Protein AF-A0A022PLZ6-F1 (afdb_monomer_lite)

Structure (mmCIF, N/CA/C/O backbone):
data_AF-A0A022PLZ6-F1
#
_entry.id   AF-A0A022PLZ6-F1
#
loop_
_atom_site.group_PDB
_atom_site.id
_atom_site.type_symbol
_atom_site.label_atom_id
_atom_site.label_alt_id
_atom_site.label_comp_id
_atom_site.label_asym_id
_atom_site.label_entity_id
_atom_site.label_seq_id
_atom_site.pdbx_PDB_ins_code
_atom_site.Cartn_x
_atom_site.Cartn_y
_atom_site.Cartn_z
_atom_site.occupancy
_atom_site.B_iso_or_equiv
_atom_site.auth_seq_id
_atom_site.auth_comp_id
_atom_site.auth_asym_id
_atom_site.auth_atom_id
_atom_site.pdbx_PDB_model_num
ATOM 1 N N . MET A 1 1 ? 21.314 16.191 17.295 1.00 29.58 1 MET A N 1
ATOM 2 C CA . MET A 1 1 ? 21.373 14.885 17.996 1.00 29.58 1 MET A CA 1
ATOM 3 C C . MET A 1 1 ? 20.676 13.773 17.200 1.00 29.58 1 MET A C 1
ATOM 5 O O . MET A 1 1 ? 21.286 12.736 16.998 1.00 29.58 1 MET A O 1
ATOM 9 N N . LEU A 1 2 ? 19.482 14.010 16.636 1.00 33.75 2 LEU A N 1
ATOM 10 C CA . LEU A 1 2 ? 18.759 13.066 15.755 1.00 33.75 2 LEU A CA 1
ATOM 11 C C . LEU A 1 2 ? 19.460 12.714 14.431 1.00 33.75 2 LEU A C 1
ATOM 13 O O . LEU A 1 2 ? 19.417 11.564 14.008 1.00 33.75 2 LEU A O 1
ATOM 17 N N . ALA A 1 3 ? 20.177 13.658 13.814 1.00 29.23 3 ALA A N 1
ATOM 18 C CA . ALA A 1 3 ? 20.990 13.370 12.628 1.00 29.23 3 ALA A CA 1
ATOM 19 C C . ALA A 1 3 ? 22.129 12.364 12.913 1.00 29.23 3 ALA A C 1
ATOM 21 O O . ALA A 1 3 ? 22.448 11.554 12.054 1.00 29.23 3 ALA A O 1
ATOM 22 N N . ARG A 1 4 ? 22.681 12.347 14.142 1.00 31.06 4 ARG A N 1
ATOM 23 C CA . ARG A 1 4 ? 23.749 11.413 14.559 1.00 31.06 4 ARG A CA 1
ATOM 24 C C . ARG A 1 4 ? 23.247 10.000 14.887 1.00 31.06 4 ARG A C 1
ATOM 26 O O . ARG A 1 4 ? 24.014 9.057 14.747 1.00 31.06 4 ARG A O 1
ATOM 33 N N . PHE A 1 5 ? 21.972 9.829 15.256 1.00 41.06 5 PHE A N 1
ATOM 34 C CA . PHE A 1 5 ? 21.363 8.495 15.418 1.00 41.06 5 PHE A CA 1
ATOM 35 C C . PHE A 1 5 ? 21.283 7.721 14.092 1.00 41.06 5 PHE A C 1
ATOM 37 O O . PHE A 1 5 ? 21.258 6.493 14.084 1.00 41.06 5 PHE A O 1
ATOM 44 N N . ARG A 1 6 ? 21.251 8.446 12.968 1.00 48.69 6 ARG A N 1
ATOM 45 C CA . ARG A 1 6 ? 20.926 7.932 11.631 1.00 48.69 6 ARG A CA 1
ATOM 46 C C . ARG A 1 6 ? 22.148 7.641 10.750 1.00 48.69 6 ARG A C 1
ATOM 48 O O . ARG A 1 6 ? 21.986 7.034 9.701 1.00 48.69 6 ARG A O 1
ATOM 55 N N . THR A 1 7 ? 23.356 8.035 11.162 1.00 39.31 7 THR A N 1
ATOM 56 C CA . THR A 1 7 ? 24.593 7.941 10.355 1.00 39.31 7 THR A CA 1
ATOM 57 C C . THR A 1 7 ? 25.567 6.853 10.834 1.00 39.31 7 THR A C 1
ATOM 59 O O . THR A 1 7 ? 26.773 7.010 10.694 1.00 39.31 7 THR A O 1
ATOM 62 N N . GLY A 1 8 ? 25.064 5.760 11.423 1.00 40.28 8 GLY A N 1
ATOM 63 C CA . GLY A 1 8 ? 25.881 4.585 11.786 1.00 40.28 8 GLY A CA 1
ATOM 64 C C . GLY A 1 8 ? 25.737 4.087 13.229 1.00 40.28 8 GLY A C 1
ATOM 65 O O . GLY A 1 8 ? 26.077 2.944 13.496 1.00 40.28 8 GLY A O 1
ATOM 66 N N . VAL A 1 9 ? 25.163 4.886 14.138 1.00 39.28 9 VAL A N 1
ATOM 67 C CA . VAL A 1 9 ? 24.968 4.518 15.564 1.00 39.28 9 VAL A CA 1
ATOM 68 C C . VAL A 1 9 ? 23.685 3.691 15.788 1.00 39.28 9 VAL A C 1
ATOM 70 O O . VAL A 1 9 ? 23.494 3.063 16.825 1.00 39.28 9 VAL A O 1
ATOM 73 N N . GLY A 1 10 ? 22.785 3.639 14.800 1.00 42.06 10 GLY A N 1
ATOM 74 C CA . GLY A 1 10 ? 21.516 2.909 14.898 1.00 42.06 10 GLY A CA 1
ATOM 75 C C . GLY A 1 10 ? 21.668 1.400 15.126 1.00 42.06 10 GLY A C 1
ATOM 76 O O . GLY A 1 10 ? 20.784 0.798 15.727 1.00 42.06 10 GLY A O 1
ATOM 77 N N . SER A 1 11 ? 22.788 0.793 14.719 1.00 48.44 11 SER A N 1
ATOM 78 C CA . SER A 1 11 ? 23.118 -0.622 14.962 1.00 48.44 11 SER A CA 1
ATOM 79 C C . SER A 1 11 ? 23.408 -0.947 16.436 1.00 48.44 11 SER A C 1
ATOM 81 O O . SER A 1 11 ? 23.389 -2.121 16.807 1.00 48.44 11 SER A O 1
ATOM 83 N N . GLU A 1 12 ? 23.602 0.062 17.289 1.00 46.12 12 GLU A N 1
ATOM 84 C CA . GLU A 1 12 ? 23.832 -0.095 18.734 1.00 46.12 12 GLU A CA 1
ATOM 85 C C . GLU A 1 12 ? 22.527 -0.079 19.552 1.00 46.12 12 GLU A C 1
ATOM 87 O O . GLU A 1 12 ? 22.508 -0.485 20.714 1.00 46.12 12 GLU A O 1
ATOM 92 N N . LEU A 1 13 ? 21.403 0.346 18.958 1.00 47.53 13 LEU A N 1
ATOM 93 C CA . LEU A 1 13 ? 20.100 0.347 19.632 1.00 47.53 13 LEU A CA 1
ATOM 94 C C . LEU A 1 13 ? 19.580 -1.082 19.861 1.00 47.53 13 LEU A C 1
ATOM 96 O O . LEU A 1 13 ? 19.747 -1.925 18.980 1.00 47.53 13 LEU A O 1
ATOM 100 N N . PRO A 1 14 ? 18.856 -1.368 20.959 1.00 55.22 14 PRO A N 1
ATOM 101 C CA . PRO A 1 14 ? 18.198 -2.659 21.143 1.00 55.22 14 PRO A CA 1
ATOM 102 C C . PRO A 1 14 ? 17.304 -3.018 19.949 1.00 55.22 14 PRO A C 1
ATOM 104 O O . PRO A 1 14 ? 16.595 -2.165 19.409 1.00 55.22 14 PRO A O 1
ATOM 107 N N . ALA A 1 15 ? 17.303 -4.292 19.548 1.00 57.22 15 ALA A N 1
ATOM 108 C CA . ALA A 1 15 ? 16.588 -4.759 18.356 1.00 57.22 15 ALA A CA 1
ATOM 109 C C . ALA A 1 15 ? 15.089 -4.407 18.365 1.00 57.22 15 ALA A C 1
ATOM 111 O O . ALA A 1 15 ? 14.530 -4.077 17.321 1.00 57.22 15 ALA A O 1
ATOM 112 N N . SER A 1 16 ? 14.457 -4.415 19.540 1.00 54.25 16 SER A N 1
ATOM 113 C CA . SER A 1 16 ? 13.061 -4.013 19.731 1.00 54.25 16 SER A CA 1
ATOM 114 C C . SER A 1 16 ? 12.818 -2.538 19.399 1.00 54.25 16 SER A C 1
ATOM 116 O O . SER A 1 16 ? 11.857 -2.218 18.704 1.00 54.25 16 SER A O 1
ATOM 118 N N . LEU A 1 17 ? 13.713 -1.644 19.827 1.00 55.44 17 LEU A N 1
ATOM 119 C CA . LEU A 1 17 ? 13.616 -0.215 19.535 1.00 55.44 17 LEU A CA 1
ATOM 120 C C . LEU A 1 17 ? 13.912 0.072 18.061 1.00 55.44 17 LEU A C 1
ATOM 122 O O . LEU A 1 17 ? 13.208 0.864 17.446 1.00 55.44 17 LEU A O 1
ATOM 126 N N . ARG A 1 18 ? 14.887 -0.627 17.462 1.00 58.72 18 ARG A N 1
ATOM 127 C CA . ARG A 1 18 ? 15.124 -0.557 16.011 1.00 58.72 18 ARG A CA 1
ATOM 128 C C . ARG A 1 18 ? 13.910 -1.005 15.213 1.00 58.72 18 ARG A C 1
ATOM 130 O O . ARG A 1 18 ? 13.579 -0.364 14.229 1.00 58.72 18 ARG A O 1
ATOM 137 N N . LYS A 1 19 ? 13.232 -2.077 15.636 1.00 59.66 19 LYS A N 1
ATOM 138 C CA . LYS A 1 19 ? 12.006 -2.555 14.985 1.00 59.66 19 LYS A CA 1
ATOM 139 C C . LYS A 1 19 ? 10.910 -1.487 15.047 1.00 59.66 19 LYS A C 1
ATOM 141 O O . LYS A 1 19 ? 10.323 -1.194 14.018 1.00 59.66 19 LYS A O 1
ATOM 146 N N . LEU A 1 20 ? 10.699 -0.849 16.201 1.00 56.50 20 LEU A N 1
ATOM 147 C CA . LEU A 1 20 ? 9.728 0.246 16.354 1.00 56.50 20 LEU A CA 1
ATOM 148 C C . LEU A 1 20 ? 10.084 1.487 15.524 1.00 56.50 20 LEU A C 1
ATOM 150 O O . LEU A 1 20 ? 9.203 2.067 14.898 1.00 56.50 20 LEU A O 1
ATOM 154 N N . ILE A 1 21 ? 11.363 1.870 15.486 1.00 56.78 21 ILE A N 1
ATOM 155 C CA . ILE A 1 21 ? 11.837 2.991 14.666 1.00 56.78 21 ILE A CA 1
ATOM 156 C C . ILE A 1 21 ? 11.712 2.660 13.181 1.00 56.78 21 ILE A C 1
ATOM 158 O O . ILE A 1 21 ? 11.209 3.488 12.447 1.00 56.78 21 ILE A O 1
ATOM 162 N N . ASN A 1 22 ? 12.095 1.463 12.732 1.00 58.28 22 ASN A N 1
ATOM 163 C CA . ASN A 1 22 ? 11.952 1.048 11.333 1.00 58.28 22 ASN A CA 1
ATOM 164 C C . ASN A 1 22 ? 10.491 0.951 10.907 1.00 58.28 22 ASN A C 1
ATOM 166 O O . ASN A 1 22 ? 10.177 1.242 9.758 1.00 58.28 22 ASN A O 1
ATOM 170 N N . ILE A 1 23 ? 9.609 0.542 11.825 1.00 55.66 23 ILE A N 1
ATOM 171 C CA . ILE A 1 23 ? 8.172 0.655 11.613 1.00 55.66 23 ILE A CA 1
ATOM 172 C C . ILE A 1 23 ? 7.880 2.128 11.394 1.00 55.66 23 ILE A C 1
ATOM 174 O O . ILE A 1 23 ? 7.516 2.458 10.287 1.00 55.66 23 ILE A O 1
ATOM 178 N N . ALA A 1 24 ? 8.160 3.021 12.341 1.00 52.56 24 ALA A N 1
ATOM 179 C CA . ALA A 1 24 ? 7.878 4.448 12.192 1.00 52.56 24 ALA A CA 1
ATOM 180 C C . ALA A 1 24 ? 8.507 5.111 10.939 1.00 52.56 24 ALA A C 1
ATOM 182 O O . ALA A 1 24 ? 7.848 5.903 10.275 1.00 52.56 24 ALA A O 1
ATOM 183 N N . ASP A 1 25 ? 9.754 4.807 10.590 1.00 50.97 25 ASP A N 1
ATOM 184 C CA . ASP A 1 25 ? 10.501 5.406 9.475 1.00 50.97 25 ASP A CA 1
ATOM 185 C C . ASP A 1 25 ? 10.100 4.838 8.105 1.00 50.97 25 ASP A C 1
ATOM 187 O O . ASP A 1 25 ? 10.333 5.493 7.094 1.00 50.97 25 ASP A O 1
ATOM 191 N N . GLY A 1 26 ? 9.458 3.665 8.041 1.00 47.34 26 GLY A N 1
ATOM 192 C CA . GLY A 1 26 ? 8.951 3.067 6.797 1.00 47.34 26 GLY A CA 1
ATOM 193 C C . GLY A 1 26 ? 7.733 3.783 6.204 1.00 47.34 26 GLY A C 1
ATOM 194 O O . GLY A 1 26 ? 7.008 3.208 5.389 1.00 47.34 26 GLY A O 1
ATOM 195 N N . PHE A 1 27 ? 7.466 5.006 6.651 1.00 47.34 27 PHE A N 1
ATOM 196 C CA . PHE A 1 27 ? 6.253 5.747 6.402 1.00 47.34 27 PHE A CA 1
ATOM 197 C C . PHE A 1 27 ? 6.604 7.136 5.866 1.00 47.34 27 PHE A C 1
ATOM 199 O O . PHE A 1 27 ? 6.826 8.052 6.643 1.00 47.34 27 PHE A O 1
ATOM 206 N N . GLY A 1 28 ? 6.544 7.276 4.541 1.00 41.19 28 GLY A N 1
ATOM 207 C CA . GLY A 1 28 ? 6.331 8.554 3.875 1.00 41.19 28 GLY A CA 1
ATOM 208 C C . GLY A 1 28 ? 7.548 9.217 3.284 1.00 41.19 28 GLY A C 1
ATOM 209 O O . GLY A 1 28 ? 8.694 8.845 3.507 1.00 41.19 28 GLY A O 1
ATOM 210 N N . ASP A 1 29 ? 7.219 10.238 2.512 1.00 39.72 29 ASP A N 1
ATOM 211 C CA . ASP A 1 29 ? 8.111 11.173 1.844 1.00 39.72 29 ASP A CA 1
ATOM 212 C C . ASP A 1 29 ? 9.092 11.853 2.821 1.00 39.72 29 ASP A C 1
ATOM 214 O O . ASP A 1 29 ? 10.206 12.237 2.447 1.00 39.72 29 ASP A O 1
ATOM 218 N N . ALA A 1 30 ? 8.684 11.939 4.095 1.00 46.06 30 ALA A N 1
ATOM 219 C CA . ALA A 1 30 ? 9.448 12.428 5.231 1.00 46.06 30 ALA A CA 1
ATOM 220 C C . ALA A 1 30 ? 9.574 11.340 6.313 1.00 46.06 30 ALA A C 1
ATOM 222 O O . ALA A 1 30 ? 8.644 10.591 6.582 1.00 46.06 30 ALA A O 1
ATOM 223 N N . ARG A 1 31 ? 10.735 11.266 6.971 1.00 50.94 31 ARG A N 1
ATOM 224 C CA . ARG A 1 31 ? 11.023 10.256 8.008 1.00 50.94 31 ARG A CA 1
ATOM 225 C C . ARG A 1 31 ? 10.347 10.606 9.335 1.00 50.94 31 ARG A C 1
ATOM 227 O O . ARG A 1 31 ? 10.295 11.783 9.693 1.00 50.94 31 ARG A O 1
ATOM 234 N N . SER A 1 32 ? 9.928 9.598 10.106 1.00 51.97 32 SER A N 1
ATOM 235 C CA . SER A 1 32 ? 9.328 9.797 11.434 1.00 51.97 32 SER A CA 1
ATOM 236 C C . SER A 1 32 ? 10.272 10.555 12.352 1.00 51.97 32 SER A C 1
ATOM 238 O O . SER A 1 32 ? 11.491 10.392 12.297 1.00 51.97 32 SER A O 1
ATOM 240 N N . CYS A 1 33 ? 9.731 11.395 13.230 1.00 58.16 33 CYS A N 1
ATOM 241 C CA . CYS A 1 33 ? 10.545 12.164 14.166 1.00 58.16 33 CYS A CA 1
ATOM 242 C C . CYS A 1 33 ? 10.365 11.606 15.573 1.00 58.16 33 CYS A C 1
ATOM 244 O O . CYS A 1 33 ? 9.284 11.695 16.144 1.00 58.16 33 CYS A O 1
ATOM 246 N N . LEU A 1 34 ? 11.434 11.067 16.160 1.00 57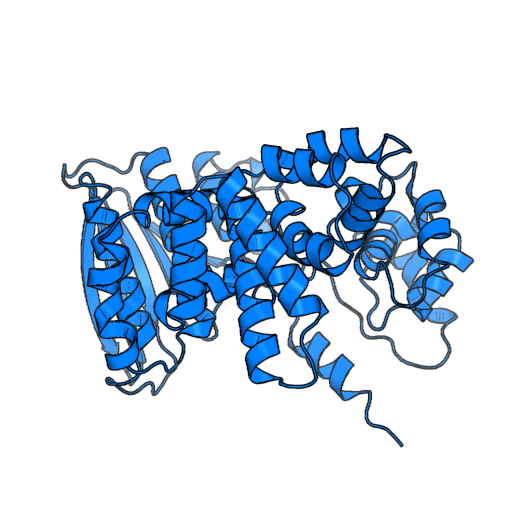.94 34 LEU A N 1
ATOM 247 C CA . LEU A 1 34 ? 11.488 10.833 17.601 1.00 57.94 34 LEU A CA 1
ATOM 248 C C . LEU A 1 34 ? 11.397 12.196 18.303 1.00 57.94 34 LEU A C 1
ATOM 250 O O . LEU A 1 34 ? 12.345 12.979 18.255 1.00 57.94 34 LEU A O 1
ATOM 254 N N . LEU A 1 35 ? 10.254 12.481 18.922 1.00 62.34 35 LEU A N 1
ATOM 255 C CA . LEU A 1 35 ? 9.988 13.746 19.607 1.00 62.34 35 LEU A CA 1
ATOM 256 C C . LEU A 1 35 ? 10.565 13.743 21.020 1.00 62.34 35 LEU A C 1
ATOM 258 O O . LEU A 1 35 ? 11.120 14.742 21.477 1.00 62.34 35 LEU A O 1
ATOM 262 N N . ARG A 1 36 ? 10.466 12.601 21.706 1.00 61.00 36 ARG A N 1
ATOM 263 C CA . ARG A 1 36 ? 10.894 12.460 23.097 1.00 61.00 36 ARG A CA 1
ATOM 264 C C . ARG A 1 36 ? 11.428 11.061 23.362 1.00 61.00 36 ARG A C 1
ATOM 266 O O . ARG A 1 36 ? 10.805 10.066 23.008 1.00 61.00 36 ARG A O 1
ATOM 273 N N . LEU A 1 37 ? 12.563 10.992 24.049 1.00 62.84 37 LEU A N 1
ATOM 274 C CA . LEU A 1 37 ? 13.109 9.753 24.594 1.00 62.84 37 LEU A CA 1
ATOM 275 C C . LEU A 1 37 ? 13.581 10.007 26.021 1.00 62.84 37 LEU A C 1
ATOM 277 O O . LEU A 1 37 ? 14.478 10.810 26.263 1.00 62.84 37 LEU A O 1
ATOM 281 N N . THR A 1 38 ? 12.961 9.322 26.972 1.00 62.72 38 THR A N 1
ATOM 282 C CA . THR A 1 38 ? 13.376 9.291 28.377 1.00 62.72 38 THR A CA 1
ATOM 283 C C . THR A 1 38 ? 13.442 7.839 28.843 1.00 62.72 38 THR A C 1
ATOM 285 O O . THR A 1 38 ? 13.077 6.933 28.099 1.00 62.72 38 THR A O 1
ATOM 288 N N . ARG A 1 39 ? 13.853 7.601 30.095 1.00 55.09 39 ARG A N 1
ATOM 289 C CA . ARG A 1 39 ? 13.890 6.247 30.673 1.00 55.09 39 ARG A CA 1
ATOM 290 C C . ARG A 1 39 ? 12.547 5.505 30.576 1.00 55.09 39 ARG A C 1
ATOM 292 O O . ARG A 1 39 ? 12.553 4.290 30.442 1.00 55.09 39 ARG A O 1
ATOM 299 N N . ASN A 1 40 ? 11.427 6.231 30.634 1.00 65.62 40 ASN A N 1
ATOM 300 C CA . ASN A 1 40 ? 10.088 5.644 30.763 1.00 65.62 40 ASN A CA 1
ATOM 301 C C . ASN A 1 40 ? 9.129 6.032 29.627 1.00 65.62 40 ASN A C 1
ATOM 303 O O . ASN A 1 40 ? 7.996 5.562 29.624 1.00 65.62 40 ASN A O 1
ATOM 307 N N . ILE A 1 41 ? 9.538 6.927 28.721 1.00 70.62 41 ILE A N 1
ATOM 308 C CA . ILE A 1 41 ? 8.674 7.482 27.671 1.00 70.62 41 ILE A CA 1
ATOM 309 C C . ILE A 1 41 ? 9.421 7.495 26.344 1.00 70.62 41 ILE A C 1
ATOM 311 O O . ILE A 1 41 ? 10.537 8.017 26.274 1.00 70.62 41 ILE A O 1
ATOM 315 N N . LEU A 1 42 ? 8.762 6.989 25.307 1.00 69.44 42 LEU A N 1
ATOM 316 C CA . LEU A 1 42 ? 9.154 7.100 23.907 1.00 69.44 42 LEU A CA 1
ATOM 317 C C . LEU A 1 42 ? 8.018 7.793 23.153 1.00 69.44 42 LEU A C 1
ATOM 319 O O . LEU A 1 42 ? 6.893 7.320 23.206 1.00 69.44 42 LEU A O 1
ATOM 323 N N . GLU A 1 43 ? 8.295 8.886 22.453 1.00 71.38 43 GLU A N 1
ATOM 324 C CA . GLU A 1 43 ? 7.298 9.615 21.665 1.00 71.38 43 GLU A CA 1
ATOM 325 C C . GLU A 1 43 ? 7.771 9.769 20.224 1.00 71.38 43 GLU A C 1
ATOM 327 O O . GLU A 1 43 ? 8.881 10.249 19.973 1.00 71.38 43 GLU A O 1
ATOM 332 N N . ILE A 1 44 ? 6.928 9.367 19.280 1.00 68.75 44 ILE A N 1
ATOM 333 C CA . ILE A 1 44 ? 7.212 9.363 17.850 1.00 68.75 44 ILE A CA 1
ATOM 334 C C . ILE A 1 44 ? 6.125 10.171 17.144 1.00 68.75 44 ILE A C 1
ATOM 336 O O . ILE A 1 44 ? 4.947 9.834 17.230 1.00 68.75 44 ILE A O 1
ATOM 340 N N . SER A 1 45 ? 6.528 11.217 16.427 1.00 71.69 45 SER A N 1
ATOM 341 C CA . SER A 1 45 ? 5.669 11.915 15.472 1.00 71.69 45 SER A CA 1
ATOM 342 C C . SER A 1 45 ? 5.518 11.080 14.215 1.00 71.69 45 SER A C 1
ATOM 344 O O . SER A 1 45 ? 6.518 10.595 13.674 1.00 71.69 45 SER A O 1
ATOM 346 N N . LEU A 1 46 ? 4.285 10.957 13.737 1.00 65.56 46 LEU A N 1
ATOM 347 C CA . LEU A 1 46 ? 3.976 10.286 12.489 1.00 65.56 46 LEU A CA 1
ATOM 348 C C . LEU A 1 46 ? 4.093 11.298 11.332 1.00 65.56 46 LEU A C 1
ATOM 350 O O . LEU A 1 46 ? 3.370 12.293 11.307 1.00 65.56 46 LEU A O 1
ATOM 354 N N . PRO A 1 47 ? 5.002 11.073 10.370 1.00 52.94 47 PRO A N 1
ATOM 355 C CA . PRO A 1 47 ? 5.419 12.046 9.367 1.00 52.94 47 PRO A CA 1
ATOM 356 C C . PRO A 1 47 ? 4.470 11.989 8.176 1.00 52.94 47 PRO A C 1
ATOM 358 O O . PRO A 1 47 ? 4.847 11.576 7.087 1.00 52.94 47 PRO A O 1
ATOM 361 N N . PHE A 1 48 ? 3.195 12.281 8.397 1.00 54.16 48 PHE A N 1
ATOM 362 C CA . PHE A 1 48 ? 2.219 11.975 7.359 1.00 54.16 48 PHE A CA 1
ATOM 363 C C . PHE A 1 48 ? 0.987 12.831 7.334 1.00 54.16 48 PHE A C 1
ATOM 365 O O . PHE A 1 48 ? -0.039 12.423 6.809 1.00 54.16 48 PHE A O 1
ATOM 372 N N . VAL A 1 49 ? 1.062 14.017 7.911 1.00 49.34 49 VAL A N 1
ATOM 373 C CA . VAL A 1 49 ? -0.138 14.805 7.997 1.00 49.34 49 VAL A CA 1
ATOM 374 C C . VAL A 1 49 ? 0.202 16.286 8.047 1.00 49.34 49 VAL A C 1
ATOM 376 O O . VAL A 1 49 ? 1.123 16.725 8.726 1.00 49.34 49 VAL A O 1
ATOM 379 N N . VAL A 1 50 ? -0.602 17.068 7.324 1.00 48.41 50 VAL A N 1
ATOM 380 C CA . VAL A 1 50 ? -0.819 18.500 7.602 1.00 48.41 50 VAL A CA 1
ATOM 381 C C . VAL A 1 50 ? -1.338 18.685 9.049 1.00 48.41 50 VAL A C 1
ATOM 383 O O . VAL A 1 50 ? -1.310 19.773 9.612 1.00 48.41 50 VAL A O 1
ATOM 386 N N . HIS A 1 51 ? -1.767 17.578 9.657 1.00 62.19 51 HIS A N 1
ATOM 387 C CA . HIS A 1 51 ? -2.196 17.373 11.029 1.00 62.19 51 HIS A CA 1
ATOM 388 C C . HIS A 1 51 ? -1.101 16.815 11.951 1.00 62.19 51 HIS A C 1
ATOM 390 O O . HIS A 1 51 ? -0.145 16.165 11.527 1.00 62.19 51 HIS A O 1
ATOM 396 N N . LYS A 1 52 ? -1.282 16.994 13.259 1.00 63.44 52 LYS A N 1
ATOM 397 C CA . LYS A 1 52 ? -0.445 16.341 14.266 1.00 63.44 52 LYS A CA 1
ATOM 398 C C . LYS A 1 52 ? -0.961 14.923 14.524 1.00 63.44 52 LYS A C 1
ATOM 400 O O . LYS A 1 52 ? -2.108 14.751 14.929 1.00 63.44 52 LYS A O 1
ATOM 405 N N . ALA A 1 53 ? -0.097 13.927 14.347 1.00 72.00 53 ALA A N 1
ATOM 406 C CA . ALA A 1 53 ? -0.334 12.568 14.819 1.00 72.00 53 ALA A CA 1
ATOM 407 C C . ALA A 1 53 ? 0.909 12.035 15.537 1.00 72.00 53 ALA A C 1
ATOM 409 O O . ALA A 1 53 ? 2.032 12.202 15.052 1.00 72.00 53 ALA A O 1
ATOM 410 N N . SER A 1 54 ? 0.728 11.415 16.702 1.00 75.25 54 SER A N 1
ATOM 411 C CA . SER A 1 54 ? 1.847 10.922 17.507 1.00 75.25 54 SER A CA 1
ATOM 412 C C . SER A 1 54 ? 1.528 9.614 18.230 1.00 75.25 54 SER A C 1
ATOM 414 O O . SER A 1 54 ? 0.381 9.317 18.570 1.00 75.25 54 SER A O 1
ATOM 416 N N . PHE A 1 55 ? 2.574 8.823 18.463 1.00 77.94 55 PHE A N 1
ATOM 417 C CA . PHE A 1 55 ? 2.553 7.693 19.380 1.00 77.94 55 PHE A CA 1
ATOM 418 C C . PHE A 1 55 ? 3.422 8.000 20.587 1.00 77.94 55 PHE A C 1
ATOM 420 O O . PHE A 1 55 ? 4.623 8.222 20.439 1.00 77.94 55 PHE A O 1
ATOM 427 N N . LEU A 1 56 ? 2.838 7.939 21.779 1.00 80.25 56 LEU A N 1
ATOM 428 C CA . LEU A 1 56 ? 3.544 8.024 23.047 1.00 80.25 56 LEU A CA 1
ATOM 429 C C . LEU A 1 56 ? 3.440 6.685 23.775 1.00 80.25 56 LEU A C 1
ATOM 431 O O . LEU A 1 56 ? 2.364 6.229 24.149 1.00 80.25 56 LEU A O 1
ATOM 435 N N . PHE A 1 57 ? 4.586 6.064 24.010 1.00 77.50 57 PHE A N 1
ATOM 436 C CA . PHE A 1 57 ? 4.725 4.781 24.680 1.00 77.50 57 PHE A CA 1
ATOM 437 C C . PHE A 1 57 ? 5.276 4.971 26.088 1.00 77.50 57 PHE A C 1
ATOM 439 O O . PHE A 1 57 ? 6.251 5.701 26.287 1.00 77.50 57 PHE A O 1
ATOM 446 N N . ASN A 1 58 ? 4.726 4.229 27.046 1.00 76.00 58 ASN A N 1
ATOM 447 C CA . ASN A 1 58 ? 5.390 3.914 28.307 1.00 76.00 58 ASN A CA 1
ATOM 448 C C . ASN A 1 58 ? 5.231 2.418 28.643 1.00 76.00 58 ASN A C 1
ATOM 450 O O . ASN A 1 58 ? 4.668 1.648 27.866 1.00 76.00 58 ASN A O 1
ATOM 454 N N . GLU A 1 59 ? 5.747 1.971 29.793 1.00 72.50 59 GLU A N 1
ATOM 455 C CA . GLU A 1 59 ? 5.715 0.544 30.165 1.00 72.50 59 GLU A CA 1
ATOM 456 C C . GLU A 1 59 ? 4.299 -0.049 30.300 1.00 72.50 59 GLU A C 1
ATOM 458 O O . GLU A 1 59 ? 4.146 -1.272 30.234 1.00 72.50 59 GLU A O 1
ATOM 463 N N . LYS A 1 60 ? 3.280 0.789 30.527 1.00 78.06 60 LYS A N 1
ATOM 464 C CA . LYS A 1 60 ? 1.913 0.372 30.876 1.00 78.06 60 LYS A CA 1
ATOM 465 C C . LYS A 1 60 ? 0.866 0.753 29.833 1.00 78.06 60 LYS A C 1
ATOM 467 O O . LYS A 1 60 ? -0.204 0.152 29.813 1.00 78.06 60 LYS A O 1
ATOM 472 N N . GLU A 1 61 ? 1.139 1.743 28.990 1.00 85.62 61 GLU A N 1
ATOM 473 C CA . GLU A 1 61 ? 0.154 2.274 28.055 1.00 85.62 61 GLU A CA 1
ATOM 474 C C . GLU A 1 61 ? 0.783 2.807 26.765 1.00 85.62 61 GLU A C 1
ATOM 476 O O . GLU A 1 61 ? 1.951 3.198 26.719 1.00 85.62 61 GLU A O 1
ATOM 481 N N . LEU A 1 62 ? -0.033 2.787 25.717 1.00 85.38 62 LEU A N 1
ATOM 482 C CA . LEU A 1 62 ? 0.190 3.478 24.459 1.00 85.38 62 LEU A CA 1
ATOM 483 C C . LEU A 1 62 ? -0.848 4.594 24.375 1.00 85.38 62 LEU A C 1
ATOM 485 O O . LEU A 1 62 ? -2.044 4.329 24.462 1.00 85.38 62 LEU A O 1
ATOM 489 N N . ILE A 1 63 ? -0.397 5.831 24.217 1.00 87.56 63 ILE A N 1
ATOM 490 C CA . ILE A 1 63 ? -1.253 6.967 23.897 1.00 87.56 63 ILE A CA 1
ATOM 491 C C . ILE A 1 63 ? -1.062 7.280 22.423 1.00 87.56 63 ILE A C 1
ATOM 493 O O . ILE A 1 63 ? 0.062 7.439 21.947 1.00 87.56 63 ILE A O 1
ATOM 497 N N . VAL A 1 64 ? -2.176 7.361 21.716 1.00 86.62 64 VAL A N 1
ATOM 498 C CA . VAL A 1 64 ? -2.227 7.780 20.325 1.00 86.62 64 VAL A CA 1
ATOM 499 C C . VAL A 1 64 ? -2.933 9.117 20.266 1.00 86.62 64 VAL A C 1
ATOM 501 O O . VAL A 1 64 ? -3.994 9.279 20.865 1.00 86.62 64 VAL A O 1
ATOM 504 N N . GLU A 1 65 ? -2.340 10.061 19.557 1.00 87.19 65 GLU A N 1
ATOM 505 C CA . GLU A 1 65 ? -2.903 11.383 19.317 1.00 87.19 65 GLU A CA 1
ATOM 506 C C . GLU A 1 65 ? -3.150 11.546 17.823 1.00 87.19 65 GLU A C 1
ATOM 508 O O . GLU A 1 65 ? -2.265 11.241 17.019 1.00 87.19 65 GLU A O 1
ATOM 513 N N . PHE A 1 66 ? -4.325 12.055 17.465 1.00 85.62 66 PHE A N 1
ATOM 514 C CA . PHE A 1 66 ? -4.640 12.452 16.101 1.00 85.62 66 PHE A CA 1
ATOM 515 C C . PHE A 1 66 ? -5.478 13.733 16.103 1.00 85.62 66 PHE A C 1
ATOM 517 O O . PHE A 1 66 ? -6.540 13.775 16.724 1.00 85.62 66 PHE A O 1
ATOM 524 N N . ALA A 1 67 ? -5.000 14.771 15.420 1.00 84.06 67 ALA A N 1
ATOM 525 C CA . ALA A 1 67 ? -5.674 16.061 15.311 1.00 84.06 67 ALA A CA 1
ATOM 526 C C . ALA A 1 67 ? -6.362 16.248 13.951 1.00 84.06 67 ALA A C 1
ATOM 528 O O . ALA A 1 67 ? -5.875 15.778 12.926 1.00 84.06 67 ALA A O 1
ATOM 529 N N . GLU A 1 68 ? -7.464 16.990 13.937 1.00 82.50 68 GLU A N 1
ATOM 530 C CA . GLU A 1 68 ? -8.092 17.504 12.720 1.00 82.50 68 GLU A CA 1
ATOM 531 C C . GLU A 1 68 ? -7.364 18.728 12.152 1.00 82.50 68 GLU A C 1
ATOM 533 O O . GLU A 1 68 ? -6.346 19.175 12.691 1.00 82.50 68 GLU A O 1
ATOM 538 N N . LEU A 1 69 ? -7.812 19.231 10.993 1.00 75.06 69 LEU A N 1
ATOM 539 C CA . LEU A 1 69 ? -7.301 20.508 10.480 1.00 75.06 69 LEU A CA 1
ATOM 540 C C . LEU A 1 69 ? -7.800 21.626 11.414 1.00 75.06 69 LEU A C 1
ATOM 542 O O . LEU A 1 69 ? -8.903 21.521 11.964 1.00 75.06 69 LEU A O 1
ATOM 546 N N . PRO A 1 70 ? -7.019 22.706 11.601 1.00 73.75 70 PRO A N 1
ATOM 547 C CA . PRO A 1 70 ? -7.512 23.877 12.310 1.00 73.75 70 PRO A CA 1
ATOM 548 C C . PRO A 1 70 ? -8.819 24.361 11.672 1.00 73.75 70 PRO A C 1
ATOM 550 O O . PRO A 1 70 ? -8.890 24.489 10.450 1.00 73.75 70 PRO A O 1
ATOM 553 N N . ASN A 1 71 ? -9.817 24.673 12.501 1.00 77.81 71 ASN A N 1
ATOM 554 C CA . ASN A 1 71 ? -11.148 25.147 12.100 1.00 77.81 71 ASN A CA 1
ATOM 555 C C . ASN A 1 71 ? -12.110 24.088 11.526 1.00 77.81 71 ASN A C 1
ATOM 557 O O . ASN A 1 71 ? -13.150 24.476 10.996 1.00 77.81 71 ASN A O 1
ATOM 561 N N . ALA A 1 72 ? -11.820 22.786 11.640 1.00 83.00 72 ALA A N 1
ATOM 562 C CA . ALA A 1 72 ? -12.851 21.767 11.425 1.00 83.00 72 ALA A CA 1
ATOM 563 C C . ALA A 1 72 ? -14.027 22.002 12.395 1.00 83.00 72 ALA A C 1
ATOM 565 O O . ALA A 1 72 ? -13.811 22.176 13.601 1.00 83.00 72 ALA A O 1
ATOM 566 N N . SER A 1 73 ? -15.252 22.043 11.863 1.00 86.69 73 SER A N 1
ATOM 567 C CA . SER A 1 73 ? -16.482 22.139 12.657 1.00 86.69 73 SER A CA 1
ATOM 568 C C . SER A 1 73 ? -16.654 20.869 13.499 1.00 86.69 73 SER A C 1
ATOM 570 O O . SER A 1 73 ? -16.028 19.851 13.213 1.00 86.69 73 SER A O 1
ATOM 572 N N . GLU A 1 74 ? -17.468 20.906 14.556 1.00 87.62 74 GLU A N 1
ATOM 573 C CA . GLU A 1 74 ? -17.752 19.688 15.332 1.00 87.62 74 GLU A CA 1
ATOM 574 C C . GLU A 1 74 ? -18.526 18.658 14.499 1.00 87.62 74 GLU A C 1
ATOM 576 O O . GLU A 1 74 ? -18.401 17.458 14.731 1.00 87.62 74 GLU A O 1
ATOM 581 N N . GLU A 1 75 ? -19.291 19.116 13.512 1.00 88.94 75 GLU A N 1
ATOM 582 C CA . GLU A 1 75 ? -20.091 18.300 12.605 1.00 88.94 75 GLU A CA 1
ATOM 583 C C . GLU A 1 75 ? -19.253 17.583 11.532 1.00 88.94 75 GLU A C 1
ATOM 585 O O . GLU A 1 75 ? -19.680 16.537 11.044 1.00 88.94 75 GLU A O 1
ATOM 590 N N . ASP A 1 76 ? -18.048 18.082 11.231 1.00 87.44 76 ASP A N 1
ATOM 591 C CA . ASP A 1 76 ? -17.179 17.607 10.142 1.00 87.44 76 ASP A CA 1
ATOM 592 C C . ASP A 1 76 ? -15.883 16.938 10.649 1.00 87.44 76 ASP A C 1
ATOM 594 O O . ASP A 1 76 ? -14.824 17.015 10.017 1.00 87.44 76 ASP A O 1
ATOM 598 N N . ILE A 1 77 ? -15.945 16.270 11.809 1.00 87.88 77 ILE A N 1
ATOM 599 C CA . ILE A 1 77 ? -14.832 15.483 12.376 1.00 87.88 77 ILE A CA 1
ATOM 600 C C . ILE A 1 77 ? -14.980 13.977 12.118 1.00 87.88 77 ILE A C 1
ATOM 602 O O . ILE A 1 77 ? -14.504 13.158 12.914 1.00 87.88 77 ILE A O 1
ATOM 606 N N . GLY A 1 78 ? -15.605 13.585 11.002 1.00 87.62 78 GLY A N 1
ATOM 607 C CA . GLY A 1 78 ? -15.945 12.193 10.697 1.00 87.62 78 GLY A CA 1
ATOM 608 C C . GLY A 1 78 ? -14.749 11.239 10.763 1.00 87.62 78 GLY A C 1
ATOM 609 O O . GLY A 1 78 ? -14.858 10.116 11.256 1.00 87.62 78 GLY A O 1
ATOM 610 N N . ARG A 1 79 ? -13.548 11.696 10.404 1.00 86.88 79 ARG A N 1
ATOM 611 C CA . ARG A 1 79 ? -12.319 10.908 10.577 1.00 86.88 79 ARG A CA 1
ATOM 612 C C . ARG A 1 79 ? -12.031 10.521 12.028 1.00 86.88 79 ARG A C 1
ATOM 614 O O . ARG A 1 79 ? -11.636 9.381 12.280 1.00 86.88 79 ARG A O 1
ATOM 621 N N . LEU A 1 80 ? -12.237 11.430 12.986 1.00 89.31 80 LEU A N 1
ATOM 622 C CA . LEU A 1 80 ? -12.075 11.114 14.409 1.00 89.31 80 LEU A CA 1
ATOM 623 C C . LEU A 1 80 ? -13.100 10.062 14.846 1.00 89.31 80 LEU A C 1
ATOM 625 O O . LEU A 1 80 ? -12.740 9.149 15.586 1.00 89.31 80 LEU A O 1
ATOM 629 N N . HIS A 1 81 ? -14.339 10.145 14.349 1.00 90.06 81 HIS A N 1
ATOM 630 C CA . HIS A 1 81 ? -15.373 9.134 14.599 1.00 90.06 81 HIS A CA 1
ATOM 631 C C . HIS A 1 81 ? -14.984 7.760 14.044 1.00 90.06 81 HIS A C 1
ATOM 633 O O . HIS A 1 81 ? -15.110 6.755 14.743 1.00 90.06 81 HIS A O 1
ATOM 639 N N . VAL A 1 82 ? -14.454 7.707 12.820 1.00 89.12 82 VAL A N 1
ATOM 640 C CA . VAL A 1 82 ? -13.987 6.463 12.193 1.00 89.12 82 VAL A CA 1
ATOM 641 C C . VAL A 1 82 ? -12.845 5.841 12.997 1.00 89.12 82 VAL A C 1
ATOM 643 O O . VAL A 1 82 ? -12.884 4.647 13.299 1.00 89.12 82 VAL A O 1
ATOM 646 N N . PHE A 1 83 ? -11.848 6.629 13.406 1.00 88.88 83 PHE A N 1
ATOM 647 C CA . PHE A 1 83 ? -10.728 6.123 14.208 1.00 88.88 83 PHE A CA 1
ATOM 648 C C . PHE A 1 83 ? -11.140 5.676 15.602 1.00 88.88 83 PHE A C 1
ATOM 650 O O . PHE A 1 83 ? -10.645 4.653 16.076 1.00 88.88 83 PHE A O 1
ATOM 657 N N . GLU A 1 84 ? -12.053 6.400 16.246 1.00 91.31 84 GLU A N 1
ATOM 658 C CA . GLU A 1 84 ? -12.642 5.983 17.514 1.00 91.31 84 GLU A CA 1
ATOM 659 C C . GLU A 1 84 ? -13.374 4.640 17.355 1.00 91.31 84 GLU A C 1
ATOM 661 O O . GLU A 1 84 ? -13.084 3.697 18.096 1.00 91.31 84 GLU A O 1
ATOM 666 N N . ALA A 1 85 ? -14.237 4.508 16.343 1.00 91.31 85 ALA A N 1
ATOM 667 C CA . ALA A 1 85 ? -14.978 3.282 16.055 1.00 91.31 85 ALA A CA 1
ATOM 668 C C . ALA A 1 85 ? -14.052 2.081 15.807 1.00 91.31 85 ALA A C 1
ATOM 670 O O . ALA A 1 85 ? -14.234 1.015 16.399 1.00 91.31 85 ALA A O 1
ATOM 671 N N . LEU A 1 86 ? -13.027 2.259 14.970 1.00 88.75 86 LEU A N 1
ATOM 672 C CA . LEU A 1 86 ? -12.040 1.222 14.678 1.00 88.75 86 LEU A CA 1
ATOM 673 C C . LEU A 1 86 ? -11.251 0.843 15.932 1.00 88.75 86 LEU A C 1
ATOM 675 O O . LEU A 1 86 ? -11.129 -0.340 16.231 1.00 88.75 86 LEU A O 1
ATOM 679 N N . ALA A 1 87 ? -10.765 1.811 16.712 1.00 88.94 87 ALA A N 1
ATOM 680 C CA . ALA A 1 87 ? -10.017 1.529 17.935 1.00 88.94 87 ALA A CA 1
ATOM 681 C C . ALA A 1 87 ? -10.846 0.750 18.970 1.00 88.94 87 ALA A C 1
ATOM 683 O O . ALA A 1 87 ? -10.331 -0.182 19.593 1.00 88.94 87 ALA A O 1
ATOM 684 N N . LEU A 1 88 ? -12.129 1.090 19.123 1.00 91.31 88 LEU A N 1
ATOM 685 C CA . LEU A 1 88 ? -13.062 0.356 19.983 1.00 91.31 88 LEU A CA 1
ATOM 686 C C . LEU A 1 88 ? -13.276 -1.082 19.489 1.00 91.31 88 LEU A C 1
ATOM 688 O O . LEU A 1 88 ? -13.276 -2.021 20.279 1.00 91.31 88 LEU A O 1
ATOM 692 N N . ARG A 1 89 ? -13.364 -1.292 18.177 1.00 90.62 89 ARG A N 1
ATOM 693 C CA . ARG A 1 89 ? -13.574 -2.629 17.600 1.00 90.62 89 ARG A CA 1
ATOM 694 C C . ARG A 1 89 ? -12.335 -3.509 17.656 1.00 90.62 89 ARG A C 1
ATOM 696 O O . ARG A 1 89 ? -12.437 -4.703 17.927 1.00 90.62 89 ARG A O 1
ATOM 703 N N . ILE A 1 90 ? -11.153 -2.914 17.529 1.00 84.75 90 ILE A N 1
ATOM 704 C CA . ILE A 1 90 ? -9.882 -3.616 17.717 1.00 84.75 90 ILE A CA 1
ATOM 705 C C . ILE A 1 90 ? -9.807 -4.264 19.107 1.00 84.75 90 ILE A C 1
ATOM 707 O O . ILE A 1 90 ? -9.357 -5.407 19.213 1.00 84.75 90 ILE A O 1
ATOM 711 N N . VAL A 1 91 ? -10.256 -3.579 20.167 1.00 86.00 91 VAL A N 1
ATOM 712 C CA . VAL A 1 91 ? -10.231 -4.155 21.525 1.00 86.00 91 VAL A CA 1
ATOM 713 C C . VAL A 1 91 ? -11.308 -5.215 21.748 1.00 86.00 91 VAL A C 1
ATOM 715 O O . VAL A 1 91 ? -11.103 -6.121 22.550 1.00 86.00 91 VAL A O 1
ATOM 718 N N . GLU A 1 92 ? -12.416 -5.170 21.010 1.00 89.50 92 GLU A N 1
ATOM 719 C CA . GLU A 1 92 ? -13.408 -6.251 21.018 1.00 89.50 92 GLU A CA 1
ATOM 720 C C . GLU A 1 92 ? -12.857 -7.524 20.363 1.00 89.50 92 GLU A C 1
ATOM 722 O O . GLU A 1 92 ? -13.068 -8.625 20.869 1.00 89.50 92 GLU A O 1
ATOM 727 N N . TRP A 1 93 ? -12.084 -7.393 19.279 1.00 88.38 93 TRP A N 1
ATOM 728 C CA . TRP A 1 93 ? -11.423 -8.538 18.640 1.00 88.38 93 TRP A CA 1
ATOM 729 C C . TRP A 1 93 ? -10.187 -9.025 19.408 1.00 88.38 93 TRP A C 1
ATOM 731 O O . TRP A 1 93 ? -9.727 -10.147 19.183 1.00 88.38 93 TRP A O 1
ATOM 741 N N . GLN A 1 94 ? -9.615 -8.188 20.278 1.00 85.69 94 GLN A N 1
ATOM 742 C CA . GLN A 1 94 ? -8.443 -8.478 21.108 1.00 85.69 94 GLN A CA 1
ATOM 743 C C . GLN A 1 94 ? -8.718 -8.097 22.576 1.00 85.69 94 GLN A C 1
ATOM 745 O O . GLN A 1 94 ? -8.207 -7.082 23.058 1.00 85.69 94 GLN A O 1
ATOM 750 N N . PRO A 1 95 ? -9.456 -8.932 23.337 1.00 84.12 95 PRO A N 1
ATOM 751 C CA . PRO A 1 95 ? -9.977 -8.585 24.671 1.00 84.12 95 PRO A CA 1
ATOM 752 C C . PRO A 1 95 ? -8.899 -8.404 25.755 1.00 84.12 95 PRO A C 1
ATOM 754 O O . PRO A 1 95 ? -9.185 -8.038 26.897 1.00 84.12 95 PRO A O 1
ATOM 757 N N . ILE A 1 96 ? -7.634 -8.657 25.419 1.00 88.19 96 ILE A N 1
ATOM 758 C CA . ILE A 1 96 ? -6.486 -8.366 26.280 1.00 88.19 96 ILE A CA 1
ATOM 759 C C . ILE A 1 96 ? -6.143 -6.867 26.316 1.00 88.19 96 ILE A C 1
ATOM 761 O O . ILE A 1 96 ? -5.342 -6.431 27.147 1.00 88.19 96 ILE A O 1
ATOM 765 N N . TRP A 1 97 ? -6.737 -6.067 25.430 1.00 89.12 97 TRP A N 1
ATOM 766 C CA . TRP A 1 97 ? -6.558 -4.623 25.358 1.00 89.12 97 TRP A CA 1
ATOM 767 C C . TRP A 1 97 ? -7.797 -3.885 25.864 1.00 89.12 97 TRP A C 1
ATOM 769 O O . TRP A 1 97 ? -8.924 -4.357 25.767 1.00 89.12 97 TRP A O 1
ATOM 779 N N . ARG A 1 98 ? -7.575 -2.693 26.407 1.00 91.12 98 ARG A N 1
ATOM 780 C CA . ARG A 1 98 ? -8.598 -1.713 26.760 1.00 91.12 98 ARG A CA 1
ATOM 781 C C . ARG A 1 98 ? -8.227 -0.404 26.093 1.00 91.12 98 ARG A C 1
ATOM 783 O O . ARG A 1 98 ? -7.079 0.018 26.205 1.00 91.12 98 ARG A O 1
ATOM 790 N N . VAL A 1 99 ? -9.197 0.246 25.460 1.00 92.19 99 VAL A N 1
ATOM 791 C CA . VAL A 1 99 ? -9.047 1.601 24.928 1.00 92.19 99 VAL A CA 1
ATOM 792 C C . VAL A 1 99 ? -9.951 2.557 25.695 1.00 92.19 99 VAL A C 1
ATOM 794 O O . VAL A 1 99 ? -11.073 2.218 26.067 1.00 92.19 99 VAL A O 1
ATOM 797 N N . SER A 1 100 ? -9.439 3.748 25.969 1.00 93.50 100 SER A N 1
ATOM 798 C CA . SER A 1 100 ? -10.187 4.870 26.520 1.00 93.50 100 SER A CA 1
ATOM 799 C C . SER A 1 100 ? -10.023 6.046 25.560 1.00 93.50 100 SER A C 1
ATOM 801 O O . SER A 1 100 ? -8.957 6.675 25.568 1.00 93.50 100 SER A O 1
ATOM 803 N N . PRO A 1 101 ? -11.016 6.294 24.689 1.00 93.62 101 PRO A N 1
ATOM 804 C CA . PRO A 1 101 ? -11.000 7.439 23.797 1.00 93.62 101 PRO A CA 1
ATOM 805 C C . PRO A 1 101 ? -11.348 8.719 24.561 1.00 93.62 101 PRO A C 1
ATOM 807 O O . PRO A 1 101 ? -12.105 8.703 25.532 1.00 93.62 101 PRO A O 1
ATOM 810 N N . ASN A 1 102 ? -10.781 9.837 24.125 1.00 94.50 102 ASN A N 1
ATOM 811 C CA . ASN A 1 102 ? -11.120 11.165 24.609 1.00 94.50 102 ASN A CA 1
ATOM 812 C C . ASN A 1 102 ? -10.956 12.173 23.470 1.00 94.50 102 ASN A C 1
ATOM 814 O O . ASN A 1 102 ? -9.851 12.339 22.952 1.00 94.50 102 ASN A O 1
ATOM 818 N N . ARG A 1 103 ? -12.042 12.849 23.094 1.00 92.38 103 ARG A N 1
ATOM 819 C CA . ARG A 1 103 ? -12.027 13.920 22.093 1.00 92.38 103 ARG A CA 1
ATOM 820 C C . ARG A 1 103 ? -12.001 15.273 22.787 1.00 92.38 103 ARG A C 1
ATOM 822 O O . ARG A 1 103 ? -12.761 15.510 23.719 1.00 92.38 103 ARG A O 1
ATOM 829 N N . VAL A 1 104 ? -11.110 16.153 22.346 1.00 92.62 104 VAL A N 1
ATOM 830 C CA . VAL A 1 104 ? -10.936 17.486 22.931 1.00 92.62 104 VAL A CA 1
ATOM 831 C C . VAL A 1 104 ? -10.781 18.508 21.814 1.00 92.62 104 VAL A C 1
ATOM 833 O O . VAL A 1 104 ? -9.979 18.302 20.908 1.00 92.62 104 VAL A O 1
ATOM 836 N N . CYS A 1 105 ? -11.503 19.624 21.902 1.00 90.81 105 CYS A N 1
ATOM 837 C CA . CYS A 1 105 ? -11.259 20.797 21.069 1.00 90.81 105 CYS A CA 1
ATOM 838 C C . CYS A 1 105 ? -10.389 21.800 21.834 1.00 90.81 105 CYS A C 1
ATOM 840 O O . CYS A 1 105 ? -10.780 22.299 22.891 1.00 90.81 105 CYS A O 1
ATOM 842 N N . GLN A 1 106 ? -9.195 22.087 21.318 1.00 86.94 106 GLN A N 1
ATOM 843 C CA . GLN A 1 106 ? -8.301 23.111 21.859 1.00 86.94 106 GLN A CA 1
ATOM 844 C C . GLN A 1 106 ? -7.946 24.097 20.757 1.00 86.94 106 GLN A C 1
ATOM 846 O O . GLN A 1 106 ? -7.476 23.697 19.698 1.00 86.94 106 GLN A O 1
ATOM 851 N N . LEU A 1 107 ? -8.174 25.390 21.011 1.00 84.50 107 LEU A N 1
ATOM 852 C CA . LEU A 1 107 ? -7.883 26.468 20.057 1.00 84.50 107 LEU A CA 1
ATOM 853 C C . LEU A 1 107 ? -8.482 26.203 18.656 1.00 84.50 107 LEU A C 1
ATOM 855 O O . LEU A 1 107 ? -7.821 26.418 17.645 1.00 84.50 107 LEU A O 1
ATOM 859 N N . GLY A 1 108 ? -9.716 25.685 18.601 1.00 81.62 108 GLY A N 1
ATOM 860 C CA . GLY A 1 108 ? -10.407 25.377 17.341 1.00 81.62 108 GLY A CA 1
ATOM 861 C C . GLY A 1 108 ? -9.859 24.159 16.589 1.00 81.62 108 GLY A C 1
ATOM 862 O O . GLY A 1 108 ? -10.140 23.999 15.405 1.00 81.62 108 GLY A O 1
ATOM 863 N N . THR A 1 109 ? -9.056 23.319 17.247 1.00 86.62 109 THR A N 1
ATOM 864 C CA . THR A 1 109 ? -8.544 22.061 16.690 1.00 86.62 109 THR A CA 1
ATOM 865 C C . THR A 1 109 ? -9.084 20.888 17.497 1.00 86.62 109 THR A C 1
ATOM 867 O O . THR A 1 109 ? -8.761 20.728 18.679 1.00 86.62 109 THR A O 1
ATOM 870 N N . TRP A 1 110 ? -9.895 20.052 16.854 1.00 90.44 110 TRP A N 1
ATOM 871 C CA . TRP A 1 110 ? -10.357 18.794 17.427 1.00 90.44 110 TRP A CA 1
ATOM 872 C C . TRP A 1 110 ? -9.235 17.762 17.437 1.00 90.44 110 TRP A C 1
ATOM 874 O O . TRP A 1 110 ? -8.519 17.598 16.456 1.00 90.44 110 TRP A O 1
ATOM 884 N N . THR A 1 111 ? -9.064 17.069 18.557 1.00 90.38 111 THR A N 1
ATOM 885 C CA . THR A 1 111 ? -8.038 16.037 18.736 1.00 90.38 111 THR A CA 1
ATOM 886 C C . THR A 1 111 ? -8.648 14.815 19.405 1.00 90.38 111 THR A C 1
ATOM 888 O O . THR A 1 111 ? -9.320 14.939 20.430 1.00 90.38 111 THR A O 1
ATOM 891 N N . LEU A 1 112 ? -8.389 13.635 18.847 1.00 91.31 112 LEU A N 1
ATOM 892 C CA . LEU A 1 112 ? -8.693 12.343 19.449 1.00 91.31 112 LEU A CA 1
ATOM 893 C C . LEU A 1 112 ? -7.449 11.809 20.164 1.00 91.31 112 LEU A C 1
ATOM 895 O O . LEU A 1 112 ? -6.403 11.591 19.550 1.00 91.31 112 LEU A O 1
ATOM 899 N N . PHE A 1 113 ? -7.593 11.548 21.459 1.00 92.44 113 PHE A N 1
ATOM 900 C CA . PHE A 1 113 ? -6.633 10.802 22.258 1.00 92.44 113 PHE A CA 1
ATOM 901 C C . PHE A 1 113 ? -7.161 9.390 22.488 1.00 92.44 113 PHE A C 1
ATOM 903 O O . PHE A 1 113 ? -8.230 9.211 23.069 1.00 92.44 113 PHE A O 1
ATOM 910 N N . LEU A 1 114 ? -6.398 8.379 22.083 1.00 92.19 114 LEU A N 1
ATOM 911 C CA . LEU A 1 114 ? -6.680 6.982 22.400 1.00 92.19 114 LEU A CA 1
ATOM 912 C C . LEU A 1 114 ? -5.659 6.504 23.420 1.00 92.19 114 LEU A C 1
ATOM 914 O O . LEU A 1 114 ? -4.484 6.321 23.100 1.00 92.19 114 LEU A O 1
ATOM 918 N N . ARG A 1 115 ? -6.102 6.283 24.655 1.00 93.00 115 ARG A N 1
ATOM 919 C CA . ARG A 1 115 ? -5.277 5.644 25.679 1.00 93.00 115 ARG A CA 1
ATOM 920 C C . ARG A 1 115 ? -5.524 4.145 25.650 1.00 93.00 115 ARG A C 1
ATOM 922 O O . ARG A 1 115 ? -6.626 3.703 25.958 1.00 93.00 115 ARG A O 1
ATOM 929 N N . ILE A 1 116 ? -4.503 3.371 25.311 1.00 90.31 116 ILE A N 1
ATOM 930 C CA . ILE A 1 116 ? -4.583 1.919 25.175 1.00 90.31 116 ILE A CA 1
ATOM 931 C C . ILE A 1 116 ? -3.729 1.261 26.253 1.00 90.31 116 ILE A C 1
ATOM 933 O O . ILE A 1 116 ? -2.567 1.616 26.453 1.00 90.31 116 ILE A O 1
ATOM 937 N N . GLN A 1 117 ? -4.312 0.297 26.956 1.00 89.81 117 GLN A N 1
ATOM 938 C CA . GLN A 1 117 ? -3.704 -0.429 28.070 1.00 89.81 117 GLN A CA 1
ATOM 939 C C . GLN A 1 117 ? -4.022 -1.917 27.967 1.00 89.81 117 GLN A C 1
ATOM 941 O O . GLN A 1 117 ? -4.962 -2.317 27.282 1.00 89.81 117 GLN A O 1
ATOM 946 N N . ARG A 1 118 ? -3.274 -2.749 28.689 1.00 87.81 118 ARG A N 1
ATOM 947 C CA . ARG A 1 118 ? -3.668 -4.146 28.886 1.00 87.81 118 ARG A CA 1
ATOM 948 C C . ARG A 1 118 ? -4.730 -4.264 29.975 1.00 87.81 118 ARG A C 1
ATOM 950 O O . ARG A 1 118 ? -4.654 -3.573 30.991 1.00 87.81 118 ARG A O 1
ATOM 957 N N . THR A 1 119 ? -5.692 -5.164 29.790 1.00 89.50 119 THR A N 1
ATOM 958 C CA . THR A 1 119 ? -6.774 -5.398 30.763 1.00 89.50 119 THR A CA 1
ATOM 959 C C . THR A 1 119 ? -6.287 -6.035 32.064 1.00 89.50 119 THR A C 1
ATOM 961 O O . THR A 1 119 ? -6.867 -5.782 33.116 1.00 89.50 119 THR A O 1
ATOM 964 N N . ASP A 1 120 ? -5.195 -6.796 32.011 1.00 87.81 120 ASP A N 1
ATOM 965 C CA . ASP A 1 120 ? -4.557 -7.441 33.165 1.00 87.81 120 ASP A CA 1
ATOM 966 C C . ASP A 1 120 ? -3.599 -6.523 33.950 1.00 87.81 120 ASP A C 1
ATOM 968 O O . ASP A 1 120 ? -3.017 -6.942 34.949 1.00 87.81 120 ASP A O 1
ATOM 972 N N . GLY A 1 121 ? -3.402 -5.278 33.500 1.00 81.12 121 GLY A N 1
ATOM 973 C CA . GLY A 1 121 ? -2.468 -4.330 34.114 1.00 81.12 121 GLY A CA 1
ATOM 974 C C . GLY A 1 121 ? -0.987 -4.707 33.974 1.00 81.12 121 GLY A C 1
ATOM 975 O O . GLY A 1 121 ? -0.133 -4.042 34.571 1.00 81.12 121 GLY A O 1
ATOM 976 N N . ALA A 1 122 ? -0.661 -5.749 33.201 1.00 82.12 122 ALA A N 1
ATOM 977 C CA . ALA A 1 122 ? 0.713 -6.158 32.953 1.00 82.12 122 ALA A CA 1
ATOM 978 C C . ALA A 1 122 ? 1.432 -5.180 32.008 1.00 82.12 122 ALA A C 1
ATOM 980 O O . ALA A 1 122 ? 0.828 -4.327 31.354 1.00 82.12 122 ALA A O 1
ATOM 981 N N . ARG A 1 123 ? 2.758 -5.317 31.923 1.00 76.81 123 ARG A N 1
ATOM 982 C CA . ARG A 1 123 ? 3.578 -4.567 30.962 1.00 76.81 123 ARG A CA 1
ATOM 983 C C . ARG A 1 123 ? 3.311 -5.027 29.531 1.00 76.81 123 ARG A C 1
ATOM 985 O O . ARG A 1 123 ? 2.961 -6.187 29.294 1.00 76.81 123 ARG A O 1
ATOM 992 N N . TRP A 1 124 ? 3.543 -4.135 28.570 1.00 72.38 124 TRP A N 1
ATOM 993 C CA . TRP A 1 124 ? 3.479 -4.483 27.152 1.00 72.38 124 TRP A CA 1
ATOM 994 C C . TRP A 1 124 ? 4.463 -5.599 26.796 1.00 72.38 124 TRP A C 1
ATOM 996 O O . TRP A 1 124 ? 5.668 -5.485 27.013 1.00 72.38 124 TRP A O 1
ATOM 1006 N N . GLN A 1 125 ? 3.937 -6.665 26.195 1.00 71.94 125 GLN A N 1
ATOM 1007 C CA . GLN A 1 125 ? 4.753 -7.655 25.501 1.00 71.94 125 GLN A CA 1
ATOM 1008 C C . GLN A 1 125 ? 5.120 -7.110 24.122 1.00 71.94 125 GLN A C 1
ATOM 1010 O O . GLN A 1 125 ? 4.271 -6.521 23.450 1.00 71.94 125 GLN A O 1
ATOM 1015 N N . ALA A 1 126 ? 6.365 -7.329 23.692 1.00 67.50 126 ALA A N 1
ATOM 1016 C CA . ALA A 1 126 ? 6.888 -6.753 22.454 1.00 67.50 126 ALA A CA 1
ATOM 1017 C C . ALA A 1 126 ? 6.028 -7.102 21.228 1.00 67.50 126 ALA A C 1
ATOM 1019 O O . ALA A 1 126 ? 5.748 -6.224 20.419 1.00 67.50 126 ALA A O 1
ATOM 1020 N N . GLU A 1 127 ? 5.560 -8.348 21.119 1.00 69.38 127 GLU A N 1
ATOM 1021 C CA . GLU A 1 127 ? 4.758 -8.782 19.970 1.00 69.38 127 GLU A CA 1
ATOM 1022 C C . GLU A 1 127 ? 3.337 -8.204 19.985 1.00 69.38 127 GLU A C 1
ATOM 1024 O O . GLU A 1 127 ? 2.832 -7.767 18.957 1.00 69.38 127 GLU A O 1
ATOM 1029 N N . ALA A 1 128 ? 2.710 -8.115 21.161 1.00 71.50 128 ALA A N 1
ATOM 1030 C CA . ALA A 1 128 ? 1.385 -7.509 21.290 1.00 71.50 128 ALA A CA 1
ATOM 1031 C C . ALA A 1 128 ? 1.420 -6.011 20.949 1.00 71.50 128 ALA A C 1
ATOM 1033 O O . ALA A 1 128 ? 0.537 -5.512 20.256 1.00 71.50 128 ALA A O 1
ATOM 1034 N N . LEU A 1 129 ? 2.463 -5.308 21.401 1.00 72.12 129 LEU A N 1
ATOM 1035 C CA . LEU A 1 129 ? 2.670 -3.902 21.069 1.00 72.12 129 LEU A CA 1
ATOM 1036 C C . LEU A 1 129 ? 2.967 -3.720 19.577 1.00 72.12 129 LEU A C 1
ATOM 1038 O O . LEU A 1 129 ? 2.436 -2.809 18.952 1.00 72.12 129 LEU A O 1
ATOM 1042 N N . HIS A 1 130 ? 3.787 -4.601 19.005 1.00 73.00 130 HIS A N 1
ATOM 1043 C CA . HIS A 1 130 ? 4.099 -4.605 17.581 1.00 73.00 130 HIS A CA 1
ATOM 1044 C C . HIS A 1 130 ? 2.832 -4.738 16.729 1.00 73.00 130 HIS A C 1
ATOM 1046 O O . HIS A 1 130 ? 2.595 -3.905 15.856 1.00 73.00 130 HIS A O 1
ATOM 1052 N N . GLN A 1 131 ? 1.992 -5.726 17.031 1.00 74.25 131 GLN A N 1
ATOM 1053 C CA . GLN A 1 131 ? 0.738 -5.942 16.321 1.00 74.25 131 GLN A CA 1
ATOM 1054 C C . GLN A 1 131 ? -0.209 -4.743 16.452 1.00 74.25 131 GLN A C 1
ATOM 1056 O O . GLN A 1 131 ? -0.774 -4.296 15.456 1.00 74.25 131 GLN A O 1
ATOM 1061 N N . LEU A 1 132 ? -0.348 -4.191 17.661 1.00 76.19 132 LEU A N 1
ATOM 1062 C CA . LEU A 1 132 ? -1.189 -3.023 17.913 1.00 76.19 132 LEU A CA 1
ATOM 1063 C C . LEU A 1 132 ? -0.730 -1.801 17.106 1.00 76.19 132 LEU A C 1
ATOM 1065 O O . LEU A 1 132 ? -1.551 -1.124 16.492 1.00 76.19 132 LEU A O 1
ATOM 1069 N N . VAL A 1 133 ? 0.579 -1.539 17.065 1.00 76.88 133 VAL A N 1
ATOM 1070 C CA . VAL A 1 133 ? 1.143 -0.440 16.269 1.00 76.88 133 VAL A CA 1
ATOM 1071 C C . VAL A 1 133 ? 0.859 -0.645 14.784 1.00 76.88 133 VAL A C 1
ATOM 1073 O O . VAL A 1 133 ? 0.439 0.305 14.132 1.00 76.88 133 VAL A O 1
ATOM 1076 N N . LEU A 1 134 ? 1.031 -1.858 14.246 1.00 76.06 134 LEU A N 1
ATOM 1077 C CA . LEU A 1 134 ? 0.723 -2.147 12.839 1.00 76.06 134 LEU A CA 1
ATOM 1078 C C . LEU A 1 134 ? -0.747 -1.892 12.504 1.00 76.06 134 LEU A C 1
ATOM 1080 O O . LEU A 1 134 ? -1.052 -1.337 11.452 1.00 76.06 134 LEU A O 1
ATOM 1084 N N . TRP A 1 135 ? -1.646 -2.271 13.408 1.00 80.75 135 TRP A N 1
ATOM 1085 C CA . TRP A 1 135 ? -3.080 -2.080 13.237 1.00 80.75 135 TRP A CA 1
ATOM 1086 C C . TRP A 1 135 ? -3.454 -0.606 13.231 1.00 80.75 135 TRP A C 1
ATOM 1088 O O . TRP A 1 135 ? -4.012 -0.131 12.249 1.00 80.75 135 TRP A O 1
ATOM 1098 N N . LEU A 1 136 ? -3.075 0.134 14.276 1.00 77.25 136 LEU A N 1
ATOM 1099 C CA . LEU A 1 136 ? -3.318 1.576 14.368 1.00 77.25 136 LEU A CA 1
ATOM 1100 C C . LEU A 1 136 ? -2.717 2.322 13.178 1.00 77.25 136 LEU A C 1
ATOM 1102 O O . LEU A 1 136 ? -3.308 3.253 12.643 1.00 77.25 136 LEU A O 1
ATOM 1106 N N . ARG A 1 137 ? -1.540 1.887 12.733 1.00 73.31 137 ARG A N 1
ATOM 1107 C CA . ARG A 1 137 ? -0.857 2.497 11.606 1.00 73.31 137 ARG A CA 1
ATOM 1108 C C . ARG A 1 137 ? -1.549 2.228 10.274 1.00 73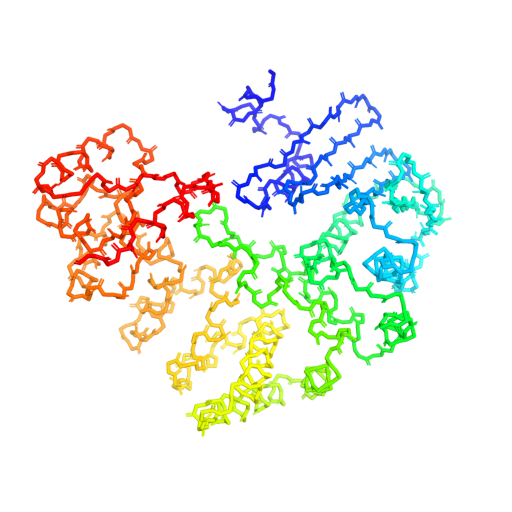.31 137 ARG A C 1
ATOM 1110 O O . ARG A 1 137 ? -1.615 3.146 9.464 1.00 73.31 137 ARG A O 1
ATOM 1117 N N . ALA A 1 138 ? -2.096 1.030 10.065 1.00 76.75 138 ALA A N 1
ATOM 1118 C CA . ALA A 1 138 ? -2.945 0.760 8.910 1.00 76.75 138 ALA A CA 1
ATOM 1119 C C . ALA A 1 138 ? -4.151 1.714 8.874 1.00 76.75 138 ALA A C 1
ATOM 1121 O O . ALA A 1 138 ? -4.485 2.198 7.802 1.00 76.75 138 ALA A O 1
ATOM 1122 N N . LEU A 1 139 ? -4.734 2.061 10.031 1.00 76.50 139 LEU A N 1
ATOM 1123 C CA . LEU A 1 139 ? -5.828 3.040 10.090 1.00 76.50 139 LEU A CA 1
ATOM 1124 C C . LEU A 1 139 ? -5.368 4.443 9.663 1.00 76.50 139 LEU A C 1
ATOM 1126 O O . LEU A 1 139 ? -6.024 5.100 8.857 1.00 76.50 139 LEU A O 1
ATOM 1130 N N . PHE A 1 140 ? -4.224 4.902 10.176 1.00 72.50 140 PHE A N 1
ATOM 1131 C CA . PHE A 1 140 ? -3.733 6.254 9.891 1.00 72.50 140 PHE A CA 1
ATOM 1132 C C . PHE A 1 140 ? -3.186 6.437 8.480 1.00 72.50 140 PHE A C 1
ATOM 1134 O O . PHE A 1 140 ? -3.301 7.526 7.928 1.00 72.50 140 PHE A O 1
ATOM 1141 N N . ASP A 1 141 ? -2.623 5.399 7.865 1.00 70.19 141 ASP A N 1
ATOM 1142 C CA . ASP A 1 141 ? -2.209 5.468 6.457 1.00 70.19 141 ASP A CA 1
ATOM 1143 C C . ASP A 1 141 ? -3.392 5.727 5.518 1.00 70.19 141 ASP A C 1
ATOM 1145 O O . ASP A 1 141 ? -3.214 6.281 4.437 1.00 70.19 141 ASP A O 1
ATOM 1149 N N . THR A 1 142 ? -4.596 5.367 5.959 1.00 69.94 142 THR A N 1
ATOM 1150 C CA . THR A 1 142 ? -5.842 5.558 5.214 1.00 69.94 142 THR A CA 1
ATOM 1151 C C . THR A 1 142 ? -6.638 6.799 5.632 1.00 69.94 142 THR A C 1
ATOM 1153 O O . THR A 1 142 ? -7.809 6.944 5.299 1.00 69.94 142 THR A O 1
ATOM 1156 N N . ALA A 1 143 ? -6.008 7.705 6.389 1.00 65.19 143 ALA A N 1
ATOM 1157 C CA . ALA A 1 143 ? -6.636 8.886 6.984 1.00 65.19 143 ALA A CA 1
ATOM 1158 C C . ALA A 1 143 ? -7.018 9.994 5.993 1.00 65.19 143 ALA A C 1
ATOM 1160 O O . ALA A 1 143 ? -7.773 10.899 6.358 1.00 65.19 143 ALA A O 1
ATOM 1161 N N . TYR A 1 144 ? -6.430 9.995 4.794 1.00 62.72 144 TYR A N 1
ATOM 1162 C CA . TYR A 1 144 ? -6.512 11.133 3.874 1.00 62.72 144 TYR A CA 1
ATOM 1163 C C . TYR A 1 144 ? -7.936 11.385 3.377 1.00 62.72 144 TYR A C 1
ATOM 1165 O O . TYR A 1 144 ? -8.362 12.539 3.309 1.00 62.72 144 TYR A O 1
ATOM 1173 N N . ASP A 1 145 ? -8.691 10.315 3.166 1.00 64.94 145 ASP A N 1
ATOM 1174 C CA . ASP A 1 145 ? -10.006 10.370 2.535 1.00 64.94 145 ASP A CA 1
ATOM 1175 C C . ASP A 1 145 ? -11.158 10.738 3.482 1.00 64.94 145 ASP A C 1
ATOM 1177 O O . ASP A 1 145 ? -12.270 10.967 3.023 1.00 64.94 145 ASP A O 1
ATOM 1181 N N . PHE A 1 146 ? -10.918 10.817 4.796 1.00 71.56 146 PHE A N 1
ATOM 1182 C CA . PHE A 1 146 ? -11.948 11.232 5.764 1.00 71.56 146 PHE A CA 1
ATOM 1183 C C . PHE A 1 146 ? -11.842 12.702 6.182 1.00 71.56 146 PHE A C 1
ATOM 1185 O O . PHE A 1 146 ? -12.540 13.145 7.095 1.00 71.56 146 PHE A O 1
ATOM 1192 N N . SER A 1 147 ? -10.943 13.463 5.558 1.00 68.19 147 SER A N 1
ATOM 1193 C CA . SER A 1 147 ? -10.803 14.889 5.850 1.00 68.19 147 SER A CA 1
ATOM 1194 C C . SER A 1 147 ? -12.095 15.612 5.458 1.00 68.19 147 SER A C 1
ATOM 1196 O O . SER A 1 147 ? -12.491 15.534 4.300 1.00 68.19 147 SER A O 1
ATOM 1198 N N . TYR A 1 148 ? -12.719 16.325 6.402 1.00 72.00 148 TYR A N 1
ATOM 1199 C CA . TYR A 1 148 ? -13.984 17.050 6.196 1.00 72.00 148 TYR A CA 1
ATOM 1200 C C . TYR A 1 148 ? -15.189 16.178 5.827 1.00 72.00 148 TYR A C 1
ATOM 1202 O O . TYR A 1 148 ? -16.135 16.669 5.216 1.00 72.00 148 TYR A O 1
ATOM 1210 N N . VAL A 1 149 ? -15.162 14.890 6.175 1.00 83.56 149 VAL A N 1
ATOM 1211 C CA . VAL A 1 149 ? -16.349 14.044 6.037 1.00 83.56 149 VAL A CA 1
ATOM 1212 C C . VAL A 1 149 ? -17.308 14.343 7.197 1.00 83.56 149 VAL A C 1
ATOM 1214 O O . VAL A 1 149 ? -16.874 14.272 8.356 1.00 83.56 149 VAL A O 1
ATOM 1217 N N . PRO A 1 150 ? -18.585 14.647 6.910 1.00 89.38 150 PRO A N 1
ATOM 1218 C CA . PRO A 1 150 ? -19.612 14.830 7.926 1.00 89.38 150 PRO A CA 1
ATOM 1219 C C . PRO A 1 150 ? -19.769 13.615 8.853 1.00 89.38 150 PRO A C 1
ATOM 1221 O O . PRO A 1 150 ? -19.605 12.459 8.453 1.00 89.38 150 PRO A O 1
ATOM 1224 N N . ASN A 1 151 ? -20.099 13.858 10.122 1.00 91.75 151 ASN A N 1
ATOM 1225 C CA . ASN A 1 151 ? -20.229 12.798 11.128 1.00 91.75 151 ASN A CA 1
ATOM 1226 C C . ASN A 1 151 ? -21.352 11.788 10.812 1.00 91.75 151 ASN A C 1
ATOM 1228 O O . ASN A 1 151 ? -21.267 10.625 11.213 1.00 91.75 151 ASN A O 1
ATOM 1232 N N . ASP A 1 152 ? -22.415 12.214 10.131 1.00 92.19 152 ASP A N 1
ATOM 1233 C CA . ASP A 1 152 ? -23.548 11.367 9.746 1.00 92.19 152 ASP A CA 1
ATOM 1234 C C . ASP A 1 152 ? -23.156 10.332 8.684 1.00 92.19 152 ASP A C 1
ATOM 1236 O O . ASP A 1 152 ? -23.523 9.162 8.827 1.00 92.19 152 ASP A O 1
ATOM 1240 N N . GLU A 1 153 ? -22.321 10.717 7.714 1.00 89.50 153 GLU A N 1
ATOM 1241 C CA . GLU A 1 153 ? -21.775 9.834 6.672 1.00 89.50 153 GLU A CA 1
ATOM 1242 C C . GLU A 1 153 ? -20.913 8.688 7.217 1.00 89.50 153 GLU A C 1
ATOM 1244 O O . GLU A 1 153 ? -20.651 7.721 6.506 1.00 89.50 153 GLU A O 1
ATOM 1249 N N . VAL A 1 154 ? -20.464 8.763 8.473 1.00 90.88 154 VAL A N 1
ATOM 1250 C CA . VAL A 1 154 ? -19.633 7.726 9.111 1.00 90.88 154 VAL A CA 1
ATOM 1251 C C . VAL A 1 154 ? -20.277 7.100 10.346 1.00 90.88 154 VAL A C 1
ATOM 1253 O O . VAL A 1 154 ? -19.678 6.241 10.998 1.00 90.88 154 VAL A O 1
ATOM 1256 N N . SER A 1 155 ? -21.506 7.492 10.676 1.00 91.56 155 SER A N 1
ATOM 1257 C CA . SER A 1 155 ? -22.212 7.034 11.877 1.00 91.56 155 SER A CA 1
ATOM 1258 C C . SER A 1 155 ? -22.438 5.513 11.906 1.00 91.56 155 SER A C 1
ATOM 1260 O O . SER A 1 155 ? -22.412 4.901 12.976 1.00 91.56 155 SER A O 1
ATOM 1262 N N . HIS A 1 156 ? -22.568 4.875 10.738 1.00 90.88 156 HIS A N 1
ATOM 1263 C CA . HIS A 1 156 ? -22.740 3.424 10.588 1.00 90.88 156 HIS A CA 1
ATOM 1264 C C . HIS A 1 156 ? -21.447 2.619 10.759 1.00 90.88 156 HIS A C 1
ATOM 1266 O O . HIS A 1 156 ? -21.505 1.392 10.872 1.00 90.88 156 HIS A O 1
ATOM 1272 N N . VAL A 1 157 ? -20.274 3.264 10.756 1.00 91.38 157 VAL A N 1
ATOM 1273 C CA . VAL A 1 157 ? -18.980 2.567 10.653 1.00 91.38 157 VAL A CA 1
ATOM 1274 C C . VAL A 1 157 ? -18.745 1.628 11.830 1.00 91.38 157 VAL A C 1
ATOM 1276 O O . VAL A 1 157 ? -18.316 0.498 11.609 1.00 91.38 157 VAL A O 1
ATOM 1279 N N . TYR A 1 158 ? -19.061 2.046 13.063 1.00 92.00 158 TYR A N 1
ATOM 1280 C CA . TYR A 1 158 ? -18.882 1.190 14.240 1.00 92.00 158 TYR A CA 1
ATOM 1281 C C . TYR A 1 158 ? -19.693 -0.102 14.130 1.00 92.00 158 TYR A C 1
ATOM 1283 O O . TYR A 1 158 ? -19.152 -1.174 14.389 1.00 92.00 158 TYR A O 1
ATOM 1291 N N . GLU A 1 159 ? -20.966 -0.034 13.741 1.00 91.62 159 GLU A N 1
ATOM 1292 C CA . GLU A 1 159 ? -21.807 -1.222 13.559 1.00 91.62 159 GLU A CA 1
ATOM 1293 C C . GLU A 1 159 ? -21.275 -2.097 12.421 1.00 91.62 159 GLU A C 1
ATOM 1295 O O . GLU A 1 159 ? -20.969 -3.267 12.644 1.00 91.62 159 GLU A O 1
ATOM 1300 N N . MET A 1 160 ? -21.042 -1.495 11.253 1.00 90.56 160 MET A N 1
ATOM 1301 C CA . MET A 1 160 ? -20.564 -2.162 10.042 1.00 90.56 160 MET A CA 1
ATOM 1302 C C . MET A 1 160 ? -19.322 -3.027 10.287 1.00 90.56 160 MET A C 1
ATOM 1304 O O . MET A 1 160 ? -19.302 -4.199 9.905 1.00 90.56 160 MET A O 1
ATOM 1308 N N . ILE A 1 161 ? -18.291 -2.475 10.936 1.00 89.94 161 ILE A N 1
ATOM 1309 C CA . ILE A 1 161 ? -17.038 -3.206 11.171 1.00 89.94 161 ILE A CA 1
ATOM 1310 C C . ILE A 1 161 ? -17.165 -4.284 12.258 1.00 89.94 161 ILE A C 1
ATOM 1312 O O . ILE A 1 161 ? -16.270 -5.105 12.413 1.00 89.94 161 ILE A O 1
ATOM 1316 N N . GLY A 1 162 ? -18.265 -4.316 13.017 1.00 88.12 162 GLY A N 1
ATOM 1317 C CA . GLY A 1 162 ? -18.531 -5.352 14.018 1.00 88.12 162 GLY A CA 1
ATOM 1318 C C . GLY A 1 162 ? -18.836 -6.733 13.431 1.00 88.12 162 GLY A C 1
ATOM 1319 O O . GLY A 1 162 ? -18.864 -7.717 14.170 1.00 88.12 162 GLY A O 1
ATOM 1320 N N . HIS A 1 163 ? -19.059 -6.822 12.120 1.00 88.00 163 HIS A N 1
ATOM 1321 C CA . HIS A 1 163 ? -19.469 -8.044 11.437 1.00 88.00 163 HIS A CA 1
ATOM 1322 C C . HIS A 1 163 ? -18.314 -8.712 10.673 1.00 88.00 163 HIS A C 1
ATOM 1324 O O . HIS A 1 163 ? -17.318 -8.087 10.310 1.00 88.00 163 HIS A O 1
ATOM 1330 N N . SER A 1 164 ? -18.448 -10.011 10.395 1.00 87.88 164 SER A N 1
ATOM 1331 C CA . SER A 1 164 ? -17.528 -10.715 9.491 1.00 87.88 164 SER A CA 1
ATOM 1332 C C . SER A 1 164 ? -17.607 -10.112 8.077 1.00 87.88 164 SER A C 1
ATOM 1334 O O . SER A 1 164 ? -18.714 -9.765 7.656 1.00 87.88 164 SER A O 1
ATOM 1336 N N . PRO A 1 165 ? -16.491 -9.987 7.325 1.00 92.94 165 PRO A N 1
ATOM 1337 C CA . PRO A 1 165 ? -15.125 -10.465 7.594 1.00 92.94 165 PRO A CA 1
ATOM 1338 C C . PRO A 1 165 ? -14.149 -9.356 8.042 1.00 92.94 165 PRO A C 1
ATOM 1340 O O . PRO A 1 165 ? -12.946 -9.432 7.787 1.00 92.94 165 PRO A O 1
ATOM 1343 N N . TRP A 1 166 ? -14.639 -8.282 8.667 1.00 91.19 166 TRP A N 1
ATOM 1344 C CA . TRP A 1 166 ? -13.810 -7.124 9.025 1.00 91.19 166 TRP A CA 1
ATOM 1345 C C . TRP A 1 166 ? -12.589 -7.428 9.906 1.00 91.19 166 TRP A C 1
ATOM 1347 O O . TRP A 1 166 ? -11.514 -6.896 9.602 1.00 91.19 166 TRP A O 1
ATOM 1357 N N . PRO A 1 167 ? -12.679 -8.287 10.944 1.00 90.00 167 PRO A N 1
ATOM 1358 C CA . PRO A 1 167 ? -11.512 -8.636 11.752 1.00 90.00 167 PRO A CA 1
ATOM 1359 C C . PRO A 1 167 ? -10.404 -9.300 10.925 1.00 90.00 167 PRO A C 1
ATOM 1361 O O . PRO A 1 167 ? -9.216 -9.042 11.132 1.00 90.00 167 PRO A O 1
ATOM 1364 N N . GLU A 1 168 ? -10.781 -10.171 9.987 1.00 92.00 168 GLU A N 1
ATOM 1365 C CA . GLU A 1 168 ? -9.864 -10.852 9.077 1.00 92.00 168 GLU A CA 1
ATOM 1366 C C . GLU A 1 168 ? -9.242 -9.875 8.076 1.00 92.00 168 GLU A C 1
ATOM 1368 O O . GLU A 1 168 ? -8.019 -9.877 7.912 1.00 92.00 168 GLU A O 1
ATOM 1373 N N . LEU A 1 169 ? -10.057 -9.002 7.475 1.00 92.06 169 LEU A N 1
ATOM 1374 C CA . LEU A 1 169 ? -9.608 -7.981 6.527 1.00 92.06 169 LEU A CA 1
ATOM 1375 C C . LEU A 1 169 ? -8.587 -7.029 7.153 1.00 92.06 169 LEU A C 1
ATOM 1377 O O . LEU A 1 169 ? -7.500 -6.842 6.608 1.00 92.06 169 LEU A O 1
ATOM 1381 N N . LEU A 1 170 ? -8.886 -6.468 8.328 1.00 89.19 170 LEU A N 1
ATOM 1382 C CA . LEU A 1 170 ? -7.964 -5.554 9.009 1.00 89.19 170 LEU A CA 1
ATOM 1383 C C . LEU A 1 170 ? -6.659 -6.240 9.404 1.00 89.19 170 LEU A C 1
ATOM 1385 O O . LEU A 1 170 ? -5.585 -5.650 9.266 1.00 89.19 170 LEU A O 1
ATOM 1389 N N . ARG A 1 171 ? -6.718 -7.510 9.823 1.00 89.81 171 ARG A N 1
ATOM 1390 C CA . ARG A 1 171 ? -5.512 -8.302 10.090 1.00 89.81 171 ARG A CA 1
ATOM 1391 C C . ARG A 1 171 ? -4.660 -8.465 8.829 1.00 89.81 171 ARG A C 1
ATOM 1393 O O . ARG A 1 171 ? -3.442 -8.301 8.907 1.00 89.81 171 ARG A O 1
ATOM 1400 N N . ALA A 1 172 ? -5.283 -8.762 7.690 1.00 93.25 172 ALA A N 1
ATOM 1401 C CA . ALA A 1 172 ? -4.591 -8.916 6.416 1.00 93.25 172 ALA A CA 1
ATOM 1402 C C . ALA A 1 172 ? -3.994 -7.597 5.913 1.00 93.25 172 ALA A C 1
ATOM 1404 O O . ALA A 1 172 ? -2.842 -7.580 5.487 1.00 93.25 172 ALA A O 1
ATOM 1405 N N . TYR A 1 173 ? -4.715 -6.481 6.032 1.00 91.00 173 TYR A N 1
ATOM 1406 C CA . TYR A 1 173 ? -4.215 -5.158 5.653 1.00 91.00 173 TYR A CA 1
ATOM 1407 C C . TYR A 1 173 ? -3.072 -4.674 6.551 1.00 91.00 173 TYR A C 1
ATOM 1409 O O . TYR A 1 173 ? -2.087 -4.131 6.047 1.00 91.00 173 TYR A O 1
ATOM 1417 N N . ALA A 1 174 ? -3.128 -4.937 7.859 1.00 86.88 174 ALA A N 1
ATOM 1418 C CA . ALA A 1 174 ? -2.012 -4.657 8.759 1.00 86.88 174 ALA A CA 1
ATOM 1419 C C . ALA A 1 174 ? -0.767 -5.497 8.411 1.00 86.88 174 ALA A C 1
ATOM 1421 O O . ALA A 1 174 ? 0.350 -4.975 8.378 1.00 86.88 174 ALA A O 1
ATOM 1422 N N . ALA A 1 175 ? -0.950 -6.786 8.100 1.00 88.88 175 ALA A N 1
ATOM 1423 C CA . ALA A 1 175 ? 0.137 -7.667 7.673 1.00 88.88 175 ALA A CA 1
ATOM 1424 C C . ALA A 1 175 ? 0.724 -7.251 6.313 1.00 88.88 175 ALA A C 1
ATOM 1426 O O . ALA A 1 175 ? 1.943 -7.178 6.161 1.00 88.88 175 ALA A O 1
ATOM 1427 N N . TYR A 1 176 ? -0.135 -6.915 5.347 1.00 90.31 176 TYR A N 1
ATOM 1428 C CA . TYR A 1 176 ? 0.253 -6.333 4.064 1.00 90.31 176 TYR A CA 1
ATOM 1429 C C . TYR A 1 176 ? 1.114 -5.092 4.277 1.00 90.31 176 TYR A C 1
ATOM 1431 O O . TYR A 1 176 ? 2.213 -4.996 3.731 1.00 90.31 176 TYR A O 1
ATOM 1439 N N . ARG A 1 177 ? 0.674 -4.174 5.143 1.00 81.31 177 ARG A N 1
ATOM 1440 C CA . ARG A 1 177 ? 1.419 -2.943 5.382 1.00 81.31 177 ARG A CA 1
ATOM 1441 C C . ARG A 1 177 ? 2.796 -3.187 5.992 1.00 81.31 177 ARG A C 1
ATOM 1443 O O . ARG A 1 177 ? 3.733 -2.469 5.650 1.00 81.31 177 ARG A O 1
ATOM 1450 N N . ALA A 1 178 ? 2.938 -4.185 6.863 1.00 79.06 178 ALA A N 1
ATOM 1451 C CA . ALA A 1 178 ? 4.230 -4.578 7.428 1.00 79.06 178 ALA A CA 1
ATOM 1452 C C . ALA A 1 178 ? 5.187 -5.169 6.373 1.00 79.06 178 ALA A C 1
ATOM 1454 O O . ALA A 1 178 ? 6.409 -4.990 6.451 1.00 79.06 178 ALA A O 1
ATOM 1455 N N . ALA A 1 179 ? 4.632 -5.881 5.390 1.00 86.62 179 ALA A N 1
ATOM 1456 C CA . ALA A 1 179 ? 5.388 -6.529 4.326 1.00 86.62 179 ALA A CA 1
ATOM 1457 C C . ALA A 1 179 ? 5.877 -5.545 3.254 1.00 86.62 179 ALA A C 1
ATOM 1459 O O . ALA A 1 179 ? 6.948 -5.748 2.679 1.00 86.62 179 ALA A O 1
ATOM 1460 N N . VAL A 1 180 ? 5.118 -4.482 3.001 1.00 81.56 180 VAL A N 1
ATOM 1461 C CA . VAL A 1 180 ? 5.400 -3.523 1.933 1.00 81.56 180 VAL A CA 1
ATOM 1462 C C . VAL A 1 180 ? 6.488 -2.517 2.311 1.00 81.56 180 VAL A C 1
ATOM 1464 O O . VAL A 1 180 ? 6.540 -2.022 3.440 1.00 81.56 180 VAL A O 1
ATOM 1467 N N . ASP A 1 181 ? 7.347 -2.195 1.343 1.00 71.06 181 ASP A N 1
ATOM 1468 C CA . ASP A 1 181 ? 8.413 -1.204 1.480 1.00 71.06 181 ASP A CA 1
ATOM 1469 C C . ASP A 1 181 ? 8.393 -0.209 0.320 1.00 71.06 181 ASP A C 1
ATOM 1471 O O . ASP A 1 181 ? 8.598 -0.568 -0.837 1.00 71.06 181 ASP A O 1
ATOM 1475 N N . PHE A 1 182 ? 8.141 1.055 0.654 1.00 67.00 182 PHE A N 1
ATOM 1476 C CA . PHE A 1 182 ? 8.165 2.171 -0.290 1.00 67.00 182 PHE A CA 1
ATOM 1477 C C . PHE A 1 182 ? 9.363 3.101 -0.063 1.00 67.00 182 PHE A C 1
ATOM 1479 O O . PHE A 1 182 ? 9.473 4.125 -0.725 1.00 67.00 182 PHE A O 1
ATOM 1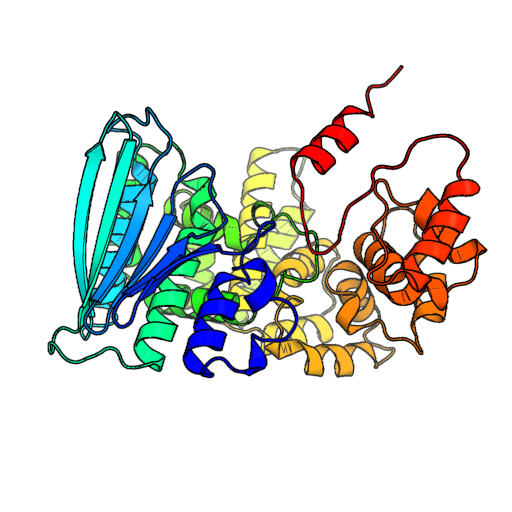486 N N . SER A 1 183 ? 10.280 2.766 0.853 1.00 60.69 183 SER A N 1
ATOM 1487 C CA . SER A 1 183 ? 11.360 3.670 1.282 1.00 60.69 183 SER A CA 1
ATOM 1488 C C . SER A 1 183 ? 12.374 4.012 0.185 1.00 60.69 183 SER A C 1
ATOM 1490 O O . SER A 1 183 ? 13.075 5.018 0.281 1.00 60.69 183 SER A O 1
ATOM 1492 N N . ILE A 1 184 ? 12.459 3.176 -0.851 1.00 57.12 184 ILE A N 1
ATOM 1493 C CA . ILE A 1 184 ? 13.418 3.305 -1.957 1.00 57.12 184 ILE A CA 1
ATOM 1494 C C . ILE A 1 184 ? 12.812 4.093 -3.131 1.00 57.12 184 ILE A C 1
ATOM 1496 O O . ILE A 1 184 ? 13.526 4.460 -4.067 1.00 57.12 184 ILE A O 1
ATOM 1500 N N . GLN A 1 185 ? 11.506 4.384 -3.104 1.00 55.44 185 GLN A N 1
ATOM 1501 C CA . GLN A 1 185 ? 10.804 4.875 -4.281 1.00 55.44 185 GLN A CA 1
ATOM 1502 C C . GLN A 1 185 ? 9.905 6.078 -4.040 1.00 55.44 185 GLN A C 1
ATOM 1504 O O . GLN A 1 185 ? 9.178 6.190 -3.060 1.00 55.44 185 GLN A O 1
ATOM 1509 N N . ARG A 1 186 ? 9.867 6.924 -5.069 1.00 56.69 186 ARG A N 1
ATOM 1510 C CA . ARG A 1 186 ? 8.944 8.044 -5.205 1.00 56.69 186 ARG A CA 1
ATOM 1511 C C . ARG A 1 186 ? 7.566 7.549 -5.648 1.00 56.69 186 ARG A C 1
ATOM 1513 O O . ARG A 1 186 ? 7.181 7.699 -6.809 1.00 56.69 186 ARG A O 1
ATOM 1520 N N . ILE A 1 187 ? 6.822 6.958 -4.721 1.00 56.06 187 ILE A N 1
ATOM 1521 C CA . ILE A 1 187 ? 5.380 6.771 -4.875 1.00 56.06 187 ILE A CA 1
ATOM 1522 C C . ILE A 1 187 ? 4.708 7.660 -3.852 1.00 56.06 187 ILE A C 1
ATOM 1524 O O . ILE A 1 187 ? 4.860 7.455 -2.652 1.00 56.06 187 ILE A O 1
ATOM 1528 N N . THR A 1 188 ? 3.928 8.624 -4.333 1.00 59.50 188 THR A N 1
ATOM 1529 C CA . THR A 1 188 ? 2.996 9.335 -3.469 1.00 59.50 188 THR A CA 1
ATOM 1530 C C . THR A 1 188 ? 2.042 8.292 -2.907 1.00 59.50 188 THR A C 1
ATOM 1532 O O . THR A 1 188 ? 1.202 7.771 -3.641 1.00 59.50 188 THR A O 1
ATOM 1535 N N . VAL A 1 189 ? 2.210 7.947 -1.629 1.00 61.06 189 VAL A N 1
ATOM 1536 C CA . VAL A 1 189 ? 1.471 6.858 -0.971 1.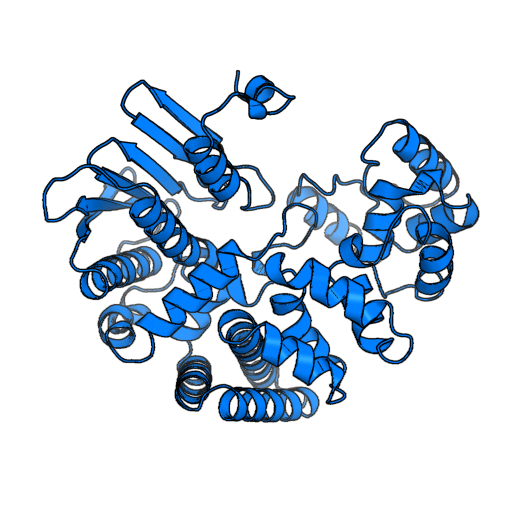00 61.06 189 VAL A CA 1
ATOM 1537 C C . VAL A 1 189 ? -0.043 7.031 -1.149 1.00 61.06 189 VAL A C 1
ATOM 1539 O O . VAL A 1 189 ? -0.740 6.041 -1.329 1.00 61.06 189 VAL A O 1
ATOM 1542 N N . TYR A 1 190 ? -0.525 8.275 -1.262 1.00 61.47 190 TYR A N 1
ATOM 1543 C CA . TYR A 1 190 ? -1.926 8.641 -1.533 1.00 61.47 190 TYR A CA 1
ATOM 1544 C C . TYR A 1 190 ? -2.484 8.145 -2.878 1.00 61.47 190 TYR A C 1
ATOM 1546 O O . TYR A 1 190 ? -3.690 8.110 -3.063 1.00 61.47 190 TYR A O 1
ATOM 1554 N N . SER A 1 191 ? -1.628 7.758 -3.827 1.00 63.59 191 SER A N 1
ATOM 1555 C CA . SER A 1 191 ? -2.048 7.197 -5.122 1.00 63.59 191 SER A CA 1
ATOM 1556 C C . SER A 1 191 ? -2.240 5.677 -5.099 1.00 63.59 191 SER A C 1
ATOM 1558 O O . SER A 1 191 ? -2.639 5.081 -6.101 1.00 63.59 191 SER A O 1
ATOM 1560 N N . LEU A 1 192 ? -1.931 5.030 -3.972 1.00 78.81 192 LEU A N 1
ATOM 1561 C CA . LEU A 1 192 ? -2.034 3.586 -3.821 1.00 78.81 192 LEU A CA 1
ATOM 1562 C C . LEU A 1 192 ? -3.438 3.186 -3.362 1.00 78.81 192 LEU A C 1
ATOM 1564 O O . LEU A 1 192 ? -3.981 3.844 -2.476 1.00 78.81 192 LEU A O 1
ATOM 1568 N N . PRO A 1 193 ? -3.975 2.039 -3.831 1.00 86.69 193 PRO A N 1
ATOM 1569 C CA . PRO A 1 193 ? -5.252 1.516 -3.340 1.00 86.69 193 PRO A CA 1
ATOM 1570 C C . PRO A 1 193 ? -5.306 1.377 -1.815 1.00 86.69 193 PRO A C 1
ATOM 1572 O O . PRO A 1 193 ? -6.358 1.546 -1.209 1.00 86.69 193 PRO A O 1
ATOM 1575 N N . PHE A 1 194 ? -4.160 1.099 -1.183 1.00 86.12 194 PHE A N 1
ATOM 1576 C CA . PHE A 1 194 ? -4.071 0.996 0.269 1.00 86.12 194 PHE A CA 1
ATOM 1577 C C . PHE A 1 194 ? -4.411 2.311 0.971 1.00 86.12 194 PHE A C 1
ATOM 1579 O O . PHE A 1 194 ? -5.124 2.268 1.960 1.00 86.12 194 PHE A O 1
ATOM 1586 N N . ALA A 1 195 ? -3.956 3.461 0.465 1.00 79.81 195 ALA A N 1
ATOM 1587 C CA . ALA A 1 195 ? -4.178 4.751 1.122 1.00 79.81 195 ALA A CA 1
ATOM 1588 C C . ALA A 1 195 ? -5.644 5.199 1.096 1.00 79.81 195 ALA A C 1
ATOM 1590 O O . ALA A 1 195 ? -6.056 5.958 1.966 1.00 79.81 195 ALA A O 1
ATOM 1591 N N . THR A 1 196 ? -6.434 4.695 0.148 1.00 82.56 196 THR A N 1
ATOM 1592 C CA . THR A 1 196 ? -7.862 5.015 0.032 1.00 82.56 196 THR A CA 1
ATOM 1593 C C . THR A 1 196 ? -8.780 3.899 0.530 1.00 82.56 196 THR A C 1
ATOM 1595 O O . THR A 1 196 ? -10.004 3.992 0.461 1.00 82.56 196 THR A O 1
ATOM 1598 N N . MET A 1 197 ? -8.202 2.813 1.059 1.00 89.12 197 MET A N 1
ATOM 1599 C CA . MET A 1 197 ? -8.935 1.588 1.378 1.00 89.12 197 MET A CA 1
ATOM 1600 C C . MET A 1 197 ? -10.052 1.815 2.402 1.00 89.12 197 MET A C 1
ATOM 1602 O O . MET A 1 197 ? -11.180 1.394 2.156 1.00 89.12 197 MET A O 1
ATOM 1606 N N . LEU A 1 198 ? -9.794 2.502 3.524 1.00 87.25 198 LEU A N 1
ATOM 1607 C CA . LEU A 1 198 ? -10.840 2.671 4.539 1.00 87.25 198 LEU A CA 1
ATOM 1608 C C . LEU A 1 198 ? -12.007 3.523 4.039 1.00 87.25 198 LEU A C 1
ATOM 1610 O O . LEU A 1 198 ? -13.148 3.152 4.285 1.00 87.25 198 LEU A O 1
ATOM 1614 N N . ALA A 1 199 ? -11.768 4.624 3.331 1.00 85.31 199 ALA A N 1
ATOM 1615 C CA . ALA A 1 199 ? -12.872 5.428 2.815 1.00 85.31 199 ALA A CA 1
ATOM 1616 C C . ALA A 1 199 ? -13.627 4.719 1.696 1.00 85.31 199 ALA A C 1
ATOM 1618 O O . ALA A 1 199 ? -14.856 4.728 1.704 1.00 85.31 199 ALA A O 1
ATOM 1619 N N . ALA A 1 200 ? -12.922 4.017 0.804 1.00 89.25 200 ALA A N 1
ATOM 1620 C CA . ALA A 1 200 ? -13.560 3.195 -0.213 1.00 89.25 200 ALA A CA 1
ATOM 1621 C C . ALA A 1 200 ? -14.515 2.161 0.409 1.00 89.25 200 ALA A C 1
ATOM 1623 O O . ALA A 1 200 ? -15.608 1.956 -0.107 1.00 89.25 200 ALA A O 1
ATOM 1624 N N . LEU A 1 201 ? -14.153 1.545 1.540 1.00 90.56 201 LEU A N 1
ATOM 1625 C CA . LEU A 1 201 ? -15.010 0.557 2.202 1.00 90.56 201 LEU A CA 1
ATOM 1626 C C . LEU A 1 201 ? -16.057 1.178 3.147 1.00 90.56 201 LEU A C 1
ATOM 1628 O O . LEU A 1 201 ? -17.146 0.626 3.307 1.00 90.56 201 LEU A O 1
ATOM 1632 N N . CYS A 1 202 ? -15.779 2.310 3.789 1.00 88.94 202 CYS A N 1
ATOM 1633 C CA . CYS A 1 202 ? -16.726 2.942 4.712 1.00 88.94 202 CYS A CA 1
ATOM 1634 C C . CYS A 1 202 ? -17.789 3.769 3.979 1.00 88.94 202 CYS A C 1
ATOM 1636 O O . CYS A 1 202 ? -18.971 3.648 4.309 1.00 88.94 202 CYS A O 1
ATOM 1638 N N . LEU A 1 203 ? -17.381 4.562 2.986 1.00 88.31 203 LEU A N 1
ATOM 1639 C CA . LEU A 1 203 ? -18.225 5.560 2.321 1.00 88.31 203 LEU A CA 1
ATOM 1640 C C . LEU A 1 203 ? -18.879 5.023 1.042 1.00 88.31 203 LEU A C 1
ATOM 1642 O O . LEU A 1 203 ? -20.005 5.394 0.724 1.00 88.31 203 LEU A O 1
ATOM 1646 N N . ASN A 1 204 ? -18.225 4.106 0.318 1.00 91.00 204 ASN A N 1
ATOM 1647 C CA . ASN A 1 204 ? -18.782 3.545 -0.913 1.00 91.00 204 ASN A CA 1
ATOM 1648 C C . ASN A 1 204 ? -19.342 2.134 -0.689 1.00 91.00 204 ASN A C 1
ATOM 1650 O O . ASN A 1 204 ? -18.615 1.140 -0.661 1.00 91.00 204 ASN A O 1
ATOM 1654 N N . GLN A 1 205 ? -20.669 2.042 -0.577 1.00 92.12 205 GLN A N 1
ATOM 1655 C CA . GLN A 1 205 ? -21.355 0.768 -0.369 1.00 92.12 205 GLN A CA 1
ATOM 1656 C C . GLN A 1 205 ? -21.093 -0.250 -1.489 1.00 92.12 205 GLN A C 1
ATOM 1658 O O . GLN A 1 205 ? -20.870 -1.418 -1.197 1.00 92.12 205 GLN A O 1
ATOM 1663 N N . SER A 1 206 ? -21.070 0.179 -2.753 1.00 93.19 206 SER A N 1
ATOM 1664 C CA . SER A 1 206 ? -20.861 -0.727 -3.890 1.00 93.19 206 SER A CA 1
ATOM 1665 C C . SER A 1 206 ? -19.471 -1.371 -3.851 1.00 93.19 206 SER A C 1
ATOM 1667 O O . SER A 1 206 ? -19.338 -2.590 -3.958 1.00 93.19 206 SER A O 1
ATOM 1669 N N . VAL A 1 207 ? -18.430 -0.564 -3.610 1.00 95.00 207 VAL A N 1
ATOM 1670 C CA . VAL A 1 207 ? -17.052 -1.063 -3.461 1.00 95.00 207 VAL A CA 1
ATOM 1671 C C . VAL A 1 207 ? -16.952 -1.998 -2.255 1.00 95.00 207 VAL A C 1
ATOM 1673 O O . VAL A 1 207 ? -16.358 -3.074 -2.353 1.00 95.00 207 VAL A O 1
ATOM 1676 N N . ARG A 1 208 ? -17.549 -1.606 -1.122 1.00 94.25 208 ARG A N 1
ATOM 1677 C CA . ARG A 1 208 ? -17.577 -2.420 0.096 1.00 94.25 208 ARG A CA 1
ATOM 1678 C C . ARG A 1 208 ? -18.187 -3.792 -0.149 1.00 94.25 208 ARG A C 1
ATOM 1680 O O . ARG A 1 208 ? -17.575 -4.789 0.229 1.00 94.25 208 ARG A O 1
ATOM 1687 N N . ASP A 1 209 ? -19.369 -3.841 -0.750 1.00 95.50 209 ASP A N 1
ATOM 1688 C CA . ASP A 1 209 ? -20.126 -5.079 -0.919 1.00 95.50 209 ASP A CA 1
ATOM 1689 C C . ASP A 1 209 ? -19.375 -6.056 -1.843 1.00 95.50 209 ASP A C 1
ATOM 1691 O O . ASP A 1 209 ? -19.283 -7.246 -1.536 1.00 95.50 209 ASP A O 1
ATOM 1695 N N . GLU A 1 210 ? -18.733 -5.552 -2.904 1.00 97.62 210 GLU A N 1
ATOM 1696 C CA . GLU A 1 210 ? -17.869 -6.350 -3.787 1.00 97.62 210 GLU A CA 1
ATOM 1697 C C . GLU A 1 210 ? -16.639 -6.908 -3.053 1.00 97.62 210 GLU A C 1
ATOM 1699 O O . GLU A 1 210 ? -16.329 -8.097 -3.161 1.00 97.62 210 GLU A O 1
ATOM 1704 N N . VAL A 1 211 ? -15.940 -6.085 -2.263 1.00 96.94 211 VAL A N 1
ATOM 1705 C CA . VAL A 1 211 ? -14.739 -6.515 -1.523 1.00 96.94 211 VAL A CA 1
ATOM 1706 C C . VAL A 1 211 ? -15.088 -7.506 -0.412 1.00 96.94 211 VAL A C 1
ATOM 1708 O O . VAL A 1 211 ? -14.404 -8.519 -0.253 1.00 96.94 211 VAL A O 1
ATOM 1711 N N . ILE A 1 212 ? -16.159 -7.254 0.345 1.00 96.19 212 ILE A N 1
ATOM 1712 C CA . ILE A 1 212 ? -16.632 -8.159 1.398 1.00 96.19 212 ILE A CA 1
ATOM 1713 C C . ILE A 1 212 ? -17.091 -9.485 0.787 1.00 96.19 212 ILE A C 1
ATOM 1715 O O . ILE A 1 212 ? -16.673 -10.547 1.256 1.00 96.19 212 ILE A O 1
ATOM 1719 N N . GLY A 1 213 ? -17.884 -9.440 -0.287 1.00 97.06 213 GLY A N 1
ATOM 1720 C CA . GLY A 1 213 ? -18.328 -10.632 -1.008 1.00 97.06 213 GLY A CA 1
ATOM 1721 C C . GLY A 1 213 ? -17.155 -11.459 -1.536 1.00 97.06 213 GLY A C 1
ATOM 1722 O O . GLY A 1 213 ? -17.104 -12.672 -1.320 1.00 97.06 213 GLY A O 1
ATOM 1723 N N . ALA A 1 214 ? -16.165 -10.805 -2.149 1.00 97.88 214 ALA A N 1
ATOM 1724 C CA . ALA A 1 214 ? -14.930 -11.433 -2.612 1.00 97.88 214 ALA A CA 1
ATOM 1725 C C . ALA A 1 214 ? -14.129 -12.072 -1.467 1.00 97.88 214 ALA A C 1
ATOM 1727 O O . ALA A 1 214 ? -13.657 -13.201 -1.599 1.00 97.88 214 ALA A O 1
ATOM 1728 N N . CYS A 1 215 ? -14.001 -11.382 -0.329 1.00 97.44 215 CYS A N 1
ATOM 1729 C CA . CYS A 1 215 ? -13.304 -11.902 0.844 1.00 97.44 215 CYS A CA 1
ATOM 1730 C C . CYS A 1 215 ? -13.972 -13.177 1.380 1.00 97.44 215 CYS A C 1
ATOM 1732 O O . CYS A 1 215 ? -13.286 -14.166 1.638 1.00 97.44 215 CYS A O 1
ATOM 1734 N N . ILE A 1 216 ? -15.303 -13.174 1.509 1.00 96.94 216 ILE A N 1
ATOM 1735 C CA . ILE A 1 216 ? -16.082 -14.327 1.986 1.00 96.94 216 ILE A CA 1
ATOM 1736 C C . ILE A 1 216 ? -15.979 -15.505 1.007 1.00 96.94 216 ILE A C 1
ATOM 1738 O O . ILE A 1 216 ? -15.859 -16.654 1.431 1.00 96.94 216 ILE A O 1
ATOM 1742 N N . ALA A 1 217 ? -15.987 -15.236 -0.300 1.00 97.25 217 ALA A N 1
ATOM 1743 C CA . ALA A 1 217 ? -15.902 -16.264 -1.335 1.00 97.25 217 ALA A CA 1
ATOM 1744 C C . ALA A 1 217 ? -14.510 -16.926 -1.453 1.00 97.25 217 ALA A C 1
ATOM 1746 O O . ALA A 1 217 ? -14.356 -17.917 -2.173 1.00 97.25 217 ALA A O 1
ATOM 1747 N N . GLY A 1 218 ? -13.497 -16.403 -0.754 1.00 97.94 218 GLY A N 1
ATOM 1748 C CA . GLY A 1 218 ? -12.128 -16.912 -0.781 1.00 97.94 218 GLY A CA 1
ATOM 1749 C C . GLY A 1 218 ? -11.390 -16.610 -2.090 1.00 97.94 218 GLY A C 1
ATOM 1750 O O . GLY A 1 218 ? -11.895 -15.909 -2.964 1.00 97.94 218 GLY A O 1
ATOM 1751 N N . PHE A 1 219 ? -10.179 -17.159 -2.240 1.00 98.38 219 PHE A N 1
ATOM 1752 C CA . PHE A 1 219 ? -9.257 -16.788 -3.323 1.00 98.38 219 PHE A CA 1
ATOM 1753 C C . PHE A 1 219 ? -9.862 -16.911 -4.733 1.00 98.38 219 PHE A C 1
ATOM 1755 O O . PHE A 1 219 ? -9.793 -15.958 -5.503 1.00 98.38 219 PHE A O 1
ATOM 1762 N N . GLU A 1 220 ? -10.487 -18.043 -5.081 1.00 98.06 220 GLU A N 1
ATOM 1763 C CA . GLU A 1 220 ? -11.069 -18.218 -6.425 1.00 98.06 220 GLU A CA 1
ATOM 1764 C C . GLU A 1 220 ? -12.243 -17.266 -6.680 1.00 98.06 220 GLU A C 1
ATOM 1766 O O . GLU A 1 220 ? -12.391 -16.737 -7.783 1.00 98.06 220 GLU A O 1
ATOM 1771 N N . GLY A 1 221 ? -13.065 -17.019 -5.655 1.00 98.12 221 GLY A N 1
ATOM 1772 C CA . GLY A 1 221 ? -14.166 -16.064 -5.731 1.00 98.12 221 GLY A CA 1
ATOM 1773 C C . GLY A 1 221 ? -13.664 -14.635 -5.919 1.00 98.12 221 GLY A C 1
ATOM 1774 O O . GLY A 1 221 ? -14.112 -13.946 -6.834 1.00 98.12 221 GLY A O 1
ATOM 1775 N N . ALA A 1 222 ? -12.677 -14.223 -5.122 1.00 98.31 222 ALA A N 1
ATOM 1776 C CA . ALA A 1 222 ? -12.037 -12.918 -5.229 1.00 98.31 222 ALA A CA 1
ATOM 1777 C C . ALA A 1 222 ? -11.335 -12.720 -6.576 1.00 98.31 222 ALA A C 1
ATOM 1779 O O . ALA A 1 222 ? -11.462 -11.662 -7.190 1.00 98.31 222 ALA A O 1
ATOM 1780 N N . TRP A 1 223 ? -10.644 -13.748 -7.076 1.00 98.19 223 TRP A N 1
ATOM 1781 C CA . TRP A 1 223 ? -10.005 -13.719 -8.388 1.00 98.19 223 TRP A CA 1
ATOM 1782 C C . TRP A 1 223 ? -11.037 -13.530 -9.504 1.00 98.19 223 TRP A C 1
ATOM 1784 O O . TRP A 1 223 ? -10.869 -12.673 -10.369 1.00 98.19 223 TRP A O 1
ATOM 1794 N N . LYS A 1 224 ? -12.148 -14.276 -9.462 1.00 98.06 224 LYS A N 1
ATOM 1795 C CA . LYS A 1 224 ? -13.246 -14.131 -10.427 1.00 98.06 224 LYS A CA 1
ATOM 1796 C C . LYS A 1 224 ? -13.895 -12.745 -10.360 1.00 98.06 224 LYS A C 1
ATOM 1798 O O . LYS A 1 224 ? -14.162 -12.158 -11.408 1.00 98.06 224 LYS A O 1
ATOM 1803 N N . ALA A 1 225 ? -14.141 -12.228 -9.156 1.00 98.19 225 ALA A N 1
ATOM 1804 C CA . ALA A 1 225 ? -14.695 -10.890 -8.953 1.00 98.19 225 ALA A CA 1
ATOM 1805 C C . ALA A 1 225 ? -13.768 -9.819 -9.543 1.00 98.19 225 ALA A C 1
ATOM 1807 O O . ALA A 1 225 ? -14.210 -8.994 -10.340 1.00 98.19 225 ALA A O 1
ATOM 1808 N N . PHE A 1 226 ? -12.467 -9.902 -9.248 1.00 98.31 226 PHE A N 1
ATOM 1809 C CA . PHE A 1 226 ? -11.455 -9.009 -9.803 1.00 98.31 226 PHE A CA 1
ATOM 1810 C C . PHE A 1 226 ? -11.465 -9.011 -11.337 1.00 98.31 226 PHE A C 1
ATOM 1812 O O . PHE A 1 226 ? -11.571 -7.948 -11.943 1.00 98.31 226 PHE A O 1
ATOM 1819 N N . TYR A 1 227 ? -11.433 -10.187 -11.973 1.00 96.81 227 TYR A N 1
ATOM 1820 C CA . TYR A 1 227 ? -11.488 -10.285 -13.437 1.00 96.81 227 TYR A CA 1
ATOM 1821 C C . TYR A 1 227 ? -12.758 -9.669 -14.018 1.00 96.81 227 TYR A C 1
ATOM 1823 O O . TYR A 1 227 ? -12.682 -8.905 -14.972 1.00 96.81 227 TYR A O 1
ATOM 1831 N N . CYS A 1 228 ? -13.918 -9.955 -13.423 1.00 96.94 228 CYS A N 1
ATOM 1832 C CA . CYS A 1 228 ? -15.194 -9.402 -13.871 1.00 96.94 228 CYS A CA 1
ATOM 1833 C C . CYS A 1 228 ? -15.197 -7.866 -13.824 1.00 96.94 228 CYS A C 1
ATOM 1835 O O . CYS A 1 228 ? -15.643 -7.212 -14.767 1.00 96.94 228 CYS A O 1
ATOM 1837 N N . ILE A 1 229 ? -14.677 -7.279 -12.742 1.00 97.50 229 ILE A N 1
ATOM 1838 C CA . ILE A 1 229 ? -14.582 -5.824 -12.599 1.00 97.50 229 ILE A CA 1
ATOM 1839 C C . ILE A 1 229 ? -13.577 -5.235 -13.589 1.00 97.50 229 ILE A C 1
ATOM 1841 O O . ILE A 1 229 ? -13.875 -4.208 -14.195 1.00 97.50 229 ILE A O 1
ATOM 1845 N N . VAL A 1 230 ? -12.428 -5.879 -13.810 1.00 96.31 230 VAL A N 1
ATOM 1846 C CA . VAL A 1 230 ? -11.453 -5.391 -14.794 1.00 96.31 230 VAL A CA 1
ATOM 1847 C C . VAL A 1 230 ? -11.998 -5.477 -16.218 1.00 96.31 230 VAL A C 1
ATOM 1849 O O . VAL A 1 230 ? -11.869 -4.512 -16.959 1.00 96.31 230 VAL A O 1
ATOM 1852 N N . GLU A 1 231 ? -12.679 -6.560 -16.594 1.00 95.00 231 GLU A N 1
ATOM 1853 C CA . GLU A 1 231 ? -13.323 -6.656 -17.910 1.00 95.00 231 GLU A CA 1
ATOM 1854 C C . GLU A 1 231 ? -14.366 -5.551 -18.120 1.00 95.00 231 GLU A C 1
ATOM 1856 O O . GLU A 1 231 ? -14.476 -5.002 -19.216 1.00 95.00 231 GLU A O 1
ATOM 1861 N N . LYS A 1 232 ? -15.132 -5.205 -17.076 1.00 95.00 232 LYS A N 1
ATOM 1862 C CA . LYS A 1 232 ? -16.061 -4.068 -17.119 1.00 95.00 232 LYS A CA 1
ATOM 1863 C C . LYS A 1 232 ? -15.314 -2.743 -17.250 1.00 95.00 232 LYS A C 1
ATOM 1865 O O . LYS A 1 232 ? -15.730 -1.916 -18.049 1.00 95.00 232 LYS A O 1
ATOM 1870 N N . LEU A 1 233 ? -14.228 -2.552 -16.501 1.00 94.44 233 LEU A N 1
ATOM 1871 C CA . LEU A 1 233 ? -13.400 -1.344 -16.547 1.00 94.44 233 LEU A CA 1
ATOM 1872 C C . LEU A 1 233 ? -12.783 -1.129 -17.935 1.00 94.44 233 LEU A C 1
ATOM 1874 O O . LEU A 1 233 ? -12.772 -0.012 -18.435 1.00 94.44 233 LEU A O 1
ATOM 1878 N N . GLU A 1 234 ? -12.297 -2.192 -18.573 1.00 92.62 234 GLU A N 1
ATOM 1879 C CA . GLU A 1 234 ? -11.709 -2.138 -19.917 1.00 92.62 234 GLU A CA 1
ATOM 1880 C C . GLU A 1 234 ? -12.735 -1.850 -21.017 1.00 92.62 234 GLU A C 1
ATOM 1882 O O . GLU A 1 234 ? -12.369 -1.348 -22.077 1.00 92.62 234 GLU A O 1
ATOM 1887 N N . ARG A 1 235 ? -14.008 -2.178 -20.772 1.00 91.12 235 ARG A N 1
ATOM 1888 C CA . ARG A 1 235 ? -15.130 -1.924 -21.687 1.00 91.12 235 ARG A CA 1
ATOM 1889 C C . ARG A 1 235 ? -15.926 -0.670 -21.336 1.00 91.12 235 ARG A C 1
ATOM 1891 O O . ARG A 1 235 ? -16.890 -0.379 -22.035 1.00 91.12 235 ARG A O 1
ATOM 1898 N N . ALA A 1 236 ? -15.598 0.011 -20.240 1.00 84.88 236 ALA A N 1
ATOM 1899 C CA . ALA A 1 236 ? -16.338 1.183 -19.808 1.00 84.88 236 ALA A CA 1
ATOM 1900 C C . ALA A 1 236 ? -16.173 2.302 -20.848 1.00 84.88 236 ALA A C 1
ATOM 1902 O O . ALA A 1 236 ? -15.051 2.696 -21.170 1.00 84.88 236 ALA A O 1
ATOM 1903 N N . ASP A 1 237 ? -17.300 2.783 -21.374 1.00 75.25 237 ASP A N 1
ATOM 1904 C CA . ASP A 1 237 ? -17.360 3.961 -22.240 1.00 75.25 237 ASP A CA 1
ATOM 1905 C C . ASP A 1 237 ? -17.117 5.248 -21.425 1.00 75.25 237 ASP A C 1
ATOM 1907 O O . ASP A 1 237 ? -16.854 5.210 -20.225 1.00 75.25 237 ASP A O 1
ATOM 1911 N N . THR A 1 238 ? -17.213 6.411 -22.074 1.00 70.50 238 THR A N 1
ATOM 1912 C CA . THR A 1 238 ? -16.874 7.754 -21.558 1.00 70.50 238 THR A CA 1
ATOM 1913 C C . THR A 1 238 ? -17.633 8.236 -20.302 1.00 70.50 238 THR A C 1
ATOM 1915 O O . THR A 1 238 ? -17.517 9.413 -19.960 1.00 70.50 238 THR A O 1
ATOM 1918 N N . ASP A 1 239 ? -18.422 7.397 -19.618 1.00 85.19 239 ASP A N 1
ATOM 1919 C CA . ASP A 1 239 ? -19.004 7.738 -18.310 1.00 85.19 239 ASP A CA 1
ATOM 1920 C C . ASP A 1 239 ? -17.917 7.703 -17.228 1.00 85.19 239 ASP A C 1
ATOM 1922 O O . ASP A 1 239 ? -17.531 6.653 -16.706 1.00 85.19 239 ASP A O 1
ATOM 1926 N N . GLN A 1 240 ? -17.442 8.898 -16.888 1.00 84.62 240 GLN A N 1
ATOM 1927 C CA . GLN A 1 240 ? -16.392 9.123 -15.906 1.00 84.62 240 GLN A CA 1
ATOM 1928 C C . GLN A 1 240 ? -16.743 8.561 -14.518 1.00 84.62 240 GLN A C 1
ATOM 1930 O O . GLN A 1 240 ? -15.889 7.951 -13.878 1.00 84.62 240 GLN A O 1
ATOM 1935 N N . ASN A 1 241 ? -17.991 8.702 -14.063 1.00 84.94 241 ASN A N 1
ATOM 1936 C CA . ASN A 1 241 ? -18.388 8.277 -12.717 1.00 84.94 241 ASN A CA 1
ATOM 1937 C C . ASN A 1 241 ? -18.402 6.750 -12.614 1.00 84.94 241 ASN A C 1
ATOM 1939 O O . ASN A 1 241 ? -17.927 6.166 -11.636 1.00 84.94 241 ASN A O 1
ATOM 1943 N N . GLN A 1 242 ? -18.928 6.084 -13.644 1.00 88.06 242 GLN A N 1
ATOM 1944 C CA . GLN A 1 242 ? -18.906 4.627 -13.710 1.00 88.06 242 GLN A CA 1
ATOM 1945 C C . GLN A 1 242 ? -17.467 4.104 -13.785 1.00 88.06 242 GLN A C 1
ATOM 1947 O O . GLN A 1 242 ? -17.122 3.131 -13.104 1.00 88.06 242 GLN A O 1
ATOM 1952 N N . TRP A 1 243 ? -16.626 4.755 -14.590 1.00 92.12 243 TRP A N 1
ATOM 1953 C CA . TRP A 1 243 ? -15.220 4.400 -14.724 1.00 92.12 243 TRP A CA 1
ATOM 1954 C C . TRP A 1 243 ? -14.467 4.525 -13.391 1.00 92.12 243 TRP A C 1
ATOM 1956 O O . TRP A 1 243 ? -13.743 3.605 -13.016 1.00 92.12 243 TRP A O 1
ATOM 1966 N N . GLU A 1 244 ? -14.683 5.603 -12.631 1.00 89.69 244 GLU A N 1
ATOM 1967 C CA . GLU A 1 244 ? -14.048 5.837 -11.325 1.00 89.69 244 GLU A CA 1
ATOM 1968 C C . GLU A 1 244 ? -14.422 4.781 -10.279 1.00 89.69 244 GLU A C 1
ATOM 1970 O O . GLU A 1 244 ? -13.550 4.287 -9.552 1.00 89.69 244 GLU A O 1
ATOM 1975 N N . ILE A 1 245 ? -15.696 4.375 -10.235 1.00 91.81 245 ILE A N 1
ATOM 1976 C CA . ILE A 1 245 ? -16.151 3.303 -9.341 1.00 91.81 245 ILE A CA 1
ATOM 1977 C C . ILE A 1 245 ? -15.483 1.983 -9.731 1.00 91.81 245 ILE A C 1
ATOM 1979 O O . ILE A 1 245 ? -14.918 1.309 -8.873 1.00 91.81 245 ILE A O 1
ATOM 1983 N N . LEU A 1 246 ? -15.489 1.618 -11.017 1.00 94.81 246 LEU A N 1
ATOM 1984 C CA . LEU A 1 246 ? -14.855 0.384 -11.492 1.00 94.81 246 LEU A CA 1
ATOM 1985 C C . LEU A 1 246 ? -13.341 0.381 -11.246 1.00 94.81 246 LEU A C 1
ATOM 1987 O O . LEU A 1 246 ? -12.782 -0.645 -10.852 1.00 94.81 246 LEU A O 1
ATOM 1991 N N . HIS A 1 247 ? -12.680 1.522 -11.438 1.00 93.25 247 HIS A N 1
ATOM 1992 C CA . HIS A 1 247 ? -11.252 1.696 -11.182 1.00 93.25 247 HIS A CA 1
ATOM 1993 C C . HIS A 1 247 ? -10.922 1.512 -9.701 1.00 93.25 247 HIS A C 1
ATOM 1995 O O . HIS A 1 247 ? -10.016 0.738 -9.366 1.00 93.25 247 HIS A O 1
ATOM 2001 N N . THR A 1 248 ? -11.705 2.142 -8.824 1.00 93.25 248 THR A N 1
ATOM 2002 C CA . THR A 1 248 ? -11.584 1.996 -7.370 1.00 93.25 248 THR A CA 1
ATOM 2003 C C . THR A 1 248 ? -11.828 0.551 -6.946 1.00 93.25 248 THR A C 1
ATOM 2005 O O . THR A 1 248 ? -10.983 -0.029 -6.265 1.00 93.25 248 THR A O 1
ATOM 2008 N N . THR A 1 249 ? -12.915 -0.078 -7.402 1.00 96.75 249 THR A N 1
ATOM 2009 C CA . THR A 1 249 ? -13.236 -1.476 -7.078 1.00 96.75 249 THR A CA 1
ATOM 2010 C C . THR A 1 249 ? -12.137 -2.429 -7.549 1.00 96.75 249 THR A C 1
ATOM 2012 O O . THR A 1 249 ? -11.707 -3.290 -6.782 1.00 96.75 249 THR A O 1
ATOM 2015 N N . ALA A 1 250 ? -11.612 -2.262 -8.769 1.00 96.94 250 ALA A N 1
ATOM 2016 C CA . ALA A 1 250 ? -10.500 -3.075 -9.267 1.00 96.94 250 ALA A CA 1
ATOM 2017 C C . ALA A 1 250 ? -9.238 -2.902 -8.407 1.00 96.94 250 ALA A C 1
ATOM 2019 O O . ALA A 1 250 ? -8.551 -3.881 -8.111 1.00 96.94 250 ALA A O 1
ATOM 2020 N N . GLY A 1 251 ? -8.943 -1.667 -7.987 1.00 95.62 251 GLY A N 1
ATOM 2021 C CA . GLY A 1 251 ? -7.841 -1.362 -7.077 1.00 95.62 251 GLY A CA 1
ATOM 2022 C C . GLY A 1 251 ? -8.000 -2.036 -5.713 1.00 95.62 251 GLY A C 1
ATOM 2023 O O . GLY A 1 251 ? -7.061 -2.673 -5.239 1.00 95.62 251 GLY A O 1
ATOM 2024 N N . GLN A 1 252 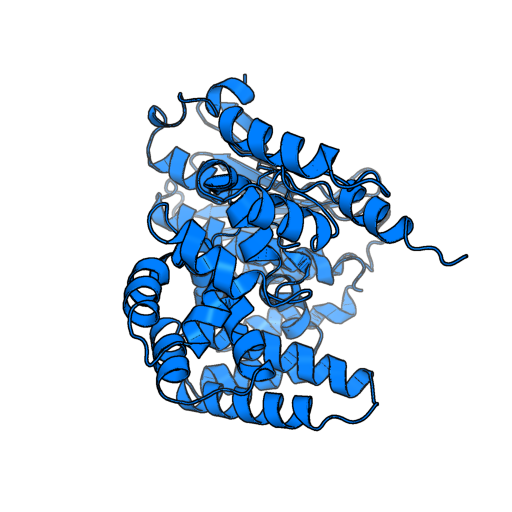? -9.187 -1.957 -5.106 1.00 96.38 252 GLN A N 1
ATOM 2025 C CA . GLN A 1 252 ? -9.450 -2.562 -3.796 1.00 96.38 252 GLN A CA 1
ATOM 2026 C C . GLN A 1 252 ? -9.472 -4.096 -3.848 1.00 96.38 252 GLN A C 1
ATOM 2028 O O . GLN A 1 252 ? -8.940 -4.747 -2.951 1.00 96.38 252 GLN A O 1
ATOM 2033 N N . LEU A 1 253 ? -9.993 -4.700 -4.920 1.00 98.25 253 LEU A N 1
ATOM 2034 C CA . LEU A 1 253 ? -9.914 -6.152 -5.125 1.00 98.25 253 LEU A CA 1
ATOM 2035 C C . LEU A 1 253 ? -8.472 -6.621 -5.389 1.00 98.25 253 LEU A C 1
ATOM 2037 O O . LEU A 1 253 ? -8.056 -7.656 -4.867 1.00 98.25 253 LEU A O 1
ATOM 2041 N N . GLY A 1 254 ? -7.682 -5.851 -6.145 1.00 97.56 254 GLY A N 1
ATOM 2042 C CA . GLY A 1 254 ? -6.251 -6.110 -6.333 1.00 97.56 254 GLY A CA 1
ATOM 2043 C C . GLY A 1 254 ? -5.468 -6.040 -5.017 1.00 97.56 254 GLY A C 1
ATOM 2044 O O . GLY A 1 254 ? -4.628 -6.905 -4.741 1.00 97.56 254 GLY A O 1
ATOM 2045 N N . LEU A 1 255 ? -5.793 -5.066 -4.163 1.00 96.62 255 LEU A N 1
ATOM 2046 C CA . LEU A 1 255 ? -5.248 -4.957 -2.812 1.00 96.62 255 LEU A CA 1
ATOM 2047 C C . LEU A 1 255 ? -5.667 -6.140 -1.932 1.00 96.62 255 LEU A C 1
ATOM 2049 O O . LEU A 1 255 ? -4.807 -6.718 -1.271 1.00 96.62 255 LEU A O 1
ATOM 2053 N N . LEU A 1 256 ? -6.945 -6.534 -1.949 1.00 98.00 256 LEU A N 1
ATOM 2054 C CA . LEU A 1 256 ? -7.459 -7.689 -1.206 1.00 98.00 256 LEU A CA 1
ATOM 2055 C C . LEU A 1 256 ? -6.680 -8.963 -1.557 1.00 98.00 256 LEU A C 1
ATOM 2057 O O . LEU A 1 256 ? -6.167 -9.635 -0.661 1.00 98.00 256 LEU A O 1
ATOM 2061 N N . LEU A 1 257 ? -6.540 -9.262 -2.853 1.00 98.50 257 LEU A N 1
ATOM 2062 C CA . LEU A 1 257 ? -5.765 -10.403 -3.353 1.00 98.50 257 LEU A CA 1
ATOM 2063 C C . LEU A 1 257 ? -4.313 -10.357 -2.853 1.00 98.50 257 LEU A C 1
ATOM 2065 O O . LEU A 1 257 ? -3.790 -11.343 -2.331 1.00 98.50 257 LEU A O 1
ATOM 2069 N N . SER A 1 258 ? -3.690 -9.181 -2.941 1.00 97.50 258 SER A N 1
ATOM 2070 C CA . SER A 1 258 ? -2.304 -8.951 -2.517 1.00 97.50 258 SER A CA 1
ATOM 2071 C C . SER A 1 258 ? -2.105 -9.024 -1.001 1.00 97.50 258 SER A C 1
ATOM 2073 O O . SER A 1 258 ? -1.008 -9.344 -0.539 1.00 97.50 258 SER A O 1
ATOM 2075 N N . ALA A 1 259 ? -3.133 -8.707 -0.215 1.00 96.56 259 ALA A N 1
ATOM 2076 C CA . ALA A 1 259 ? -3.089 -8.711 1.241 1.00 96.56 259 ALA A CA 1
ATOM 2077 C C . ALA A 1 259 ? -3.369 -10.102 1.822 1.00 96.56 259 ALA A C 1
ATOM 2079 O O . ALA A 1 259 ? -2.602 -10.570 2.663 1.00 96.56 259 ALA A O 1
ATOM 2080 N N . MET A 1 260 ? -4.430 -10.761 1.348 1.00 97.75 260 MET A N 1
ATOM 2081 C CA . MET A 1 260 ? -4.908 -12.051 1.855 1.00 97.75 260 MET A CA 1
ATOM 2082 C C . MET A 1 260 ? -4.131 -13.240 1.285 1.00 97.75 260 MET A C 1
ATOM 2084 O O . MET A 1 260 ? -3.837 -14.190 2.010 1.00 97.75 260 MET A O 1
ATOM 2088 N N . TRP A 1 261 ? -3.791 -13.195 -0.007 1.00 98.19 261 TRP A N 1
ATOM 2089 C CA . TRP A 1 261 ? -3.261 -14.343 -0.748 1.00 98.19 261 TRP A CA 1
ATOM 2090 C C . TRP A 1 261 ? -2.072 -13.960 -1.647 1.00 98.19 261 TRP A C 1
ATOM 2092 O O . TRP A 1 261 ? -2.109 -14.209 -2.856 1.00 98.19 261 TRP A O 1
ATOM 2102 N N . PRO A 1 262 ? -0.997 -13.359 -1.101 1.00 97.75 262 PRO A N 1
ATOM 2103 C CA . PRO A 1 262 ? 0.097 -12.806 -1.902 1.00 97.75 262 PRO A CA 1
ATOM 2104 C C . PRO A 1 262 ? 0.775 -13.845 -2.809 1.00 97.75 262 PRO A C 1
ATOM 2106 O O . PRO A 1 262 ? 0.934 -13.617 -4.007 1.00 97.75 262 PRO A O 1
ATOM 2109 N N . GLU A 1 263 ? 1.128 -15.018 -2.276 1.00 97.31 263 GLU A N 1
ATOM 2110 C CA . GLU A 1 263 ? 1.802 -16.065 -3.055 1.00 97.31 263 GLU A CA 1
ATOM 2111 C C . GLU A 1 263 ? 0.891 -16.672 -4.128 1.00 97.31 263 GLU A C 1
ATOM 2113 O O . GLU A 1 263 ? 1.308 -16.838 -5.273 1.00 97.31 263 GLU A O 1
ATOM 2118 N N . GLN A 1 264 ? -0.369 -16.965 -3.789 1.00 98.19 264 GLN A N 1
ATOM 2119 C CA . GLN A 1 264 ? -1.335 -17.523 -4.744 1.00 98.19 264 GLN A CA 1
ATOM 2120 C C . GLN A 1 264 ? -1.631 -16.529 -5.869 1.00 98.19 264 GLN A C 1
ATOM 2122 O O . GLN A 1 264 ? -1.672 -16.922 -7.034 1.00 98.19 264 GLN A O 1
ATOM 2127 N N . THR A 1 265 ? -1.759 -15.242 -5.535 1.00 98.19 265 THR A N 1
ATOM 2128 C CA . THR A 1 265 ? -1.922 -14.153 -6.503 1.00 98.19 265 THR A CA 1
ATOM 2129 C C . THR A 1 265 ? -0.720 -14.096 -7.442 1.00 98.19 265 THR A C 1
ATOM 2131 O O . THR A 1 265 ? -0.904 -14.165 -8.655 1.00 98.19 265 THR A O 1
ATOM 2134 N N . LEU A 1 266 ? 0.509 -14.073 -6.909 1.00 97.69 266 LEU A N 1
ATOM 2135 C CA . LEU A 1 266 ? 1.730 -14.048 -7.720 1.00 97.69 266 LEU A CA 1
ATOM 2136 C C . LEU A 1 266 ? 1.816 -15.253 -8.666 1.00 97.69 266 LEU A C 1
ATOM 2138 O O . LEU A 1 266 ? 2.071 -15.098 -9.860 1.00 97.69 266 LEU A O 1
ATOM 2142 N N . MET A 1 267 ? 1.570 -16.457 -8.150 1.00 97.25 267 MET A N 1
ATOM 2143 C CA . MET A 1 267 ? 1.615 -17.672 -8.962 1.00 97.25 267 MET A CA 1
ATOM 2144 C C . MET A 1 267 ? 0.530 -17.680 -10.038 1.00 97.25 267 MET A C 1
ATOM 2146 O O . MET A 1 267 ? 0.796 -18.085 -11.170 1.00 97.25 267 MET A O 1
ATOM 2150 N N . ARG A 1 268 ? -0.672 -17.186 -9.729 1.00 97.06 268 ARG A N 1
ATOM 2151 C CA . ARG A 1 268 ? -1.760 -17.088 -10.703 1.00 97.06 268 ARG A CA 1
ATOM 2152 C C . ARG A 1 268 ? -1.461 -16.053 -11.793 1.00 97.06 268 ARG A C 1
ATOM 2154 O O . ARG A 1 268 ? -1.740 -16.349 -12.950 1.00 97.06 268 ARG A O 1
ATOM 2161 N N . MET A 1 269 ? -0.827 -14.919 -11.471 1.00 95.25 269 MET A N 1
ATOM 2162 C CA . MET A 1 269 ? -0.350 -13.943 -12.472 1.00 95.25 269 MET A CA 1
ATOM 2163 C C . MET A 1 269 ? 0.655 -14.551 -13.462 1.00 95.25 269 MET A C 1
ATOM 2165 O O . MET A 1 269 ? 0.706 -14.146 -14.619 1.00 95.25 269 MET A O 1
ATOM 2169 N N . VAL A 1 270 ? 1.476 -15.506 -13.012 1.00 94.31 270 VAL A N 1
ATOM 2170 C CA . VAL A 1 270 ? 2.445 -16.212 -13.870 1.00 94.31 270 VAL A CA 1
ATOM 2171 C C . VAL A 1 270 ? 1.769 -17.272 -14.740 1.00 94.31 270 VAL A C 1
ATOM 2173 O O . VAL A 1 270 ? 2.181 -17.499 -15.874 1.00 94.31 270 VAL A O 1
ATOM 2176 N N . GLN A 1 271 ? 0.752 -17.949 -14.206 1.00 93.12 271 GLN A N 1
ATOM 2177 C CA . GLN A 1 271 ? 0.061 -19.049 -14.884 1.00 93.12 271 GLN A CA 1
ATOM 2178 C C . GLN A 1 271 ? -0.975 -18.571 -15.902 1.00 93.12 271 GLN A C 1
ATOM 2180 O O . GLN A 1 271 ? -1.161 -19.214 -16.933 1.00 93.12 271 GLN A O 1
ATOM 2185 N N . VAL A 1 272 ? -1.669 -17.474 -15.598 1.00 89.06 272 VAL A N 1
ATOM 2186 C CA . VAL A 1 272 ? -2.773 -16.951 -16.400 1.00 89.06 272 VAL A CA 1
ATOM 2187 C C . VAL A 1 272 ? -2.385 -15.567 -16.913 1.00 89.06 272 VAL A C 1
ATOM 2189 O O . VAL A 1 272 ? -2.224 -14.653 -16.102 1.00 89.06 272 VAL A O 1
ATOM 2192 N N . PRO A 1 273 ? -2.241 -15.391 -18.240 1.00 86.50 273 PRO A N 1
ATOM 2193 C CA . PRO A 1 273 ? -1.979 -14.085 -18.822 1.00 86.50 273 PRO A CA 1
ATOM 2194 C C . PRO A 1 273 ? -3.054 -13.078 -18.411 1.00 86.50 273 PRO A C 1
ATOM 2196 O O . PRO A 1 273 ? -4.244 -13.296 -18.629 1.00 86.50 273 PRO A O 1
ATOM 2199 N N . LEU A 1 274 ? -2.611 -11.972 -17.826 1.00 92.88 274 LEU A N 1
ATOM 2200 C CA . LEU A 1 274 ? -3.450 -10.836 -17.473 1.00 92.88 274 LEU A CA 1
ATOM 2201 C C . LEU A 1 274 ? -3.414 -9.797 -18.591 1.00 92.88 274 LEU A C 1
ATOM 2203 O O . LEU A 1 274 ? -2.388 -9.617 -19.255 1.00 92.88 274 LEU A O 1
ATOM 2207 N N . SER A 1 275 ? -4.512 -9.064 -18.756 1.00 94.56 275 SER A N 1
ATOM 2208 C CA . SER A 1 275 ? -4.477 -7.830 -19.532 1.00 94.56 275 SER A CA 1
ATOM 2209 C C . SER A 1 275 ? -3.543 -6.805 -18.864 1.00 94.56 275 SER A C 1
ATOM 2211 O O . SER A 1 275 ? -3.284 -6.895 -17.658 1.00 94.56 275 SER A O 1
ATOM 2213 N N . PRO A 1 276 ? -3.039 -5.796 -19.599 1.00 91.94 276 PRO A N 1
ATOM 2214 C CA . PRO A 1 276 ? -2.202 -4.754 -19.008 1.00 91.94 276 PRO A CA 1
ATOM 2215 C C . PRO A 1 276 ? -2.875 -4.017 -17.842 1.00 91.94 276 PRO A C 1
ATOM 2217 O O . PRO A 1 276 ? -2.209 -3.719 -16.853 1.00 91.94 276 PRO A O 1
ATOM 2220 N N . VAL A 1 277 ? -4.189 -3.764 -17.920 1.00 92.88 277 VAL A N 1
ATOM 2221 C CA . VAL A 1 277 ? -4.944 -3.097 -16.845 1.00 92.88 277 VAL A CA 1
ATOM 2222 C C . VAL A 1 277 ? -5.009 -3.990 -15.610 1.00 92.88 277 VAL A C 1
ATOM 2224 O O . VAL A 1 277 ? -4.691 -3.538 -14.510 1.00 92.88 277 VAL A O 1
ATOM 2227 N N . ALA A 1 278 ? -5.354 -5.268 -15.782 1.00 95.81 278 ALA A N 1
ATOM 2228 C CA . ALA A 1 278 ? -5.439 -6.219 -14.679 1.00 95.81 278 ALA A CA 1
ATOM 2229 C C . ALA A 1 278 ? -4.075 -6.414 -13.992 1.00 95.81 278 ALA A C 1
ATOM 2231 O O . ALA A 1 278 ? -3.963 -6.370 -12.765 1.00 95.81 278 ALA A O 1
ATOM 2232 N N . ALA A 1 279 ? -3.020 -6.574 -14.794 1.00 95.44 279 ALA A N 1
ATOM 2233 C CA . ALA A 1 279 ? -1.651 -6.716 -14.321 1.00 95.44 279 ALA A CA 1
ATOM 2234 C C . ALA A 1 279 ? -1.186 -5.501 -13.508 1.00 95.44 279 ALA A C 1
ATOM 2236 O O . ALA A 1 279 ? -0.559 -5.671 -12.465 1.00 95.44 279 ALA A O 1
ATOM 2237 N N . GLU A 1 280 ? -1.535 -4.292 -13.946 1.00 92.56 280 GLU A N 1
ATOM 2238 C CA . GLU A 1 280 ? -1.199 -3.054 -13.247 1.00 92.56 280 GLU A CA 1
ATOM 2239 C C . GLU A 1 280 ? -1.957 -2.911 -11.918 1.00 92.56 280 GLU A C 1
ATOM 2241 O O . GLU A 1 280 ? -1.359 -2.559 -10.901 1.00 92.56 280 GLU A O 1
ATOM 2246 N N . ARG A 1 281 ? -3.262 -3.230 -11.897 1.00 93.62 281 ARG A N 1
ATOM 2247 C CA . ARG A 1 281 ? -4.100 -3.142 -10.685 1.00 93.62 281 ARG A CA 1
ATOM 2248 C C . ARG A 1 281 ? -3.652 -4.094 -9.575 1.00 93.62 281 ARG A C 1
ATOM 2250 O O . ARG A 1 281 ? -3.735 -3.726 -8.409 1.00 93.62 281 ARG A O 1
ATOM 2257 N N . ILE A 1 282 ? -3.160 -5.288 -9.913 1.00 95.50 282 ILE A N 1
ATOM 2258 C CA . ILE A 1 282 ? -2.546 -6.186 -8.921 1.00 95.50 282 ILE A CA 1
ATOM 2259 C C . ILE A 1 282 ? -1.107 -5.753 -8.627 1.00 95.50 282 ILE A C 1
ATOM 2261 O O . ILE A 1 282 ? -0.699 -5.712 -7.467 1.00 95.50 282 ILE A O 1
ATOM 2265 N N . GLY A 1 283 ? -0.335 -5.422 -9.665 1.00 93.38 283 GLY A N 1
ATOM 2266 C CA . GLY A 1 283 ? 1.097 -5.147 -9.570 1.00 93.38 283 GLY A CA 1
ATOM 2267 C C . GLY A 1 283 ? 1.437 -4.031 -8.584 1.00 93.38 283 GLY A C 1
ATOM 2268 O O . GLY A 1 283 ? 2.348 -4.197 -7.772 1.00 93.38 283 GLY A O 1
ATOM 2269 N N . VAL A 1 284 ? 0.642 -2.955 -8.588 1.00 89.38 284 VAL A N 1
ATOM 2270 C CA . VAL A 1 284 ? 0.811 -1.799 -7.694 1.00 89.38 284 VAL A CA 1
ATOM 2271 C C . VAL A 1 284 ? 0.711 -2.154 -6.204 1.00 89.38 284 VAL A C 1
ATOM 2273 O O . VAL A 1 284 ? 1.315 -1.482 -5.371 1.00 89.38 284 VAL A O 1
ATOM 2276 N N . SER A 1 285 ? -0.023 -3.212 -5.849 1.00 92.06 285 SER A N 1
ATOM 2277 C CA . SER A 1 285 ? -0.134 -3.682 -4.464 1.00 92.06 285 SER A CA 1
ATOM 2278 C C . SER A 1 285 ? 0.805 -4.853 -4.176 1.00 92.06 285 SER A C 1
ATOM 2280 O O . SER A 1 285 ? 1.473 -4.889 -3.146 1.00 92.06 285 SER A O 1
ATOM 2282 N N . LEU A 1 286 ? 0.899 -5.816 -5.090 1.00 95.19 286 LEU A N 1
ATOM 2283 C CA . LEU A 1 286 ? 1.608 -7.066 -4.842 1.00 95.19 286 LEU A CA 1
ATOM 2284 C C . LEU A 1 286 ? 3.132 -6.922 -4.884 1.00 95.19 286 LEU A C 1
ATOM 2286 O O . LEU A 1 286 ? 3.823 -7.507 -4.054 1.00 95.19 286 LEU A O 1
ATOM 2290 N N . LEU A 1 287 ? 3.674 -6.187 -5.858 1.00 93.06 287 LEU A N 1
ATOM 2291 C CA . LEU A 1 287 ? 5.104 -6.268 -6.187 1.00 93.06 287 LEU A CA 1
ATOM 2292 C C . LEU A 1 287 ? 6.008 -5.560 -5.171 1.00 93.06 287 LEU A C 1
ATOM 2294 O O . LEU A 1 287 ? 7.185 -5.887 -5.070 1.00 93.06 287 LEU A O 1
ATOM 2298 N N . HIS A 1 288 ? 5.451 -4.644 -4.379 1.00 88.38 288 HIS A N 1
ATOM 2299 C CA . HIS A 1 288 ? 6.170 -3.911 -3.332 1.00 88.38 288 HIS A CA 1
ATOM 2300 C C . HIS A 1 288 ? 6.330 -4.696 -2.019 1.00 88.38 288 HIS A C 1
ATOM 2302 O O . HIS A 1 288 ? 6.891 -4.193 -1.043 1.00 88.38 288 HIS A O 1
ATOM 2308 N N . ARG A 1 289 ? 5.829 -5.933 -1.971 1.00 91.12 289 ARG A N 1
ATOM 2309 C CA . ARG A 1 289 ? 5.918 -6.826 -0.817 1.00 91.12 289 ARG A CA 1
ATOM 2310 C C . ARG A 1 289 ? 7.310 -7.452 -0.684 1.00 91.12 289 ARG A C 1
ATOM 2312 O O . ARG A 1 289 ? 7.714 -8.275 -1.504 1.00 91.12 289 ARG A O 1
ATOM 2319 N N . ARG A 1 290 ? 8.028 -7.128 0.396 1.00 88.50 290 ARG A N 1
ATOM 2320 C CA . ARG A 1 290 ? 9.392 -7.632 0.658 1.00 88.50 290 ARG A CA 1
ATOM 2321 C C . ARG A 1 290 ? 9.465 -9.133 0.896 1.00 88.50 290 ARG A C 1
ATOM 2323 O O . ARG A 1 290 ? 10.475 -9.758 0.584 1.00 88.50 290 ARG A O 1
ATOM 2330 N N . ASP A 1 291 ? 8.414 -9.712 1.466 1.00 92.75 291 ASP A N 1
ATOM 2331 C CA . ASP A 1 291 ? 8.315 -11.156 1.678 1.00 92.75 291 ASP A CA 1
ATOM 2332 C C . ASP A 1 291 ? 8.259 -11.935 0.352 1.00 92.75 291 ASP A C 1
ATOM 2334 O O . ASP A 1 291 ? 8.616 -13.110 0.325 1.00 92.75 291 ASP A O 1
ATOM 2338 N N . LEU A 1 292 ? 7.923 -11.277 -0.765 1.00 95.31 292 LEU A N 1
ATOM 2339 C CA . LEU A 1 292 ? 7.922 -11.879 -2.099 1.00 95.31 292 LEU A CA 1
ATOM 2340 C C . LEU A 1 292 ? 9.219 -11.664 -2.892 1.00 95.31 292 LEU A C 1
AT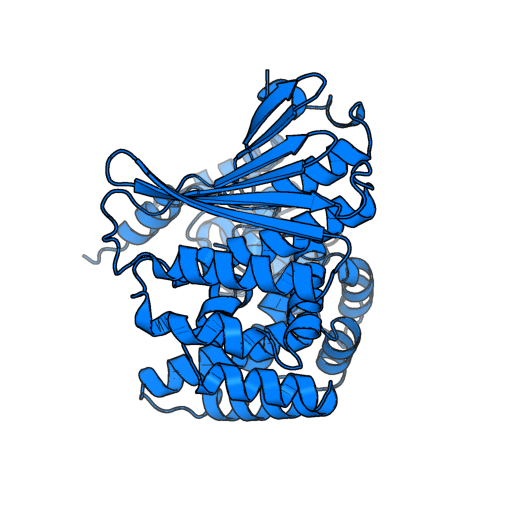OM 2342 O O . LEU A 1 292 ? 9.371 -12.281 -3.946 1.00 95.31 292 LEU A O 1
ATOM 2346 N N . THR A 1 293 ? 10.170 -10.850 -2.418 1.00 93.38 293 THR A N 1
ATOM 2347 C CA . THR A 1 293 ? 11.358 -10.441 -3.197 1.00 93.38 293 THR A CA 1
ATOM 2348 C C . THR A 1 293 ? 12.137 -11.624 -3.773 1.00 93.38 293 THR A C 1
ATOM 2350 O O . THR A 1 293 ? 12.420 -11.655 -4.970 1.00 93.38 293 THR A O 1
ATOM 2353 N N . LEU A 1 294 ? 12.452 -12.634 -2.954 1.00 94.88 294 LEU A N 1
ATOM 2354 C CA . LEU A 1 294 ? 13.213 -13.806 -3.409 1.00 94.88 294 LEU A CA 1
ATOM 2355 C C . LEU A 1 294 ? 12.432 -14.640 -4.433 1.00 94.88 294 LEU A C 1
ATOM 2357 O O . LEU A 1 294 ? 13.009 -15.161 -5.389 1.00 94.88 294 LEU A O 1
ATOM 2361 N N . THR A 1 295 ? 11.119 -14.768 -4.244 1.00 96.69 295 THR A N 1
ATOM 2362 C CA . THR A 1 295 ? 10.239 -15.490 -5.169 1.00 96.69 295 THR A CA 1
ATOM 2363 C C . THR A 1 295 ? 10.143 -14.751 -6.501 1.00 96.69 295 THR A C 1
ATOM 2365 O O . THR A 1 295 ? 10.308 -15.369 -7.552 1.00 96.69 295 THR A O 1
ATOM 2368 N N . LEU A 1 296 ? 9.976 -13.426 -6.472 1.00 96.50 296 LEU A N 1
ATOM 2369 C CA . LEU A 1 296 ? 9.980 -12.573 -7.660 1.00 96.50 296 LEU A CA 1
ATOM 2370 C C . LEU A 1 296 ? 11.296 -12.695 -8.430 1.00 96.50 296 LEU A C 1
ATOM 2372 O O . LEU A 1 296 ? 11.255 -12.946 -9.630 1.00 96.50 296 LEU A O 1
ATOM 2376 N N . GLN A 1 297 ? 12.448 -12.614 -7.754 1.00 95.94 297 GLN A N 1
ATOM 2377 C CA . GLN A 1 297 ? 13.770 -12.771 -8.379 1.00 95.94 297 GLN A CA 1
ATOM 2378 C C . GLN A 1 297 ? 13.919 -14.101 -9.122 1.00 95.94 297 GLN A C 1
ATOM 2380 O O . GLN A 1 297 ? 14.412 -14.129 -10.249 1.00 95.94 297 GLN A O 1
ATOM 2385 N N . ARG A 1 298 ? 13.458 -15.204 -8.521 1.00 96.56 298 ARG A N 1
ATOM 2386 C CA . ARG A 1 298 ? 13.474 -16.523 -9.170 1.00 96.56 298 ARG A CA 1
ATOM 2387 C C . ARG A 1 298 ? 12.549 -16.566 -10.382 1.00 96.56 298 ARG A C 1
ATOM 2389 O O . ARG A 1 298 ? 12.937 -17.076 -11.425 1.00 96.56 298 ARG A O 1
ATOM 2396 N N . LEU A 1 299 ? 11.341 -16.017 -10.262 1.00 96.81 299 LEU A N 1
ATOM 2397 C CA . LEU A 1 299 ? 10.358 -16.041 -11.343 1.00 96.81 299 LEU A CA 1
ATOM 2398 C C . LEU A 1 299 ? 10.794 -15.191 -12.540 1.00 96.81 299 LEU A C 1
ATOM 2400 O O . LEU A 1 299 ? 10.661 -15.651 -13.668 1.00 96.81 299 LEU A O 1
ATOM 2404 N N . ILE A 1 300 ? 11.328 -13.986 -12.333 1.00 96.38 300 ILE A N 1
ATOM 2405 C CA . ILE A 1 300 ? 11.718 -13.086 -13.436 1.00 96.38 300 ILE A CA 1
ATOM 2406 C C . ILE A 1 300 ? 13.017 -13.495 -14.142 1.00 96.38 300 ILE A C 1
ATOM 2408 O O . ILE A 1 300 ? 13.299 -12.990 -15.232 1.00 96.38 300 ILE A O 1
ATOM 2412 N N . ALA A 1 301 ? 13.810 -14.383 -13.534 1.00 93.81 301 ALA A N 1
ATOM 2413 C CA . ALA A 1 301 ? 14.989 -14.969 -14.167 1.00 93.81 301 ALA A CA 1
ATOM 2414 C C . ALA A 1 301 ? 14.609 -15.920 -15.317 1.00 93.81 301 ALA A C 1
ATOM 2416 O O . ALA A 1 301 ? 15.364 -16.066 -16.277 1.00 93.81 301 ALA A O 1
ATOM 2417 N N . GLU A 1 302 ? 13.420 -16.522 -15.252 1.00 94.56 302 GLU A N 1
ATOM 2418 C CA . GLU A 1 302 ? 12.898 -17.418 -16.280 1.00 94.56 302 GLU A CA 1
ATOM 2419 C C . GLU A 1 302 ? 12.421 -16.629 -17.517 1.00 94.56 302 GLU A C 1
ATOM 2421 O O . GLU A 1 302 ? 11.502 -15.810 -17.405 1.00 94.56 302 GLU A O 1
ATOM 2426 N N . PRO A 1 303 ? 12.951 -16.890 -18.731 1.00 91.50 303 PRO A N 1
ATOM 2427 C CA . PRO A 1 303 ? 12.598 -16.128 -19.935 1.00 91.50 303 PRO A CA 1
ATOM 2428 C C . PRO A 1 303 ? 11.101 -16.113 -20.272 1.00 91.50 303 PRO A C 1
ATOM 2430 O O . PRO A 1 303 ? 10.596 -15.117 -20.789 1.00 91.50 303 PRO A O 1
ATOM 2433 N N . LYS A 1 304 ? 10.382 -17.195 -19.943 1.00 92.56 304 LYS A N 1
ATOM 2434 C CA . LYS A 1 304 ? 8.926 -17.324 -20.138 1.00 92.56 304 LYS A CA 1
ATOM 2435 C C . LYS A 1 304 ? 8.107 -16.298 -19.343 1.00 92.56 304 LYS A C 1
ATOM 2437 O O . LYS A 1 304 ? 6.985 -15.994 -19.729 1.00 92.56 304 LYS A O 1
ATOM 2442 N N . ASN A 1 305 ? 8.676 -15.722 -18.284 1.00 93.88 305 ASN A N 1
ATOM 2443 C CA . ASN A 1 305 ? 8.010 -14.765 -17.402 1.00 93.88 305 ASN A CA 1
ATOM 2444 C C . ASN A 1 305 ? 8.342 -13.307 -17.770 1.00 93.88 305 ASN A C 1
ATOM 2446 O O . ASN A 1 305 ? 8.389 -12.433 -16.903 1.00 93.88 305 ASN A O 1
ATOM 2450 N N . ALA A 1 306 ? 8.578 -13.025 -19.057 1.00 91.75 306 ALA A N 1
ATOM 2451 C CA . ALA A 1 306 ? 8.954 -11.695 -19.538 1.00 91.75 306 ALA A CA 1
ATOM 2452 C C . ALA A 1 306 ? 7.949 -10.599 -19.138 1.00 91.75 306 ALA A C 1
ATOM 2454 O O . ALA A 1 306 ? 8.370 -9.519 -18.740 1.00 91.75 306 ALA A O 1
ATOM 2455 N N . VAL A 1 307 ? 6.643 -10.894 -19.160 1.00 92.06 307 VAL A N 1
ATOM 2456 C CA . VAL A 1 307 ? 5.592 -9.944 -18.749 1.00 92.06 307 VAL A CA 1
ATOM 2457 C C . VAL A 1 307 ? 5.714 -9.577 -17.267 1.00 92.06 307 VAL A C 1
ATOM 2459 O O . VAL A 1 307 ? 5.662 -8.401 -16.918 1.00 92.06 307 VAL A O 1
ATOM 2462 N N . LEU A 1 308 ? 5.944 -10.562 -16.390 1.00 95.62 308 LEU A N 1
ATOM 2463 C CA . LEU A 1 308 ? 6.179 -10.303 -14.967 1.00 95.62 308 LEU A CA 1
ATOM 2464 C C . LEU A 1 308 ? 7.464 -9.496 -14.759 1.00 95.62 308 LEU A C 1
ATOM 2466 O O . LEU A 1 308 ? 7.480 -8.576 -13.948 1.00 95.62 308 LEU A O 1
ATOM 2470 N N . ARG A 1 309 ? 8.532 -9.807 -15.503 1.00 95.00 309 ARG A N 1
ATOM 2471 C CA . ARG A 1 309 ? 9.781 -9.039 -15.443 1.00 95.00 309 ARG A CA 1
ATOM 2472 C C . ARG A 1 309 ? 9.553 -7.576 -15.817 1.00 95.00 309 ARG A C 1
ATOM 2474 O O . ARG A 1 309 ? 10.082 -6.704 -15.138 1.00 95.00 309 ARG A O 1
ATOM 2481 N N . ASP A 1 310 ? 8.761 -7.305 -16.847 1.00 94.12 310 ASP A N 1
ATOM 2482 C CA . ASP A 1 310 ? 8.439 -5.937 -17.248 1.00 94.12 310 ASP A CA 1
ATOM 2483 C C . ASP A 1 310 ? 7.622 -5.217 -16.159 1.00 94.12 310 ASP A C 1
ATOM 2485 O O . ASP A 1 310 ? 7.929 -4.075 -15.823 1.00 94.12 310 ASP A O 1
ATOM 2489 N N . LEU A 1 311 ? 6.657 -5.889 -15.519 1.00 94.12 311 LEU A N 1
ATOM 2490 C CA . LEU A 1 311 ? 5.941 -5.324 -14.365 1.00 94.12 311 LEU A CA 1
ATOM 2491 C C . LEU A 1 311 ? 6.881 -5.024 -13.190 1.00 94.12 311 LEU A C 1
ATOM 2493 O O . LEU A 1 311 ? 6.778 -3.961 -12.583 1.00 94.12 311 LEU A O 1
ATOM 2497 N N . VAL A 1 312 ? 7.828 -5.918 -12.891 1.00 94.56 312 VAL A N 1
ATOM 2498 C CA . VAL A 1 312 ? 8.841 -5.703 -11.846 1.00 94.56 312 VAL A CA 1
ATOM 2499 C C . VAL A 1 312 ? 9.739 -4.518 -12.198 1.00 94.56 312 VAL A C 1
ATOM 2501 O O . VAL A 1 312 ? 9.955 -3.665 -11.351 1.00 94.56 312 VAL A O 1
ATOM 2504 N N . LEU A 1 313 ? 10.204 -4.388 -13.441 1.00 94.06 313 LEU A N 1
ATOM 2505 C CA . LEU A 1 313 ? 10.969 -3.211 -13.873 1.00 94.06 313 LEU A CA 1
ATOM 2506 C C . LEU A 1 313 ? 10.139 -1.922 -13.787 1.00 94.06 313 LEU A C 1
ATOM 2508 O O . LEU A 1 313 ? 10.676 -0.851 -13.512 1.00 94.06 313 LEU A O 1
ATOM 2512 N N . HIS A 1 314 ? 8.833 -2.006 -14.034 1.00 90.94 314 HIS A N 1
ATOM 2513 C CA . HIS A 1 314 ? 7.939 -0.860 -13.933 1.00 90.94 314 HIS A CA 1
ATOM 2514 C C . HIS A 1 314 ? 7.725 -0.412 -12.482 1.00 90.94 314 HIS A C 1
ATOM 2516 O O . HIS A 1 314 ? 7.813 0.785 -12.206 1.00 90.94 314 HIS A O 1
ATOM 2522 N N . HIS A 1 315 ? 7.473 -1.360 -11.575 1.00 87.81 315 HIS A N 1
ATOM 2523 C CA . HIS A 1 315 ? 7.078 -1.079 -10.194 1.00 87.81 315 HIS A CA 1
ATOM 2524 C C . HIS A 1 315 ? 8.239 -1.067 -9.208 1.00 87.81 315 HIS A C 1
ATOM 2526 O O . HIS A 1 315 ? 8.321 -0.146 -8.410 1.00 87.81 315 HIS A O 1
ATOM 2532 N N . VAL A 1 316 ? 9.122 -2.062 -9.265 1.00 89.44 316 VAL A N 1
ATOM 2533 C CA . VAL A 1 316 ? 10.162 -2.393 -8.270 1.00 89.44 316 VAL A CA 1
ATOM 2534 C C . VAL A 1 316 ? 11.484 -2.800 -8.942 1.00 89.44 316 VAL A C 1
ATOM 2536 O O . VAL A 1 316 ? 11.937 -3.943 -8.807 1.00 89.44 316 VAL A O 1
ATOM 2539 N N . PRO A 1 317 ? 12.113 -1.891 -9.717 1.00 91.88 317 PRO A N 1
ATOM 2540 C CA . PRO A 1 317 ? 13.313 -2.194 -10.494 1.00 91.88 317 PRO A CA 1
ATOM 2541 C C . PRO A 1 317 ? 14.479 -2.734 -9.657 1.00 91.88 317 PRO A C 1
ATOM 2543 O O . PRO A 1 317 ? 15.243 -3.548 -10.167 1.00 91.88 317 PRO A O 1
ATOM 2546 N N . GLU A 1 318 ? 14.590 -2.371 -8.381 1.00 89.88 318 GLU A N 1
ATOM 2547 C CA . GLU A 1 318 ? 15.602 -2.871 -7.443 1.00 89.88 318 GLU A CA 1
ATOM 2548 C C . GLU A 1 318 ? 15.579 -4.397 -7.251 1.00 89.88 318 GLU A C 1
ATOM 2550 O O . GLU A 1 318 ? 16.581 -4.991 -6.859 1.00 89.88 318 GLU A O 1
ATOM 2555 N N . ILE A 1 319 ? 14.454 -5.056 -7.547 1.00 92.06 319 ILE A N 1
ATOM 2556 C CA . ILE A 1 319 ? 14.342 -6.519 -7.494 1.00 92.06 319 ILE A CA 1
ATOM 2557 C C . ILE A 1 319 ? 14.991 -7.158 -8.731 1.00 92.06 319 ILE A C 1
ATOM 2559 O O . ILE A 1 319 ? 15.554 -8.250 -8.634 1.00 92.06 319 ILE A O 1
ATOM 2563 N N . ALA A 1 320 ? 14.917 -6.492 -9.887 1.00 93.81 320 ALA A N 1
ATOM 2564 C CA . ALA A 1 320 ? 15.368 -7.014 -11.179 1.00 93.81 320 ALA A CA 1
ATOM 2565 C C . ALA A 1 320 ? 16.761 -6.528 -11.602 1.00 93.81 320 ALA A C 1
ATOM 2567 O O . ALA A 1 320 ? 17.415 -7.190 -12.408 1.00 93.81 320 ALA A O 1
ATOM 2568 N N . VAL A 1 321 ? 17.198 -5.372 -11.102 1.00 93.94 321 VAL A N 1
ATOM 2569 C CA . VAL A 1 321 ? 18.431 -4.699 -11.512 1.00 93.94 321 VAL A CA 1
ATOM 2570 C C . VAL A 1 321 ? 19.529 -4.935 -10.480 1.00 93.94 321 VAL A C 1
ATOM 2572 O O . VAL A 1 321 ? 19.350 -4.736 -9.285 1.00 93.94 321 VAL A O 1
ATOM 2575 N N . ASN A 1 322 ? 20.702 -5.329 -10.961 1.00 93.25 322 ASN A N 1
ATOM 2576 C CA . ASN A 1 322 ? 21.941 -5.384 -10.190 1.00 93.25 322 ASN A CA 1
ATOM 2577 C C . ASN A 1 322 ? 23.113 -4.905 -11.059 1.00 93.25 322 ASN A C 1
ATOM 2579 O O . ASN A 1 322 ? 22.957 -4.714 -12.265 1.00 93.25 322 ASN A O 1
ATOM 2583 N N . ALA A 1 323 ? 24.305 -4.772 -10.472 1.00 92.69 323 ALA A N 1
ATOM 2584 C CA . ALA A 1 323 ? 25.487 -4.269 -11.179 1.00 92.69 323 ALA A CA 1
ATOM 2585 C C . ALA A 1 323 ? 25.800 -5.025 -12.488 1.00 92.69 323 ALA A C 1
ATOM 2587 O O . ALA A 1 323 ? 26.169 -4.406 -13.481 1.00 92.69 323 ALA A O 1
ATOM 2588 N N . ASN A 1 324 ? 25.582 -6.344 -12.525 1.00 93.88 324 ASN A N 1
ATOM 2589 C CA . ASN A 1 324 ? 25.874 -7.176 -13.698 1.00 93.88 324 ASN A CA 1
ATOM 2590 C C . ASN A 1 324 ? 24.817 -7.060 -14.807 1.00 93.88 324 ASN A C 1
ATOM 2592 O O . ASN A 1 324 ? 25.080 -7.420 -15.950 1.00 93.88 324 ASN A O 1
ATOM 2596 N N . SER A 1 325 ? 23.608 -6.606 -14.474 1.00 94.06 325 SER A N 1
ATOM 2597 C CA . SER A 1 325 ? 22.472 -6.517 -15.400 1.00 94.06 325 SER A CA 1
ATOM 2598 C C . SER A 1 325 ? 22.097 -5.082 -15.765 1.00 94.06 325 SER A C 1
ATOM 2600 O O . SER A 1 325 ? 21.350 -4.893 -16.724 1.00 94.06 325 SER A O 1
ATOM 2602 N N . ALA A 1 326 ? 22.625 -4.082 -15.050 1.00 95.94 326 ALA A N 1
ATOM 2603 C CA . ALA A 1 326 ? 22.267 -2.674 -15.193 1.00 95.94 326 ALA A CA 1
ATOM 2604 C C . ALA A 1 326 ? 22.373 -2.179 -16.641 1.00 95.94 326 ALA A C 1
ATOM 2606 O O . ALA A 1 326 ? 21.383 -1.695 -17.182 1.00 95.94 326 ALA A O 1
ATOM 2607 N N . ALA A 1 327 ? 23.521 -2.376 -17.297 1.00 95.75 327 ALA A N 1
ATOM 2608 C CA . ALA A 1 327 ? 23.728 -1.942 -18.680 1.00 95.75 327 ALA A CA 1
ATOM 2609 C C . ALA A 1 327 ? 22.776 -2.646 -19.667 1.00 95.75 327 ALA A C 1
ATOM 2611 O O . ALA A 1 327 ? 22.134 -1.999 -20.488 1.00 95.75 327 ALA A O 1
ATOM 2612 N N . THR A 1 328 ? 22.605 -3.967 -19.547 1.00 95.44 328 THR A N 1
ATOM 2613 C CA . THR A 1 328 ? 21.713 -4.735 -20.433 1.00 95.44 328 THR A CA 1
ATOM 2614 C C . THR A 1 328 ? 20.237 -4.385 -20.233 1.00 95.44 328 THR A C 1
ATOM 2616 O O . THR A 1 328 ? 19.459 -4.379 -21.187 1.00 95.44 328 THR A O 1
ATOM 2619 N N . ILE A 1 329 ? 19.811 -4.125 -18.995 1.00 96.19 329 ILE A N 1
ATOM 2620 C CA . ILE A 1 329 ? 18.450 -3.657 -18.709 1.00 96.19 329 ILE A CA 1
ATOM 2621 C C . ILE A 1 329 ? 18.279 -2.229 -19.222 1.00 96.19 329 ILE A C 1
ATOM 2623 O O . ILE A 1 329 ? 17.228 -1.927 -19.787 1.00 96.19 329 ILE A O 1
ATOM 2627 N N . ALA A 1 330 ? 19.307 -1.384 -19.094 1.00 96.31 330 ALA A N 1
ATOM 2628 C CA . ALA A 1 330 ? 19.274 -0.023 -19.597 1.00 96.31 330 ALA A CA 1
ATOM 2629 C C . ALA A 1 330 ? 18.989 0.014 -21.105 1.00 96.31 330 ALA A C 1
ATOM 2631 O O . ALA A 1 330 ? 18.066 0.714 -21.518 1.00 96.31 330 ALA A O 1
ATOM 2632 N N . ASP A 1 331 ? 19.666 -0.819 -21.901 1.00 95.19 331 ASP A N 1
ATOM 2633 C CA . ASP A 1 331 ? 19.399 -0.943 -23.342 1.00 95.19 331 ASP A CA 1
ATOM 2634 C C . ASP A 1 331 ? 17.944 -1.321 -23.641 1.00 95.19 331 ASP A C 1
ATOM 2636 O O . ASP A 1 331 ? 17.304 -0.740 -24.519 1.00 95.19 331 ASP A O 1
ATOM 2640 N N . LYS A 1 332 ? 17.382 -2.264 -22.875 1.00 93.31 332 LYS A N 1
ATOM 2641 C CA . LYS A 1 332 ? 15.994 -2.717 -23.058 1.00 93.31 332 LYS A CA 1
ATOM 2642 C C . LYS A 1 332 ? 14.980 -1.614 -22.765 1.00 93.31 332 LYS A C 1
ATOM 2644 O O . LYS A 1 332 ? 14.013 -1.460 -23.512 1.00 93.31 332 LYS A O 1
ATOM 2649 N N . VAL A 1 333 ? 15.164 -0.863 -21.678 1.00 94.62 333 VAL A N 1
ATOM 2650 C CA . VAL A 1 333 ? 14.189 0.159 -21.255 1.00 94.62 333 VAL A CA 1
ATOM 2651 C C . VAL A 1 333 ? 14.369 1.490 -21.987 1.00 94.62 333 VAL A C 1
ATOM 2653 O O . VAL A 1 333 ? 13.409 2.253 -22.093 1.00 94.62 333 VAL A O 1
ATOM 2656 N N . ALA A 1 334 ? 15.556 1.759 -22.538 1.00 91.69 334 ALA A N 1
ATOM 2657 C CA . ALA A 1 334 ? 15.869 2.972 -23.292 1.00 91.69 334 ALA A CA 1
ATOM 2658 C C . ALA A 1 334 ? 15.004 3.150 -24.546 1.00 91.69 334 ALA A C 1
ATOM 2660 O O . ALA A 1 334 ? 14.634 4.279 -24.881 1.00 91.69 334 ALA A O 1
ATOM 2661 N N . VAL A 1 335 ? 14.616 2.050 -25.196 1.00 92.00 335 VAL A N 1
ATOM 2662 C CA . VAL A 1 335 ? 13.755 2.060 -26.393 1.00 92.00 335 VAL A CA 1
ATOM 2663 C C . VAL A 1 335 ? 12.380 2.679 -26.108 1.00 92.00 335 VAL A C 1
ATOM 2665 O O . VAL A 1 335 ? 11.761 3.269 -26.992 1.00 92.00 335 VAL A O 1
ATOM 2668 N N . TRP A 1 336 ? 11.897 2.599 -24.867 1.00 88.94 336 TRP A N 1
ATOM 2669 C CA . TRP A 1 336 ? 10.558 3.045 -24.503 1.00 88.94 336 TRP A CA 1
ATOM 2670 C C . TRP A 1 336 ? 10.574 4.437 -23.890 1.00 88.94 336 TRP A C 1
ATOM 2672 O O . TRP A 1 336 ? 10.856 4.567 -22.707 1.00 88.94 336 TRP A O 1
ATOM 2682 N N . GLN A 1 337 ? 10.191 5.479 -24.628 1.00 85.19 337 GLN A N 1
ATOM 2683 C CA . GLN A 1 337 ? 10.212 6.855 -24.107 1.00 85.19 337 GLN A CA 1
ATOM 2684 C C . GLN A 1 337 ? 9.372 7.033 -22.826 1.00 85.19 337 GLN A C 1
ATOM 2686 O O . GLN A 1 337 ? 9.891 7.524 -21.825 1.00 85.19 337 GLN A O 1
ATOM 2691 N N . SER A 1 338 ? 8.116 6.576 -22.830 1.00 82.19 338 SER A N 1
ATOM 2692 C CA . SER A 1 338 ? 7.135 6.816 -21.758 1.00 82.19 338 SER A CA 1
ATOM 2693 C C . SER A 1 338 ? 6.939 5.655 -20.772 1.00 82.19 338 SER A C 1
ATOM 2695 O O . SER A 1 338 ? 6.191 5.801 -19.808 1.00 82.19 338 SER A O 1
ATOM 2697 N N . LYS A 1 339 ? 7.607 4.507 -20.964 1.00 87.31 339 LYS A N 1
ATOM 2698 C CA . LYS A 1 339 ? 7.538 3.366 -20.027 1.00 87.31 339 LYS A CA 1
ATOM 2699 C C . LYS A 1 339 ? 8.755 3.302 -19.109 1.00 87.31 339 LYS A C 1
ATOM 2701 O O . LYS A 1 339 ? 9.775 3.947 -19.348 1.00 87.31 339 LYS A O 1
ATOM 2706 N N . PHE A 1 340 ? 8.627 2.494 -18.055 1.00 91.38 340 PHE A N 1
ATOM 2707 C CA . PHE A 1 340 ? 9.705 2.173 -17.111 1.00 91.38 340 PHE A CA 1
ATOM 2708 C C . PHE A 1 340 ? 10.364 3.402 -16.473 1.00 91.38 340 PHE A C 1
ATOM 2710 O O . PHE A 1 340 ? 11.558 3.381 -16.182 1.00 91.38 340 PHE A O 1
ATOM 2717 N N . LYS A 1 341 ? 9.592 4.475 -16.243 1.00 89.62 341 LYS A N 1
ATOM 2718 C CA . LYS A 1 341 ? 10.079 5.706 -15.604 1.00 89.62 341 LYS A CA 1
ATOM 2719 C C . LYS A 1 341 ? 10.884 5.399 -14.334 1.00 89.62 341 LYS A C 1
ATOM 2721 O O . LYS A 1 341 ? 12.036 5.808 -14.245 1.00 89.62 341 LYS A O 1
ATOM 2726 N N . ARG A 1 342 ? 10.321 4.592 -13.426 1.00 87.12 342 ARG A N 1
ATOM 2727 C CA . ARG A 1 342 ? 10.981 4.199 -12.170 1.00 87.12 342 ARG A CA 1
ATOM 2728 C C . ARG A 1 342 ? 12.274 3.421 -12.401 1.00 87.12 342 ARG A C 1
ATOM 2730 O O . ARG A 1 342 ? 13.267 3.699 -11.746 1.00 87.12 342 ARG A O 1
ATOM 2737 N N . CYS A 1 343 ? 12.302 2.499 -13.367 1.00 93.12 343 CYS A N 1
ATOM 2738 C CA . CYS A 1 343 ? 13.529 1.780 -13.721 1.00 93.12 343 CYS A CA 1
ATOM 2739 C C . CYS A 1 343 ? 14.645 2.726 -14.162 1.00 93.12 343 CYS A C 1
ATOM 2741 O O . CYS A 1 343 ? 15.790 2.539 -13.767 1.00 93.12 343 CYS A O 1
ATOM 2743 N N . LYS A 1 344 ? 14.325 3.736 -14.977 1.00 94.56 344 LYS A N 1
ATOM 2744 C CA . LYS A 1 344 ? 15.311 4.715 -15.452 1.00 94.56 344 LYS A CA 1
ATOM 2745 C C . LYS A 1 344 ? 15.807 5.596 -14.313 1.00 94.56 344 LYS A C 1
ATOM 2747 O O . LYS A 1 344 ? 17.005 5.828 -14.205 1.00 94.56 344 LYS A O 1
ATOM 2752 N N . GLU A 1 345 ? 14.898 6.048 -13.448 1.00 90.75 345 GLU A N 1
ATOM 2753 C CA . GLU A 1 345 ? 15.250 6.795 -12.237 1.00 90.75 345 GLU A CA 1
ATOM 2754 C C . GLU A 1 345 ? 16.174 5.960 -11.333 1.00 90.75 345 GLU A C 1
ATOM 2756 O O . GLU A 1 345 ? 17.227 6.440 -10.920 1.00 90.75 345 GLU A O 1
ATOM 2761 N N . TYR A 1 346 ? 15.840 4.690 -11.099 1.00 91.19 346 TYR A N 1
ATOM 2762 C CA . TYR A 1 346 ? 16.655 3.769 -10.308 1.00 91.19 346 TYR A CA 1
ATOM 2763 C C . TYR A 1 346 ? 18.039 3.528 -10.929 1.00 91.19 346 TYR A C 1
ATOM 2765 O O . TYR A 1 346 ? 19.054 3.671 -10.251 1.00 91.19 346 TYR A O 1
ATOM 2773 N N . LEU A 1 347 ? 18.098 3.221 -12.229 1.00 94.94 347 LEU A N 1
ATOM 2774 C CA . LEU A 1 347 ? 19.349 3.000 -12.960 1.00 94.94 347 LEU A CA 1
ATOM 2775 C C . LEU A 1 347 ? 20.267 4.225 -12.907 1.00 94.94 347 LEU A C 1
ATOM 2777 O O . LEU A 1 347 ? 21.462 4.067 -12.679 1.00 94.94 347 LEU A O 1
ATOM 2781 N N . LEU A 1 348 ? 19.729 5.438 -13.061 1.00 94.06 348 LEU A N 1
ATOM 2782 C CA . LEU A 1 348 ? 20.525 6.656 -12.907 1.00 94.06 348 LEU A CA 1
ATOM 2783 C C . LEU A 1 348 ? 21.011 6.824 -11.465 1.00 94.06 348 LEU A C 1
ATOM 2785 O O . LEU A 1 348 ? 22.202 7.003 -11.236 1.00 94.06 348 LEU A O 1
ATOM 2789 N N . ALA A 1 349 ? 20.114 6.734 -10.486 1.00 91.25 349 ALA A N 1
ATOM 2790 C CA . ALA A 1 349 ? 20.451 7.034 -9.101 1.00 91.25 349 ALA A CA 1
ATOM 2791 C C . ALA A 1 349 ? 21.431 6.033 -8.470 1.00 91.25 349 ALA A C 1
ATOM 2793 O O . ALA A 1 349 ? 22.223 6.441 -7.623 1.00 91.25 349 ALA A O 1
ATOM 2794 N N . TYR A 1 350 ? 21.379 4.755 -8.867 1.00 92.00 350 TYR A N 1
ATOM 2795 C CA . TYR A 1 350 ? 22.156 3.663 -8.264 1.00 92.00 350 TYR A CA 1
ATOM 2796 C C . TYR A 1 350 ? 23.251 3.082 -9.163 1.00 92.00 350 TYR A C 1
ATOM 2798 O O . TYR A 1 350 ? 24.171 2.447 -8.649 1.00 92.00 350 TYR A O 1
ATOM 2806 N N . HIS A 1 351 ? 23.171 3.272 -10.483 1.00 95.44 351 HIS A N 1
ATOM 2807 C CA . HIS A 1 351 ? 24.028 2.562 -11.436 1.00 95.44 351 HIS A CA 1
ATOM 2808 C C . HIS A 1 351 ? 24.576 3.427 -12.579 1.00 95.44 351 HIS A C 1
ATOM 2810 O O . HIS A 1 351 ? 25.156 2.858 -13.499 1.00 95.44 351 HIS A O 1
ATOM 2816 N N . ALA A 1 352 ? 24.460 4.766 -12.556 1.00 95.50 352 ALA A N 1
ATOM 2817 C CA . ALA A 1 352 ? 24.922 5.597 -13.681 1.00 95.50 352 ALA A CA 1
ATOM 2818 C C . ALA A 1 352 ? 26.410 5.410 -14.030 1.00 95.50 352 ALA A C 1
ATOM 2820 O O . ALA A 1 352 ? 26.773 5.538 -15.192 1.00 95.50 352 ALA A O 1
ATOM 2821 N N . ASN A 1 353 ? 27.260 5.061 -13.059 1.00 95.50 353 ASN A N 1
ATOM 2822 C CA . ASN A 1 353 ? 28.678 4.766 -13.291 1.00 95.50 353 ASN A CA 1
ATOM 2823 C C . ASN A 1 353 ? 28.931 3.461 -14.073 1.00 95.50 353 ASN A C 1
ATOM 2825 O O . ASN A 1 353 ? 30.037 3.244 -14.559 1.00 95.50 353 ASN A O 1
ATOM 2829 N N . LEU A 1 354 ? 27.923 2.593 -14.192 1.00 96.19 354 LEU A N 1
ATOM 2830 C CA . LEU A 1 354 ? 27.961 1.348 -14.969 1.00 96.19 354 LEU A CA 1
ATOM 2831 C C . LEU A 1 354 ? 27.287 1.486 -16.341 1.00 96.19 354 LEU A C 1
ATOM 2833 O O . LEU A 1 354 ? 27.277 0.531 -17.119 1.00 96.19 354 LEU A O 1
ATOM 2837 N N . LEU A 1 355 ? 26.685 2.641 -16.621 1.00 96.38 355 LEU A N 1
ATOM 2838 C CA . LEU A 1 355 ? 26.034 2.933 -17.890 1.00 96.38 355 LEU A CA 1
ATOM 2839 C C . LEU A 1 355 ? 26.997 3.688 -18.807 1.00 96.38 355 LEU A C 1
ATOM 2841 O O . LEU A 1 355 ? 27.859 4.443 -18.361 1.00 96.38 355 LEU A O 1
ATOM 2845 N N . SER A 1 356 ? 26.821 3.513 -20.111 1.00 94.44 356 SER A N 1
ATOM 2846 C CA . SER A 1 356 ? 27.486 4.359 -21.101 1.00 94.44 356 SER A CA 1
ATOM 2847 C C . SER A 1 356 ? 26.944 5.792 -21.061 1.00 94.44 356 SER A C 1
ATOM 2849 O O . SER A 1 356 ? 25.787 6.031 -20.700 1.00 94.44 356 SER A O 1
ATOM 2851 N N . ASP A 1 357 ? 27.756 6.755 -21.503 1.00 91.94 357 ASP A N 1
ATOM 2852 C CA . ASP A 1 357 ? 27.353 8.166 -21.561 1.00 91.94 357 ASP A CA 1
ATOM 2853 C C . ASP A 1 357 ? 26.066 8.367 -22.382 1.00 91.94 357 ASP A C 1
ATOM 2855 O O . ASP A 1 357 ? 25.202 9.155 -21.995 1.00 91.94 357 ASP A O 1
ATOM 2859 N N . SER A 1 358 ? 25.891 7.614 -23.474 1.00 91.75 358 SER A N 1
ATOM 2860 C CA . SER A 1 358 ? 24.688 7.674 -24.314 1.00 91.75 358 SER A CA 1
ATOM 2861 C C . SER A 1 358 ? 23.436 7.187 -23.582 1.00 91.75 358 SER A C 1
ATOM 2863 O O . SER A 1 358 ? 22.389 7.828 -23.680 1.00 91.75 358 SER A O 1
ATOM 2865 N N . GLN A 1 359 ? 23.534 6.104 -22.803 1.00 94.50 359 GLN A N 1
ATOM 2866 C CA . GLN A 1 359 ? 22.427 5.599 -21.984 1.00 94.50 359 GLN A CA 1
ATOM 2867 C C . GLN A 1 359 ? 22.019 6.626 -20.919 1.00 94.50 359 GLN A C 1
ATOM 2869 O O . GLN A 1 359 ? 20.833 6.936 -20.780 1.00 94.50 359 GLN A O 1
ATOM 2874 N N . CYS A 1 360 ? 22.993 7.211 -20.214 1.00 93.25 360 CYS A N 1
ATOM 2875 C CA . CYS A 1 360 ? 22.738 8.259 -19.225 1.00 93.25 360 CYS A CA 1
ATOM 2876 C C . CYS A 1 360 ? 22.054 9.483 -19.853 1.00 93.25 360 CYS A C 1
ATOM 2878 O O . CYS A 1 360 ? 21.028 9.944 -19.348 1.00 93.25 360 CYS A O 1
ATOM 2880 N N . GLN A 1 361 ? 22.569 9.978 -20.983 1.00 92.00 361 GLN A N 1
ATOM 2881 C CA . GLN A 1 361 ? 21.976 11.101 -21.721 1.00 92.00 361 GLN A CA 1
ATOM 2882 C C . GLN A 1 361 ? 20.546 10.796 -22.181 1.00 92.00 361 GLN A C 1
ATOM 2884 O O . GLN A 1 361 ? 19.648 11.630 -22.038 1.00 92.00 361 GLN A O 1
ATOM 2889 N N . GLN A 1 362 ? 20.306 9.590 -22.697 1.00 91.88 362 GLN A N 1
ATOM 2890 C CA . GLN A 1 362 ? 18.984 9.175 -23.151 1.00 91.88 362 GLN A CA 1
ATOM 2891 C C . GLN A 1 362 ? 17.969 9.149 -22.004 1.00 91.88 362 GLN A C 1
ATOM 2893 O O . GLN A 1 362 ? 16.860 9.660 -22.164 1.00 91.88 362 GLN A O 1
ATOM 2898 N N . PHE A 1 363 ? 18.333 8.616 -20.835 1.00 93.50 363 PHE A N 1
ATOM 2899 C CA . PHE A 1 363 ? 17.443 8.619 -19.672 1.00 93.50 363 PHE A CA 1
ATOM 2900 C C . PHE A 1 363 ? 17.179 10.024 -19.140 1.00 93.50 363 PHE A C 1
ATOM 2902 O O . PHE A 1 363 ? 16.021 10.358 -18.895 1.00 93.50 363 PHE A O 1
ATOM 2909 N N . VAL A 1 364 ? 18.207 10.870 -19.033 1.00 91.31 364 VAL A N 1
ATOM 2910 C CA . VAL A 1 364 ? 18.050 12.281 -18.639 1.00 91.31 364 VAL A CA 1
ATOM 2911 C C . VAL A 1 364 ? 17.080 13.012 -19.571 1.00 91.31 364 VAL A C 1
ATOM 2913 O O . VAL A 1 364 ? 16.214 13.753 -19.107 1.00 91.31 364 VAL A O 1
ATOM 2916 N N . LYS A 1 365 ? 17.160 12.759 -20.883 1.00 89.44 365 LYS A N 1
ATOM 2917 C CA . LYS A 1 365 ? 16.243 13.344 -21.868 1.00 89.44 365 LYS A CA 1
ATOM 2918 C C . LYS A 1 365 ? 14.801 12.858 -21.687 1.00 89.44 365 LYS A C 1
ATOM 2920 O O . LYS A 1 365 ? 13.873 13.659 -21.782 1.00 89.44 365 LYS A O 1
ATOM 2925 N N . GLN A 1 366 ? 14.611 11.561 -21.445 1.00 90.50 366 GLN A N 1
ATOM 2926 C CA . GLN A 1 366 ? 13.289 10.929 -21.342 1.00 90.50 366 GLN A CA 1
ATOM 2927 C C . GLN A 1 366 ? 12.565 11.211 -20.018 1.00 90.50 366 GLN A C 1
ATOM 2929 O O . GLN A 1 366 ? 11.342 11.106 -19.959 1.00 90.50 366 GLN A O 1
ATOM 2934 N N . LEU A 1 367 ? 13.294 11.535 -18.950 1.00 87.88 367 LEU A N 1
ATOM 2935 C CA . LEU A 1 367 ? 12.715 11.800 -17.637 1.00 87.88 367 LEU A CA 1
ATOM 2936 C C . LEU A 1 367 ? 12.320 13.272 -17.488 1.00 87.88 367 LEU A C 1
ATOM 2938 O O . LEU A 1 367 ? 13.093 14.168 -17.815 1.00 87.88 367 LEU A O 1
ATOM 2942 N N . GLY A 1 368 ? 11.131 13.542 -16.943 1.00 81.69 368 GLY A N 1
ATOM 2943 C CA . GLY A 1 368 ? 10.731 14.907 -16.567 1.00 81.69 368 GLY A CA 1
ATOM 2944 C C . GLY A 1 368 ? 11.530 15.453 -15.375 1.00 81.69 368 GLY A C 1
ATOM 2945 O O . GLY A 1 368 ? 11.820 16.641 -15.308 1.00 81.69 368 GLY A O 1
ATOM 2946 N N . LEU A 1 369 ? 11.942 14.570 -14.461 1.00 82.88 369 LEU A N 1
ATOM 2947 C CA . LEU A 1 369 ? 12.753 14.888 -13.287 1.00 82.88 369 LEU A CA 1
ATOM 2948 C C . LEU A 1 369 ? 13.890 13.880 -13.170 1.00 82.88 369 LEU A C 1
ATOM 2950 O O . LEU A 1 369 ? 13.667 12.685 -13.348 1.00 82.88 369 LEU A O 1
ATOM 2954 N N . VAL A 1 370 ? 15.095 14.350 -12.850 1.00 87.25 370 VAL A N 1
ATOM 2955 C CA . VAL A 1 370 ? 16.294 13.501 -12.812 1.00 87.25 370 VAL A CA 1
ATOM 2956 C C . VAL A 1 370 ? 16.738 13.304 -11.362 1.00 87.25 370 VAL A C 1
ATOM 2958 O O . VAL A 1 370 ? 16.942 14.302 -10.663 1.00 87.25 370 VAL A O 1
ATOM 2961 N N . PRO A 1 371 ? 16.930 12.061 -10.889 1.00 86.81 371 PRO A N 1
ATOM 2962 C CA . PRO A 1 371 ? 17.306 11.817 -9.504 1.00 86.81 371 PRO A CA 1
ATOM 2963 C C . PRO A 1 371 ? 18.765 12.201 -9.226 1.00 86.81 371 PRO A C 1
ATOM 2965 O O . PRO A 1 371 ? 19.617 12.120 -10.114 1.00 86.81 371 PRO A O 1
ATOM 2968 N N . TYR A 1 372 ? 19.061 12.605 -7.991 1.00 86.44 372 TYR A N 1
ATOM 2969 C CA . TYR A 1 372 ? 20.433 12.676 -7.488 1.00 86.44 372 TYR A CA 1
ATOM 2970 C C . TYR A 1 372 ? 21.028 11.272 -7.362 1.00 86.44 372 TYR A C 1
ATOM 2972 O O . TYR A 1 372 ? 20.331 10.331 -6.971 1.00 86.44 372 TYR A O 1
ATOM 2980 N N . GLY A 1 373 ? 22.318 11.150 -7.669 1.00 87.25 373 GLY A N 1
ATOM 2981 C CA . GLY A 1 373 ? 23.081 9.935 -7.416 1.00 87.25 373 GLY A CA 1
ATOM 2982 C C . GLY A 1 373 ? 23.161 9.640 -5.920 1.00 87.25 373 GLY A C 1
ATOM 2983 O O . GLY A 1 373 ? 23.272 10.553 -5.100 1.00 87.25 373 GLY A O 1
ATOM 2984 N N . ILE A 1 374 ? 23.121 8.358 -5.550 1.00 84.94 374 ILE A N 1
ATOM 2985 C CA . ILE A 1 374 ? 23.268 7.949 -4.142 1.00 84.94 374 ILE A CA 1
ATOM 2986 C C . ILE A 1 374 ? 24.703 8.108 -3.617 1.00 84.94 374 ILE A C 1
ATOM 2988 O O . ILE A 1 374 ? 24.919 8.105 -2.406 1.00 84.94 374 ILE A O 1
ATOM 2992 N N . THR A 1 375 ? 25.679 8.250 -4.518 1.00 87.38 375 THR A N 1
ATOM 2993 C CA . THR A 1 375 ? 27.087 8.534 -4.218 1.00 87.38 375 THR A CA 1
ATOM 2994 C C . THR A 1 375 ? 27.586 9.691 -5.083 1.00 87.38 375 THR A C 1
ATOM 2996 O O . THR A 1 375 ? 27.041 9.956 -6.156 1.00 87.38 375 THR A O 1
ATOM 2999 N N . GLU A 1 376 ? 28.653 10.365 -4.642 1.00 89.69 376 GLU A N 1
ATOM 3000 C CA . GLU A 1 376 ? 29.299 11.445 -5.409 1.00 89.69 376 GLU A CA 1
ATOM 3001 C C . GLU A 1 376 ? 29.835 10.964 -6.768 1.00 89.69 376 GLU A C 1
ATOM 3003 O O . GLU A 1 376 ? 29.766 11.682 -7.768 1.00 89.69 376 GLU A O 1
ATOM 3008 N N . GLU A 1 377 ? 30.329 9.723 -6.822 1.00 92.69 377 GLU A N 1
ATOM 3009 C CA . GLU A 1 377 ? 30.786 9.098 -8.063 1.00 92.69 377 GLU A CA 1
ATOM 3010 C C . GLU A 1 377 ? 29.638 9.000 -9.072 1.00 92.69 377 GLU A C 1
ATOM 3012 O O . GLU A 1 377 ? 29.756 9.500 -10.188 1.00 92.69 377 GLU A O 1
ATOM 3017 N N . ILE A 1 378 ? 28.504 8.419 -8.669 1.00 92.69 378 ILE A N 1
ATOM 3018 C CA . ILE A 1 378 ? 27.323 8.274 -9.527 1.00 92.69 378 ILE A CA 1
ATOM 3019 C C . ILE A 1 378 ? 26.793 9.649 -9.950 1.00 92.69 378 ILE A C 1
ATOM 3021 O O . ILE A 1 378 ? 26.489 9.857 -11.125 1.00 92.69 378 ILE A O 1
ATOM 3025 N N . GLU A 1 379 ? 26.735 10.610 -9.024 1.00 92.75 379 GLU A N 1
ATOM 3026 C CA . GLU A 1 379 ? 26.296 11.977 -9.319 1.00 92.75 379 GLU A CA 1
ATOM 3027 C C . GLU A 1 379 ? 27.159 12.634 -10.406 1.00 92.75 379 GLU A C 1
ATOM 3029 O O . GLU A 1 379 ? 26.628 13.325 -11.273 1.00 92.75 379 GLU A O 1
ATOM 3034 N N . THR A 1 380 ? 28.467 12.365 -10.433 1.00 92.81 380 THR A N 1
ATOM 3035 C CA . THR A 1 380 ? 29.367 12.888 -11.472 1.00 92.81 380 THR A CA 1
ATOM 3036 C C . THR A 1 380 ? 28.953 12.425 -12.875 1.00 92.81 380 THR A C 1
ATOM 3038 O O . THR A 1 380 ? 28.956 13.229 -13.810 1.00 92.81 380 THR A O 1
ATOM 3041 N N . TYR A 1 381 ? 28.548 11.161 -13.041 1.00 93.50 381 TYR A N 1
ATOM 3042 C CA . TYR A 1 381 ? 28.058 10.648 -14.330 1.00 93.50 381 TYR A CA 1
ATOM 3043 C C . TYR A 1 381 ? 26.725 11.290 -14.732 1.00 93.50 381 TYR A C 1
ATOM 3045 O O . TYR A 1 381 ? 26.544 11.673 -15.890 1.00 93.50 381 TYR A O 1
ATOM 3053 N N . ILE A 1 382 ? 25.815 11.485 -13.773 1.00 91.00 382 ILE A N 1
ATOM 3054 C CA . ILE A 1 382 ? 24.531 12.156 -14.022 1.00 91.00 382 ILE A CA 1
ATOM 3055 C C . ILE A 1 382 ? 24.756 13.617 -14.443 1.00 91.00 382 ILE A C 1
ATOM 3057 O O . ILE A 1 382 ? 24.143 14.082 -15.403 1.00 91.00 382 ILE A O 1
ATOM 3061 N N . GLN A 1 383 ? 25.669 14.335 -13.782 1.00 90.19 383 GLN A N 1
ATOM 3062 C CA . GLN A 1 383 ? 25.979 15.733 -14.103 1.00 90.19 383 GLN A CA 1
ATOM 3063 C C . GLN A 1 383 ? 26.610 15.902 -15.486 1.00 90.19 383 GLN A C 1
ATOM 3065 O O . GLN A 1 383 ? 26.262 16.830 -16.223 1.00 90.19 383 GLN A O 1
ATOM 3070 N N . ARG A 1 384 ? 27.481 14.969 -15.891 1.00 90.00 384 ARG A N 1
ATOM 3071 C CA . ARG A 1 384 ? 27.998 14.933 -17.265 1.00 90.00 384 ARG A CA 1
ATOM 3072 C C . ARG A 1 384 ? 26.851 14.827 -18.265 1.00 90.00 384 ARG A C 1
ATOM 3074 O O . ARG A 1 384 ? 26.781 15.648 -19.170 1.00 90.00 384 ARG A O 1
ATOM 3081 N N . ALA A 1 385 ? 25.918 13.894 -18.070 1.00 89.94 385 ALA A N 1
ATOM 3082 C CA . ALA A 1 385 ? 24.760 13.735 -18.953 1.00 89.94 385 ALA A CA 1
ATOM 3083 C C . ALA A 1 385 ? 23.837 14.972 -18.983 1.00 89.94 385 ALA A C 1
ATOM 3085 O O . ALA A 1 385 ? 23.348 15.349 -20.050 1.00 89.94 385 ALA A O 1
ATOM 3086 N N . LEU A 1 386 ? 23.647 15.648 -17.844 1.00 87.31 386 LEU A N 1
ATOM 3087 C CA . LEU A 1 386 ? 22.873 16.893 -17.757 1.00 87.31 386 LEU A CA 1
ATOM 3088 C C . LEU A 1 386 ? 23.499 18.035 -18.566 1.00 87.31 386 LEU A C 1
ATOM 3090 O O . LEU A 1 386 ? 22.772 18.782 -19.213 1.00 87.31 386 LEU A O 1
ATOM 3094 N N . THR A 1 387 ? 24.832 18.126 -18.604 1.00 83.06 387 THR A N 1
ATOM 3095 C CA . THR A 1 387 ? 25.558 19.173 -19.352 1.00 83.06 387 THR A CA 1
ATOM 3096 C C . THR A 1 387 ? 25.256 19.131 -20.856 1.00 83.06 387 THR A C 1
ATOM 3098 O O . THR A 1 387 ? 25.239 20.165 -21.518 1.00 83.06 387 THR A O 1
ATOM 3101 N N . TYR A 1 388 ? 24.961 17.945 -21.398 1.00 70.56 388 TYR A N 1
ATOM 3102 C CA . TYR A 1 388 ? 24.619 17.749 -22.811 1.00 70.56 388 TYR A CA 1
ATOM 3103 C C . TYR A 1 388 ? 23.130 17.980 -23.130 1.00 70.56 388 TYR A C 1
ATOM 3105 O O . TYR A 1 388 ? 22.725 17.881 -24.289 1.00 70.56 388 TYR A O 1
ATOM 3113 N N . THR A 1 389 ? 22.297 18.294 -22.131 1.00 68.00 389 THR A N 1
ATOM 3114 C CA . THR A 1 389 ? 20.851 18.494 -22.307 1.00 68.00 389 THR A CA 1
ATOM 3115 C C . THR A 1 389 ? 20.548 19.995 -22.381 1.00 68.00 389 THR A C 1
ATOM 3117 O O . THR A 1 389 ? 20.327 20.658 -21.376 1.00 68.00 389 THR A O 1
ATOM 3120 N N . ALA A 1 390 ? 20.583 20.551 -23.593 1.00 54.31 390 ALA A N 1
ATOM 3121 C CA . ALA A 1 390 ? 20.740 21.988 -23.842 1.00 54.31 390 ALA A CA 1
ATOM 3122 C C . ALA A 1 390 ? 19.483 22.891 -23.728 1.00 54.31 390 ALA A C 1
ATOM 3124 O O . ALA A 1 390 ? 19.534 24.004 -24.241 1.00 54.31 390 ALA A O 1
ATOM 3125 N N . ALA A 1 391 ? 18.359 22.481 -23.123 1.00 49.12 391 ALA A N 1
ATOM 3126 C CA . ALA A 1 391 ? 17.105 23.246 -23.301 1.00 49.12 391 ALA A CA 1
ATOM 3127 C C . ALA A 1 391 ? 16.237 23.517 -22.061 1.00 49.12 391 ALA A C 1
ATOM 3129 O O . ALA A 1 391 ? 15.500 24.494 -22.070 1.00 49.12 391 ALA A O 1
ATOM 3130 N N . GLU A 1 392 ? 16.328 22.748 -20.978 1.00 54.16 392 GLU A N 1
ATOM 3131 C CA . GLU A 1 392 ? 15.509 22.985 -19.782 1.00 54.16 392 GLU A CA 1
ATOM 3132 C C . GLU A 1 392 ? 16.314 22.611 -18.543 1.00 54.16 392 GLU A C 1
ATOM 3134 O O . GLU A 1 392 ? 16.945 21.551 -18.506 1.00 54.16 392 GLU A O 1
ATOM 3139 N N . VAL A 1 393 ? 16.291 23.459 -17.510 1.00 62.75 393 VAL A N 1
ATOM 3140 C CA . VAL A 1 393 ? 16.795 23.081 -16.186 1.00 62.75 393 VAL A CA 1
ATOM 3141 C C . VAL A 1 393 ? 15.872 21.981 -15.660 1.00 62.75 393 VAL A C 1
ATOM 3143 O O . VAL A 1 393 ? 14.860 22.256 -15.021 1.00 62.75 393 VAL A O 1
ATOM 3146 N N . LYS A 1 394 ? 16.187 20.720 -15.982 1.00 70.31 394 LYS A N 1
ATOM 3147 C CA . LYS A 1 394 ? 15.458 19.551 -15.484 1.00 70.31 394 LYS A CA 1
ATOM 3148 C C . LYS A 1 394 ? 15.434 19.622 -13.961 1.00 70.31 394 LYS A C 1
ATOM 3150 O O . LYS A 1 394 ? 16.487 19.698 -13.322 1.00 70.31 394 LYS A O 1
ATOM 3155 N N . GLY A 1 395 ? 14.243 19.565 -13.373 1.00 72.38 395 GLY A N 1
ATOM 3156 C CA . GLY A 1 395 ? 14.123 19.500 -11.922 1.00 72.38 395 GLY A CA 1
ATOM 3157 C C . GLY A 1 395 ? 14.838 18.259 -11.370 1.00 72.38 395 GLY A C 1
ATOM 3158 O O . GLY A 1 395 ? 14.863 17.189 -11.990 1.00 72.38 395 GLY A O 1
ATOM 3159 N N . ARG A 1 396 ? 15.451 18.416 -10.197 1.00 81.94 396 ARG A N 1
ATOM 3160 C CA . ARG A 1 396 ? 16.232 17.381 -9.508 1.00 81.94 396 ARG A CA 1
ATOM 3161 C C . ARG A 1 396 ? 15.493 16.927 -8.250 1.00 81.94 396 ARG A C 1
ATOM 3163 O O . ARG A 1 396 ? 14.751 17.709 -7.663 1.00 81.94 396 ARG A O 1
ATOM 3170 N N . PHE A 1 397 ? 15.687 15.681 -7.823 1.00 72.25 397 PHE A N 1
ATOM 3171 C CA . PHE A 1 397 ? 15.079 15.149 -6.594 1.00 72.25 397 PHE A CA 1
ATOM 3172 C C . PHE A 1 397 ? 15.909 14.000 -6.015 1.00 72.25 397 PHE A C 1
ATOM 3174 O O . PHE A 1 397 ? 16.652 13.352 -6.748 1.00 72.25 397 PHE A O 1
ATOM 3181 N N . LYS A 1 398 ? 15.820 13.726 -4.710 1.00 68.50 398 LYS A N 1
ATOM 3182 C CA . LYS A 1 398 ? 16.453 12.533 -4.122 1.00 68.50 398 LYS A CA 1
ATOM 3183 C C . LYS A 1 398 ? 15.421 11.415 -4.047 1.00 68.50 398 LYS A C 1
ATOM 3185 O O . LYS A 1 398 ? 14.294 11.659 -3.644 1.00 68.50 398 LYS A O 1
ATOM 3190 N N . LEU A 1 399 ? 15.802 10.178 -4.364 1.00 61.38 399 LEU A N 1
ATOM 3191 C CA . LEU A 1 399 ? 14.879 9.038 -4.240 1.00 61.38 399 LEU A CA 1
ATOM 3192 C C . LEU A 1 399 ? 14.395 8.800 -2.797 1.00 61.38 399 LEU A C 1
ATOM 3194 O O . LEU A 1 399 ? 13.300 8.291 -2.610 1.00 61.38 399 LEU A O 1
ATOM 3198 N N . ALA A 1 400 ? 15.181 9.214 -1.797 1.00 52.59 400 ALA A N 1
ATOM 3199 C CA . ALA A 1 400 ? 14.875 9.040 -0.374 1.00 52.59 400 ALA A CA 1
ATOM 3200 C C . ALA A 1 400 ? 14.259 10.279 0.315 1.00 52.59 400 ALA A C 1
ATOM 3202 O O . ALA A 1 400 ? 14.059 10.253 1.529 1.00 52.59 400 ALA A O 1
ATOM 3203 N N . GLU A 1 401 ? 14.035 11.376 -0.416 1.00 48.94 401 GLU A N 1
ATOM 3204 C CA . GLU A 1 401 ? 13.388 12.594 0.089 1.00 48.94 401 GLU A CA 1
ATOM 3205 C C . GLU A 1 401 ? 12.398 13.056 -0.976 1.00 48.94 401 GLU A C 1
ATOM 3207 O O . GLU A 1 401 ? 12.795 13.526 -2.045 1.00 48.94 401 GLU A O 1
ATOM 3212 N N . VAL A 1 402 ? 11.108 12.913 -0.705 1.00 42.56 402 VAL A N 1
ATOM 3213 C CA . VAL A 1 402 ? 10.101 13.452 -1.611 1.00 42.56 402 VAL A CA 1
ATOM 3214 C C . VAL A 1 402 ? 9.735 14.843 -1.117 1.00 42.56 402 VAL A C 1
ATOM 3216 O O . VAL A 1 402 ? 9.299 15.037 0.014 1.00 42.56 402 VAL A O 1
ATOM 3219 N N . ASP A 1 403 ? 9.944 15.822 -1.991 1.00 40.91 403 ASP A N 1
ATOM 3220 C CA . ASP A 1 403 ? 9.433 17.175 -1.826 1.00 40.91 403 ASP A CA 1
ATOM 3221 C C . ASP A 1 403 ? 8.213 17.343 -2.750 1.00 40.91 403 ASP A C 1
ATOM 3223 O O . ASP A 1 403 ? 8.388 17.501 -3.965 1.00 40.91 403 ASP A O 1
ATOM 3227 N N . PRO A 1 404 ? 6.977 17.310 -2.216 1.00 36.62 404 PRO A N 1
ATOM 3228 C CA . PRO A 1 404 ? 5.760 17.537 -2.993 1.00 36.62 404 PRO A CA 1
ATOM 3229 C C . PRO A 1 404 ? 5.779 18.874 -3.750 1.00 36.62 404 PRO A C 1
ATOM 3231 O O . PRO A 1 404 ? 5.227 18.970 -4.846 1.00 36.62 404 PRO A O 1
ATOM 3234 N N . VAL A 1 405 ? 6.471 19.894 -3.223 1.00 35.41 405 VAL A N 1
ATOM 3235 C CA . VAL A 1 405 ? 6.586 21.221 -3.845 1.00 35.41 405 VAL A CA 1
ATOM 3236 C C . VAL A 1 405 ? 7.458 21.168 -5.099 1.00 35.41 405 VAL A C 1
ATOM 3238 O O . VAL A 1 405 ? 7.148 21.833 -6.088 1.00 35.41 405 VAL A O 1
ATOM 3241 N N . ALA A 1 406 ? 8.504 20.337 -5.115 1.00 37.31 406 ALA A N 1
ATOM 3242 C CA . ALA A 1 406 ? 9.322 20.111 -6.307 1.00 37.31 406 ALA A CA 1
ATOM 3243 C C . ALA A 1 406 ? 8.539 19.392 -7.423 1.00 37.31 406 ALA A C 1
ATOM 3245 O O . ALA A 1 406 ? 8.761 19.665 -8.602 1.00 37.31 406 ALA A O 1
ATOM 3246 N N . ILE A 1 407 ? 7.592 18.511 -7.067 1.00 35.62 407 ILE A N 1
ATOM 3247 C CA . ILE A 1 407 ? 6.696 17.840 -8.026 1.00 35.62 407 ILE A CA 1
ATOM 3248 C C . ILE A 1 407 ? 5.718 18.843 -8.638 1.00 35.62 407 ILE A C 1
ATOM 3250 O O . ILE A 1 407 ? 5.590 18.902 -9.858 1.00 35.62 407 ILE A O 1
ATOM 3254 N N . ILE A 1 408 ? 5.068 19.652 -7.799 1.00 32.44 408 ILE A N 1
ATOM 3255 C CA . ILE A 1 408 ? 4.095 20.659 -8.236 1.00 32.44 408 ILE A CA 1
ATOM 3256 C C . ILE A 1 408 ? 4.773 21.697 -9.136 1.00 32.44 408 ILE A C 1
ATOM 3258 O O . ILE A 1 408 ? 4.282 21.949 -10.231 1.00 32.44 408 ILE A O 1
ATOM 3262 N N . ARG A 1 409 ? 5.947 22.219 -8.751 1.00 34.25 409 ARG A N 1
ATOM 3263 C CA . ARG A 1 409 ? 6.707 23.180 -9.574 1.00 34.25 409 ARG A CA 1
ATOM 3264 C C . ARG A 1 409 ? 7.094 22.630 -10.945 1.00 34.25 409 ARG A C 1
ATOM 3266 O O . ARG A 1 409 ? 7.092 23.391 -11.902 1.00 34.25 409 ARG A O 1
ATOM 3273 N N . ALA A 1 410 ? 7.403 21.338 -11.037 1.00 39.06 410 ALA A N 1
ATOM 3274 C CA . ALA A 1 410 ? 7.749 20.687 -12.299 1.00 39.06 410 ALA A CA 1
ATOM 3275 C C . ALA A 1 410 ? 6.537 20.460 -13.217 1.00 39.06 410 ALA A C 1
ATOM 3277 O O . ALA A 1 410 ? 6.688 20.435 -14.433 1.00 39.06 410 ALA A O 1
ATOM 3278 N N . ILE A 1 411 ? 5.340 20.305 -12.643 1.00 36.00 411 ILE A N 1
ATOM 3279 C CA . ILE A 1 411 ? 4.077 20.218 -13.392 1.00 36.00 411 ILE A CA 1
ATOM 3280 C C . ILE A 1 411 ? 3.635 21.617 -13.853 1.00 36.00 411 ILE A C 1
ATOM 3282 O O . ILE A 1 411 ? 3.146 21.778 -14.964 1.00 36.00 411 ILE A O 1
ATOM 3286 N N . SER A 1 412 ? 3.856 22.654 -13.038 1.00 30.95 412 SER A N 1
ATOM 3287 C CA . SER A 1 412 ? 3.496 24.043 -13.369 1.00 30.95 412 SER A CA 1
ATOM 3288 C C . SER A 1 412 ? 4.360 24.690 -14.462 1.00 30.95 412 SER A C 1
ATOM 3290 O O . SER A 1 412 ? 4.046 25.797 -14.890 1.00 30.95 412 SER A O 1
ATOM 3292 N N . THR A 1 413 ? 5.443 24.043 -14.904 1.00 33.47 413 THR A N 1
ATOM 3293 C CA . THR A 1 413 ? 6.303 24.529 -15.999 1.00 33.47 413 THR A CA 1
ATOM 3294 C C . THR A 1 413 ? 5.857 24.090 -17.395 1.00 33.47 413 THR A C 1
ATOM 3296 O O . THR A 1 413 ? 6.392 24.606 -18.369 1.00 33.47 413 THR A O 1
ATOM 3299 N N . GLU A 1 414 ? 4.843 23.228 -17.524 1.00 32.44 414 GLU A N 1
ATOM 3300 C CA . GLU A 1 414 ? 4.167 22.969 -18.804 1.00 32.44 414 GLU A CA 1
ATOM 3301 C C . GLU A 1 414 ? 2.924 23.868 -18.937 1.00 32.44 414 GLU A C 1
ATOM 3303 O O . GLU A 1 414 ? 1.785 23.406 -18.959 1.00 32.44 414 GLU A O 1
ATOM 3308 N N . VAL A 1 415 ? 3.131 25.186 -19.012 1.00 26.62 415 VAL A N 1
ATOM 3309 C CA . VAL A 1 415 ? 2.121 26.084 -19.589 1.00 26.62 415 VAL A CA 1
ATOM 3310 C C . VAL A 1 415 ? 2.521 26.325 -21.035 1.00 26.62 415 VAL A C 1
ATOM 3312 O O . VAL A 1 415 ? 3.571 26.899 -21.311 1.00 26.62 415 VAL A O 1
ATOM 3315 N N . CYS A 1 416 ? 1.671 25.839 -21.939 1.00 27.83 416 CYS A N 1
ATOM 3316 C CA . CYS A 1 416 ? 1.733 26.105 -23.368 1.00 27.83 416 CYS A CA 1
ATOM 3317 C C . CYS A 1 416 ? 1.923 27.603 -23.642 1.00 27.83 416 CYS A C 1
ATOM 3319 O O . CYS A 1 416 ? 1.148 28.427 -23.148 1.00 27.83 416 CYS A O 1
ATOM 3321 N N . VAL A 1 417 ? 2.899 27.917 -24.493 1.00 30.92 417 VAL A N 1
ATOM 3322 C CA . VAL A 1 417 ? 2.833 29.054 -25.418 1.00 30.92 417 VAL A CA 1
ATOM 3323 C C . VAL A 1 417 ? 2.879 28.489 -26.824 1.00 30.92 417 VAL A C 1
ATOM 3325 O O . VAL A 1 417 ? 3.777 27.652 -27.074 1.00 30.92 417 VAL A O 1
#

Secondary structure (DSSP, 8-state):
-HHHHTTTGGGGS-HHHHHHHHHHHTSSSS--EEEEE-SS-EEEE-S--SS-EEEEE-SSEEEEEEE--TT--STT-HHHHHHHHHHHHHHHHSTTEEEEEEEEEETTEEEEEEEEEETT-PPPPHHHHHHHHHHHHHHHHTGGGGTT--SGGGTTHHHHHTSTTHHHHHHHHHHHHHHB--TTS---GGGSTTTTHHHHHHH-HHHHHHHHHHHHHHHHHHHHHHHHHHHHHHT--S-HHHHHHHHHHHHHHHHHHHHH-HHHHHHHHHHSPPPHHHHHHHHHHHTTBGGGHHHHHHHHHSGGGHHHHHHHHHH-HHHH--TTTHHHHHHHHHT-SSS-HHHHHHHHHHHGGGS-HHHHHHHHHH-SEEEPPSSHHHHHHHHHHHHT--S---EEEBTTB--HHHHHHHHTT----

Organism: NCBI:txid2805098

Foldseek 3Di:
DVVVCVPPVVVVDPPLVNLVLCLQQLADLDGWDFPDDDPFWTKIWRPDDVWTWIWIDGFFKIKTKTKADQQQDPQQVQLLVLLVLQVVLVCVVVVQKDWDWDWDQDNRMIMIIIIMGGPVRHTDDSVNVVLVSLLSVLSVLQSPVSHRPGNVLQVCNNVVCNDPPNVVQSSLSSVLSVQFGLQQAPDPSCVALSNNVVCLCSRPVVLVVLLRQLVVVPDVSLVVSLVVLVVCLVVDPPPPVSNVNSLSSNLNSLLSCQRNPLPVVVVCCLVDPDDPSSCQSNLRRRLRGNVCLVVLLVQLVDPSSVVSVQSCLQRPLVSVDDLVCLAVVLVVCLVPLPGSLVNLLCSLQEPLVSYDLVSLLSSLVSHLAHEAHPDPNSNVSNVSSVVPVPDDPRHYYHRNRDDVVSVVVSVVVPDDD

Radius of gyration: 22.8 Å; chains: 1; bounding box: 54×48×60 Å

pLDDT: mean 81.03, std 17.8, range [26.62, 98.5]

Sequence (417 aa):
MLARFRTGVGSELPASLRKLINIADGFGDARSCLLRLTRNILEISLPFVVHKASFLFNEKELIVEFAELPNASEEDIGRLHVFEALALRIVEWQPIWRVSPNRVCQLGTWTLFLRIQRTDGARWQAEALHQLVLWLRALFDTAYDFSYVPNDEVSHVYEMIGHSPWPELLRAYAAYRAAVDFSIQRITVYSLPFATMLAALCLNQSVRDEVIGACIAGFEGAWKAFYCIVEKLERADTDQNQWEILHTTAGQLGLLLSAMWPEQTLMRMVQVPLSPVAAERIGVSLLHRRDLTLTLQRLIAEPKNAVLRDLVLHHVPEIAVNANSAATIADKVAVWQSKFKRCKEYLLAYHANLLSDSQCQQFVKQLGLVPYGITEEIETYIQRALTYTAAEVKGRFKLAEVDPVAIIRAISTEVCV